Protein AF-A0A2M8P4V2-F1 (afdb_monomer)

Solvent-accessible surface area (backbone atoms only — not comparable to full-atom values): 32374 Å² total; per-residue (Å²): 132,83,77,87,53,69,66,59,55,52,50,45,52,49,48,19,43,76,70,66,35,62,66,50,47,52,52,50,54,51,46,31,74,76,36,68,79,46,42,65,57,53,50,56,50,43,61,56,28,42,78,77,42,12,58,39,35,24,54,48,25,53,49,48,43,71,76,52,84,48,77,84,37,46,64,49,28,51,54,8,48,46,46,33,43,56,49,33,51,74,74,51,53,61,63,58,37,52,49,51,55,50,51,59,73,67,52,62,77,90,66,64,50,63,65,51,49,52,51,44,50,54,54,40,47,64,51,10,42,83,30,19,69,40,32,52,54,49,50,60,46,27,42,65,75,41,35,75,54,42,58,59,48,74,73,30,64,62,38,39,72,25,24,44,79,40,50,18,46,17,68,72,69,40,39,53,67,27,40,55,48,21,36,73,74,31,66,70,56,21,41,48,36,49,44,57,40,58,77,45,17,73,84,30,74,68,38,21,65,46,51,36,43,68,46,51,52,48,48,50,55,44,38,79,46,45,81,83,47,73,64,43,51,66,82,58,28,40,62,47,49,53,52,48,57,44,68,58,51,62,82,56,43,49,72,62,26,50,49,45,51,48,59,51,27,70,69,38,90,58,57,64,56,33,52,50,39,52,50,50,36,45,74,74,40,52,69,57,41,55,50,51,53,47,56,54,62,69,65,65,82,58,56,63,68,57,52,53,52,52,52,52,50,33,41,75,70,66,73,40,52,75,54,55,52,50,51,54,49,56,54,45,29,64,74,55,42,52,87,41,75,62,9,42,54,46,51,54,50,52,38,50,52,58,68,76,35,88,81,64,79,70,60,68,68,56,43,50,52,53,30,49,52,27,38,77,69,68,38,62,74,46,26,52,50,38,47,52,52,52,51,54,55,59,70,68,50,86,86,62,80,80,58,65,72,56,55,50,50,53,52,61,51,28,62,88,37,71,68,50,38,52,51,51,54,53,47,51,54,54,52,60,72,71,52,56,72,71,56,48,54,50,53,46,59,71,46,63,94,41,77,92,44,47,71,63,40,48,55,44,52,52,53,52,50,52,45,63,73,47,58,94,52,53,73,67,57,51,52,51,51,50,51,51,51,49,52,51,52,48,54,51,40,74,74,69,47,58,83,77,82,47,82,74,82,80,55,62,70,62,53,50,50,56,52,57,76,50,50,81,82,44,54,77,67,54,47,54,50,49,57,48,49,55,50,53,49,52,51,48,53,51,51,48,56,63,51,63,71,69,76,81,76,96,67,64,68,70,59,53,52,53,27,18,29,70,61,79,39,84,62,85,30,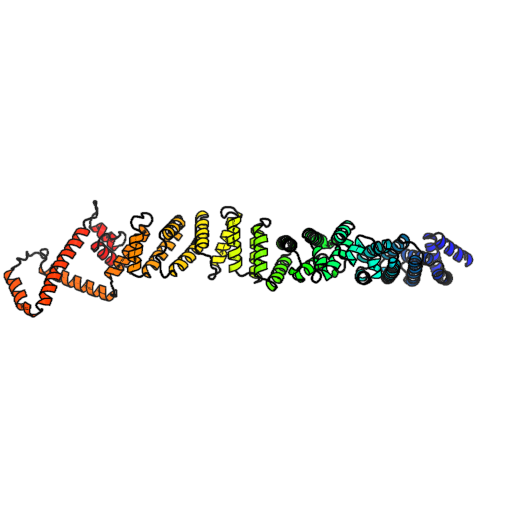72,62,40,41,54,44,26,48,52,32,49,63,75,69,107

Foldseek 3Di:
DPPDDLVVLVVLLVCCLVVVPLVSLVVLVVCCVVPVVSVVSNVVVLVVCLQPPLVSLLSSLLSNCVNPNDCVSLVSNQSSLLSVLLCCLVPHDLVSLLVSLVVLLPRDVSSVCLVSSVVSLVSNLVSLLQPQVSLVSSLLVCQQRVQVCNVVQLVDLSSLCSHDFLLSVLSPVVQLVRLVVLVVVDVSSNLVSLLNLLVCLLPDLNSLVNLALVNLVVLLVQQVVQVVNPRGDLSSGSVNSLVSCQPSQVVSHDLRSLLSNQLSQLPDPPVVSNLSSLVSCLVVPLVVSLVSLLCNLLVVSDQLVSNLVNLVVCVVVVSDDLQSSLVSLLVNLVRVPCPDPSNVVSLVVNLVSLVVDVPHDDPLVSLLVSLLSCLVVVPVSSNLSSLVVNLVVQLPDDDDHDDPVVLLSCCVSQVVDPVSNVVSVVSLLVSLLPDDLVSLVVVLVVCPPPPSCVSSNVSSVVSNVVCVLQPVHDPVVSVVVVVVVVVVVVVVCVVQPCVPVDHDPDDPVVVVVVCVVCVVVDDPVRVVVVVVVVVVVVVVVVVQVVQVPPPPDDDDPVVLLVCLLCVVDDARGPVSVVSNVNSVVVVD

pLDDT: mean 90.54, std 8.43, range [48.16, 98.38]

Nearest PDB structures (foldseek):
  4g2v-assembly1_A  TM=2.251E-01  e=9.279E-02  Mus musculus
  8j8p-assembly1_C  TM=1.770E-01  e=7.401E-02  Saccharomyces eubayanus
  4i9e-assembly1_B  TM=1.976E-01  e=1.629E+00  Bacillus subtilis subsp. subtilis str. 168

Mean predicted aligned error: 11.27 Å

Secondary structure (DSSP, 8-state):
-----HHHHHHHHHHHHHTT-HHHHHHHHHHHHH-TTHHHHHHHHHHHHHHH-HHHHHHHHHHHHHHS--GGGHHHHHHHHHHHHHHHHHHS-HHHHHHHHHHHHHS-GGG-THHHHHHHHHHHHHHGGG-HHHHHHHHHHHHHH-TTHHHHHHT-HHHHHHSPTTHHHHHHH--HHHHHHHHHH-HHHHHHHHHHHHHHGGG-HHHHTT--HHHHHHHHHHHHTGGGGTTS-GGGSHHHHHHHHHHT-GGGS-HHHHHHHHHHHHTSS-HHHHHHHHHHHHHHHHHHHHHHHHHHHHTS-S-HHHHHHHHHHHHHTTSS-HHHHHHHHHHHHHHTTTTSHHHHHHHHHHHHHHHH-TT----HHHHHHHHHHHHHTT-HHHHHHHHHHHHHHHHH--SSPPPHHHHHHHHHHHTT-HHHHHHHHHHHHHHHHHS-HHHHHHHHHHTTT-GGGHHHHHHHHHHHHHHHHHTT--HHHHHHHHHHHHHHHHHHHHHH-TTSSS-----HHHHHHHHHHTTTSS-HHHHHHHHHHHHHHHHHHHHHHHHHTT--S---HHHHHHHHHHTSS---SHHHHHHHHHHHHTT-

Radius of gyration: 51.46 Å; Cα contacts (8 Å, |Δi|>4): 537; chains: 1; bounding box: 99×49×167 Å

Sequence (588 aa):
MMIFDRSNIQQLLRYALTERDSQAITYLLHFMSDIPEVEPVITAQLDQWLTTEPDAVYFFGRTALSVAFDDKWLPYLWASARASLQIVVTQSDSESIMEWLRLIAREPASYQLNDILREGIRLAQIRAHDDGTLGVRLLNFALKRACDLVLDMLNDPPFISALNPPIGIALSTFDPEAVAKSIETGRDLGILALSHALKYAPTNPKVAMIFTPEIIAYIWALYGEEESFTYLIPDFKPSTLIHTLLDASTSWLSEESVHTLFVHTVNADDESLFIHLCYQLTHQDHAQLLAYLNTLYLSGQIAPETIIRSLTRLQEATILSTQEITTILYQLGGLYEWKNTAGKMIIEYLGRLFQQNAGIQLPLEGLRKLHKLTSELRQEPLQKTFLKRIQAMLETQSDDAPPLDFIIELQETVAWSNTLQNHFLSWWRGYMLTQPLSRLQFIEKSFENKRQLETLRGIVQTTIAIRKFLGKRTLSEVAMMVNGAFTLLQMLSDSFDPINNRPLDFDVPTFQMEIANRANDLTAQEREVFAKDLRELAELISTMADYRSKSTLIRREDDIERQLMSGEQDPQSAIDTMRWLAGFLGRM

Structure (mmCIF, N/CA/C/O backbone):
data_AF-A0A2M8P4V2-F1
#
_entry.id   AF-A0A2M8P4V2-F1
#
loop_
_atom_site.group_PDB
_atom_site.id
_atom_site.type_symbol
_atom_site.label_atom_id
_atom_site.label_alt_id
_atom_site.label_comp_id
_atom_site.label_asym_id
_atom_site.label_entity_id
_atom_site.label_seq_id
_atom_site.pdbx_PDB_ins_code
_atom_site.Cartn_x
_atom_site.Cartn_y
_atom_site.Cartn_z
_atom_site.occupancy
_atom_site.B_iso_or_equiv
_atom_site.auth_seq_id
_atom_site.auth_comp_id
_atom_site.auth_asym_id
_atom_site.auth_atom_id
_atom_site.pdbx_PDB_model_num
ATOM 1 N N . MET A 1 1 ? 29.323 -26.734 -75.318 1.00 49.47 1 MET A N 1
ATOM 2 C CA . MET A 1 1 ? 30.410 -26.408 -74.377 1.00 49.47 1 MET A CA 1
ATOM 3 C C . MET A 1 1 ? 30.669 -24.916 -74.530 1.00 49.47 1 MET A C 1
ATOM 5 O O . MET A 1 1 ? 31.328 -24.524 -75.484 1.00 49.47 1 MET A O 1
ATOM 9 N N . MET A 1 2 ? 29.996 -24.078 -73.731 1.00 52.56 2 MET A N 1
ATOM 10 C CA . MET A 1 2 ? 30.292 -22.640 -73.724 1.00 52.56 2 MET A CA 1
ATOM 11 C C . MET A 1 2 ? 31.728 -22.486 -73.236 1.00 52.56 2 MET A C 1
ATOM 13 O O . MET A 1 2 ? 32.089 -23.047 -72.204 1.00 52.56 2 MET A O 1
ATOM 17 N N . ILE A 1 3 ? 32.560 -21.811 -74.021 1.00 66.50 3 ILE A N 1
ATOM 18 C CA . ILE A 1 3 ? 33.934 -21.525 -73.624 1.00 66.50 3 ILE A CA 1
ATOM 19 C C . ILE A 1 3 ? 33.846 -20.506 -72.491 1.00 66.50 3 ILE A C 1
ATOM 21 O O . ILE A 1 3 ? 33.274 -19.432 -72.666 1.00 66.50 3 ILE A O 1
ATOM 25 N N . PHE A 1 4 ? 34.369 -20.882 -71.329 1.00 69.25 4 PHE A N 1
ATOM 26 C CA . PHE A 1 4 ? 34.524 -20.006 -70.178 1.00 69.25 4 PHE A CA 1
ATOM 27 C C . PHE A 1 4 ? 35.381 -18.797 -70.579 1.00 69.25 4 PHE A C 1
ATOM 29 O O . PHE A 1 4 ? 36.586 -18.926 -70.793 1.00 69.25 4 PHE A O 1
ATOM 36 N N . ASP A 1 5 ? 34.756 -17.627 -70.717 1.00 86.94 5 ASP A N 1
ATOM 37 C CA . ASP A 1 5 ? 35.455 -16.364 -70.935 1.00 86.94 5 ASP A CA 1
ATOM 38 C C . ASP A 1 5 ? 35.487 -15.582 -69.621 1.00 86.94 5 ASP A C 1
ATOM 40 O O . ASP A 1 5 ? 34.505 -14.954 -69.209 1.00 86.94 5 ASP A O 1
ATOM 44 N N . ARG A 1 6 ? 36.648 -15.628 -68.962 1.00 86.00 6 ARG A N 1
ATOM 45 C CA . ARG A 1 6 ? 36.927 -14.912 -67.712 1.00 86.00 6 ARG A CA 1
ATOM 46 C C . ARG A 1 6 ? 36.601 -13.417 -67.818 1.00 86.00 6 ARG A C 1
ATOM 48 O O . ARG A 1 6 ? 36.189 -12.827 -66.822 1.00 86.00 6 ARG A O 1
ATOM 55 N N . SER A 1 7 ? 36.751 -12.816 -69.003 1.00 88.62 7 SER A N 1
ATOM 56 C CA . SER A 1 7 ? 36.463 -11.396 -69.221 1.00 88.62 7 SER A CA 1
ATOM 57 C C . SER A 1 7 ? 34.974 -11.086 -69.064 1.00 88.62 7 SER A C 1
ATOM 59 O O . SER A 1 7 ? 34.622 -10.116 -68.395 1.00 88.62 7 SER A O 1
ATOM 61 N N . ASN A 1 8 ? 34.094 -11.946 -69.584 1.00 91.06 8 ASN A N 1
ATOM 62 C CA . ASN A 1 8 ? 32.643 -11.747 -69.504 1.00 91.06 8 ASN A CA 1
ATOM 63 C C . ASN A 1 8 ? 32.121 -11.900 -68.071 1.00 91.06 8 ASN A C 1
ATOM 65 O O . ASN A 1 8 ? 31.269 -11.125 -67.646 1.00 91.06 8 ASN A O 1
ATOM 69 N N . ILE A 1 9 ? 32.671 -12.842 -67.296 1.00 91.19 9 ILE A N 1
ATOM 70 C CA . ILE A 1 9 ? 32.337 -13.006 -65.871 1.00 91.19 9 ILE A CA 1
ATOM 71 C C . ILE A 1 9 ? 32.753 -11.771 -65.063 1.00 91.19 9 ILE A C 1
ATOM 73 O O . ILE A 1 9 ? 31.976 -11.274 -64.251 1.00 91.19 9 ILE A O 1
ATOM 77 N N . GLN A 1 10 ? 33.951 -11.234 -65.311 1.00 91.69 10 GLN A N 1
ATOM 78 C CA . GLN A 1 10 ? 34.411 -10.008 -64.652 1.00 91.69 10 GLN A CA 1
ATOM 79 C C . GLN A 1 10 ? 33.574 -8.786 -65.052 1.00 91.69 10 GLN A C 1
ATOM 81 O O . GLN A 1 10 ? 33.278 -7.950 -64.202 1.00 91.69 10 GLN A O 1
ATOM 86 N N . GLN A 1 11 ? 33.160 -8.681 -66.319 1.00 92.50 11 GLN A N 1
ATOM 87 C CA . GLN A 1 11 ? 32.258 -7.619 -66.775 1.00 92.50 11 GLN A CA 1
ATOM 88 C C . GLN A 1 11 ? 30.871 -7.738 -66.142 1.00 92.50 11 GLN A C 1
ATOM 90 O O . GLN A 1 11 ? 30.327 -6.725 -65.712 1.00 92.50 11 GLN A O 1
ATOM 95 N N . LEU A 1 12 ? 30.328 -8.954 -66.032 1.00 92.69 12 LEU A N 1
ATOM 96 C CA . LEU A 1 12 ? 29.042 -9.195 -65.384 1.00 92.69 12 LEU A CA 1
ATOM 97 C C . LEU A 1 12 ? 29.104 -8.877 -63.887 1.00 92.69 12 LEU A C 1
ATOM 99 O O . LEU A 1 12 ? 28.207 -8.207 -63.391 1.00 92.69 12 LEU A O 1
ATOM 103 N N . LEU A 1 13 ? 30.170 -9.277 -63.182 1.00 93.62 13 LEU A N 1
ATOM 104 C CA . LEU A 1 13 ? 30.389 -8.893 -61.781 1.00 93.62 13 LEU A CA 1
ATOM 105 C C . LEU A 1 13 ? 30.494 -7.376 -61.630 1.00 93.62 13 LEU A C 1
ATOM 107 O O . LEU A 1 13 ? 29.877 -6.801 -60.737 1.00 93.62 13 LEU A O 1
ATOM 111 N N . ARG A 1 14 ? 31.231 -6.716 -62.530 1.00 94.06 14 ARG A N 1
ATOM 112 C CA . ARG A 1 14 ? 31.360 -5.261 -62.508 1.00 94.06 14 ARG A CA 1
ATOM 113 C C . ARG A 1 14 ? 30.017 -4.574 -62.709 1.00 94.06 14 ARG A C 1
ATOM 115 O O . ARG A 1 14 ? 29.664 -3.709 -61.921 1.00 94.06 14 ARG A O 1
ATOM 122 N N . TYR A 1 15 ? 29.261 -5.001 -63.715 1.00 94.56 15 TYR A N 1
ATOM 123 C CA . TYR A 1 15 ? 27.914 -4.509 -63.978 1.00 94.56 15 TYR A CA 1
ATOM 124 C C . TYR A 1 15 ? 26.994 -4.722 -62.771 1.00 94.56 15 TYR A C 1
ATOM 126 O O . TYR A 1 15 ? 26.388 -3.770 -62.290 1.00 94.56 15 TYR A O 1
ATOM 134 N N . ALA A 1 16 ? 26.967 -5.943 -62.229 1.00 93.06 16 ALA A N 1
ATOM 135 C CA . ALA A 1 16 ? 26.134 -6.320 -61.093 1.00 93.06 16 ALA A CA 1
ATOM 136 C C . ALA A 1 16 ? 26.346 -5.408 -59.880 1.00 93.06 16 ALA A C 1
ATOM 138 O O . ALA A 1 16 ? 25.404 -5.058 -59.172 1.00 93.06 16 ALA A O 1
ATOM 139 N N . LEU A 1 17 ? 27.593 -5.014 -59.643 1.00 92.06 17 LEU A N 1
ATOM 140 C CA . LEU A 1 17 ? 27.965 -4.252 -58.468 1.00 92.06 17 LEU A CA 1
ATOM 141 C C . LEU A 1 17 ? 27.907 -2.736 -58.674 1.00 92.06 17 LEU A C 1
ATOM 143 O O . LEU A 1 17 ? 27.455 -2.034 -57.771 1.00 92.06 17 LEU A O 1
ATOM 147 N N . THR A 1 18 ? 28.290 -2.235 -59.851 1.00 91.62 18 THR A N 1
ATOM 148 C CA . THR A 1 18 ? 28.165 -0.810 -60.191 1.00 91.62 18 THR A CA 1
ATOM 149 C C . THR A 1 18 ? 26.696 -0.395 -60.303 1.00 91.62 18 THR A C 1
ATOM 151 O O . THR A 1 18 ? 26.311 0.625 -59.739 1.00 91.62 18 THR A O 1
ATOM 154 N N . GLU A 1 19 ? 25.858 -1.213 -60.945 1.00 95.00 19 GLU A N 1
ATOM 155 C CA . GLU A 1 19 ? 24.429 -0.921 -61.144 1.00 95.00 19 GLU A CA 1
ATOM 156 C C . GLU A 1 19 ? 23.534 -1.432 -60.004 1.00 95.00 19 GLU A C 1
ATOM 158 O O . GLU A 1 19 ? 22.321 -1.233 -60.030 1.00 95.00 19 GLU A O 1
ATOM 163 N N . ARG A 1 20 ? 24.111 -2.096 -58.992 1.00 94.06 20 ARG A N 1
ATOM 164 C CA . ARG A 1 20 ? 23.370 -2.743 -57.892 1.00 94.06 20 ARG A CA 1
ATOM 165 C C . ARG A 1 20 ? 22.273 -3.693 -58.394 1.00 94.06 20 ARG A C 1
ATOM 167 O O . ARG A 1 20 ? 21.161 -3.725 -57.864 1.00 94.06 20 ARG A O 1
ATOM 174 N N . ASP A 1 21 ? 22.598 -4.501 -59.401 1.00 96.75 21 ASP A N 1
ATOM 175 C CA . ASP A 1 21 ? 21.681 -5.466 -60.005 1.00 96.75 21 ASP A CA 1
ATOM 176 C C . ASP A 1 21 ? 21.748 -6.832 -59.296 1.00 96.75 21 ASP A C 1
ATOM 178 O O . ASP A 1 21 ? 22.671 -7.634 -59.475 1.00 96.75 21 ASP A O 1
ATOM 182 N N . SER A 1 22 ? 20.718 -7.117 -58.496 1.00 96.62 22 SER A N 1
ATOM 183 C CA . SER A 1 22 ? 20.578 -8.388 -57.771 1.00 96.62 22 SER A CA 1
ATOM 184 C C . SER A 1 22 ? 20.359 -9.608 -58.681 1.00 96.62 22 SER A C 1
ATOM 186 O O . SER A 1 22 ? 20.757 -10.723 -58.325 1.00 96.62 22 SER A O 1
ATOM 188 N N . GLN A 1 23 ? 19.778 -9.428 -59.873 1.00 96.88 23 GLN A N 1
ATOM 189 C CA . GLN A 1 23 ? 19.596 -10.518 -60.836 1.00 96.88 23 GLN A CA 1
ATOM 190 C C . GLN A 1 23 ? 20.934 -10.919 -61.445 1.00 96.88 23 GLN A C 1
ATOM 192 O O . GLN A 1 23 ? 21.231 -12.109 -61.549 1.00 96.88 23 GLN A O 1
ATOM 197 N N . ALA A 1 24 ? 21.777 -9.938 -61.774 1.00 95.94 24 ALA A N 1
ATOM 198 C CA . ALA A 1 24 ? 23.130 -10.192 -62.253 1.00 95.94 24 ALA A CA 1
ATOM 199 C C . ALA A 1 24 ? 23.963 -10.983 -61.225 1.00 95.94 24 ALA A C 1
ATOM 201 O O . ALA A 1 24 ? 24.641 -11.941 -61.600 1.00 95.94 24 ALA A O 1
ATOM 202 N N . ILE A 1 25 ? 23.842 -10.673 -59.926 1.00 96.88 25 ILE A N 1
ATOM 203 C CA . ILE A 1 25 ? 24.460 -11.475 -58.850 1.00 96.88 25 ILE A CA 1
ATOM 204 C C . ILE A 1 25 ? 23.894 -12.898 -58.827 1.00 96.88 25 ILE A C 1
ATOM 206 O O . ILE A 1 25 ? 24.653 -13.858 -58.731 1.00 96.88 25 ILE A O 1
ATOM 210 N N . THR A 1 26 ? 22.578 -13.056 -58.963 1.00 96.62 26 THR A N 1
ATOM 211 C CA . THR A 1 26 ? 21.936 -14.381 -58.987 1.00 96.62 26 THR A CA 1
ATOM 212 C C . THR A 1 26 ? 22.473 -15.247 -60.131 1.00 96.62 26 THR A C 1
ATOM 214 O O . THR A 1 26 ? 22.798 -16.416 -59.919 1.00 96.62 26 THR A O 1
ATOM 217 N N . TYR A 1 27 ? 22.648 -14.672 -61.327 1.00 95.81 27 TYR A N 1
ATOM 218 C CA . TYR A 1 27 ? 23.276 -15.376 -62.447 1.00 95.81 27 TYR A CA 1
ATOM 219 C C . TYR A 1 27 ? 24.722 -15.768 -62.140 1.00 95.81 27 TYR A C 1
ATOM 221 O O . TYR A 1 27 ? 25.113 -16.896 -62.429 1.00 95.81 27 TYR A O 1
ATOM 229 N N . LEU A 1 28 ? 25.506 -14.883 -61.518 1.00 95.50 28 LEU A N 1
ATOM 230 C CA . LEU A 1 28 ? 26.881 -15.190 -61.111 1.00 95.50 28 LEU A CA 1
ATOM 231 C C . LEU A 1 28 ? 26.941 -16.353 -60.115 1.00 95.50 28 LEU A C 1
ATOM 233 O O . LEU A 1 28 ? 27.782 -17.231 -60.273 1.00 95.50 28 LEU A O 1
ATOM 237 N N . LEU A 1 29 ? 26.029 -16.412 -59.144 1.00 96.56 29 LEU A N 1
ATOM 238 C CA . LEU A 1 29 ? 25.955 -17.515 -58.178 1.00 96.56 29 LEU A CA 1
ATOM 239 C C . LEU A 1 29 ? 25.575 -18.843 -58.843 1.00 96.56 29 LEU A C 1
ATOM 241 O O . LEU A 1 29 ? 26.122 -19.891 -58.493 1.00 96.56 29 LEU A O 1
ATOM 245 N N . HIS A 1 30 ? 24.681 -18.804 -59.835 1.00 95.31 30 HIS A N 1
ATOM 246 C CA . HIS A 1 30 ? 24.359 -19.982 -60.636 1.00 95.31 30 HIS A CA 1
ATOM 247 C C . HIS A 1 30 ? 25.574 -20.443 -61.453 1.00 95.31 30 HIS A C 1
ATOM 249 O O . HIS A 1 30 ? 25.933 -21.616 -61.393 1.00 95.31 30 HIS A O 1
ATOM 255 N N . PHE A 1 31 ? 26.287 -19.515 -62.104 1.00 93.94 31 PHE A N 1
ATOM 256 C CA . PHE A 1 31 ? 27.532 -19.826 -62.811 1.00 93.94 31 PHE A CA 1
ATOM 257 C C . PHE A 1 31 ? 28.602 -20.414 -61.890 1.00 93.94 31 PHE A C 1
ATOM 259 O O . PHE A 1 31 ? 29.285 -21.345 -62.296 1.00 93.94 31 PHE A O 1
ATOM 266 N N . MET A 1 32 ? 28.743 -19.913 -60.660 1.00 94.75 32 MET A N 1
ATOM 267 C CA . MET A 1 32 ? 29.663 -20.479 -59.666 1.00 94.75 32 MET A CA 1
ATOM 268 C C . MET A 1 32 ? 29.295 -21.909 -59.263 1.00 94.75 32 MET A C 1
ATOM 270 O O . MET A 1 32 ? 30.182 -22.721 -59.022 1.00 94.75 32 MET A O 1
ATOM 274 N N . SER A 1 33 ? 27.997 -22.213 -59.200 1.00 94.12 33 SER A N 1
ATOM 275 C CA . SER A 1 33 ? 27.505 -23.554 -58.868 1.00 94.12 33 SER A CA 1
ATOM 276 C C . SER A 1 33 ? 27.725 -24.542 -60.017 1.00 94.12 33 SER A C 1
ATOM 278 O O . SER A 1 33 ? 28.063 -25.701 -59.780 1.00 94.12 33 SER A O 1
ATOM 280 N N . ASP A 1 34 ? 27.571 -24.075 -61.258 1.00 94.31 34 ASP A N 1
ATOM 281 C CA . ASP A 1 34 ? 27.703 -24.895 -62.465 1.00 94.31 34 ASP A CA 1
ATOM 282 C C . ASP A 1 34 ? 29.161 -25.037 -62.942 1.00 94.31 34 ASP A C 1
ATOM 284 O O . ASP A 1 34 ? 29.515 -26.033 -63.578 1.00 94.31 34 ASP A O 1
ATOM 288 N N . ILE A 1 35 ? 30.007 -24.039 -62.667 1.00 95.00 35 ILE A N 1
ATOM 289 C CA . ILE A 1 35 ? 31.394 -23.935 -63.140 1.00 95.00 35 ILE A CA 1
ATOM 290 C C . ILE A 1 35 ? 32.298 -23.530 -61.956 1.00 95.00 35 ILE A C 1
ATOM 292 O O . ILE A 1 35 ? 32.478 -22.334 -61.695 1.00 95.00 35 ILE A O 1
ATOM 296 N N . PRO A 1 36 ? 32.910 -24.500 -61.246 1.00 92.25 36 PRO A N 1
ATOM 297 C CA . PRO A 1 36 ? 33.726 -24.238 -60.055 1.00 92.25 36 PRO A CA 1
ATOM 298 C C . PRO A 1 36 ? 34.906 -23.277 -60.279 1.00 92.25 36 PRO A C 1
ATOM 300 O O . PRO A 1 36 ? 35.344 -22.606 -59.348 1.00 92.25 36 PRO A O 1
ATOM 303 N N . GLU A 1 37 ? 35.423 -23.156 -61.507 1.00 93.94 37 GLU A N 1
ATOM 304 C CA . GLU A 1 37 ? 36.509 -22.229 -61.852 1.00 93.94 37 GLU A CA 1
ATOM 305 C C . GLU A 1 37 ? 36.094 -20.745 -61.807 1.00 93.94 37 GLU A C 1
ATOM 307 O O . GLU A 1 37 ? 36.963 -19.869 -61.749 1.00 93.94 37 GLU A O 1
ATOM 312 N N . VAL A 1 38 ? 34.788 -20.439 -61.819 1.00 93.88 38 VAL A N 1
ATOM 313 C CA . VAL A 1 38 ? 34.257 -19.071 -61.663 1.00 93.88 38 VAL A CA 1
ATOM 314 C C . VAL A 1 38 ? 34.513 -18.556 -60.248 1.00 93.88 38 VAL A C 1
ATOM 316 O O . VAL A 1 38 ? 34.849 -17.385 -60.071 1.00 93.88 38 VAL A O 1
ATOM 319 N N . GLU A 1 39 ? 34.364 -19.418 -59.239 1.00 95.12 39 GLU A N 1
ATOM 320 C CA . GLU A 1 39 ? 34.372 -19.017 -57.832 1.00 95.12 39 GLU A CA 1
ATOM 321 C C . GLU A 1 39 ? 35.665 -18.293 -57.424 1.00 95.12 39 GLU A C 1
ATOM 323 O O . GLU A 1 39 ? 35.552 -17.152 -56.972 1.00 95.12 39 GLU A O 1
ATOM 328 N N . PRO A 1 40 ? 36.879 -18.830 -57.681 1.00 95.38 40 PRO A N 1
ATOM 329 C CA . PRO A 1 40 ? 38.130 -18.133 -57.378 1.00 95.38 40 PRO A CA 1
ATOM 330 C C . PRO A 1 40 ? 38.292 -16.788 -58.095 1.00 95.38 40 PRO A C 1
ATOM 332 O O . PRO A 1 40 ? 38.998 -15.908 -57.609 1.00 95.38 40 PRO A O 1
ATOM 335 N N . VAL A 1 41 ? 37.681 -16.619 -59.275 1.00 94.50 41 VAL A N 1
ATOM 336 C CA . VAL A 1 41 ? 37.742 -15.355 -60.027 1.00 94.50 41 VAL A CA 1
ATOM 337 C C . VAL A 1 41 ? 36.875 -14.295 -59.356 1.00 94.50 41 VAL A C 1
ATOM 339 O O . VAL A 1 41 ? 37.311 -13.150 -59.237 1.00 94.50 41 VAL A O 1
ATOM 342 N N . ILE A 1 42 ? 35.672 -14.673 -58.919 1.00 95.38 42 ILE A N 1
ATOM 343 C CA . ILE A 1 42 ? 34.749 -13.777 -58.218 1.00 95.38 42 ILE A CA 1
ATOM 344 C C . ILE A 1 42 ? 35.306 -13.419 -56.842 1.00 95.38 42 ILE A C 1
ATOM 346 O O . ILE A 1 42 ? 35.417 -12.236 -56.536 1.00 95.38 42 ILE A O 1
ATOM 350 N N . THR A 1 43 ? 35.723 -14.402 -56.042 1.00 96.31 43 THR A N 1
ATOM 351 C CA . THR A 1 43 ? 36.233 -14.161 -54.683 1.00 96.31 43 THR A CA 1
ATOM 352 C C . THR A 1 43 ? 37.498 -13.306 -54.684 1.00 96.31 43 THR A C 1
ATOM 354 O O . THR A 1 43 ? 37.549 -12.329 -53.944 1.00 96.31 43 THR A O 1
ATOM 357 N N . ALA A 1 44 ? 38.450 -13.551 -55.594 1.00 95.25 44 ALA A N 1
ATOM 358 C CA . ALA A 1 44 ? 39.636 -12.699 -55.730 1.00 95.25 44 ALA A CA 1
ATOM 359 C C . ALA A 1 44 ? 39.291 -11.248 -56.119 1.00 95.25 44 ALA A C 1
ATOM 361 O O . ALA A 1 44 ? 39.969 -10.308 -55.699 1.00 9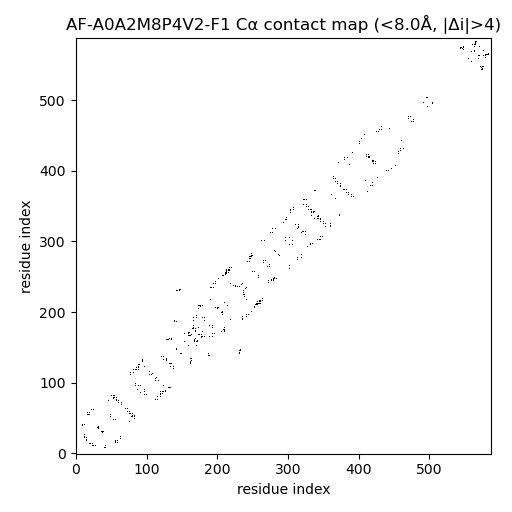5.25 44 ALA A O 1
ATOM 362 N N . GLN A 1 45 ? 38.241 -11.047 -56.924 1.00 94.94 45 GLN A N 1
ATOM 363 C CA . GLN A 1 45 ? 37.787 -9.705 -57.287 1.00 94.94 45 GLN A CA 1
ATOM 364 C C . GLN A 1 45 ? 37.084 -9.008 -56.117 1.00 94.94 45 GLN A C 1
ATOM 366 O O . GLN A 1 45 ? 37.311 -7.817 -55.904 1.00 94.94 45 GLN A O 1
ATOM 371 N N . LEU A 1 46 ? 36.270 -9.740 -55.350 1.00 96.56 46 LEU A N 1
ATOM 372 C CA . LEU A 1 46 ? 35.648 -9.236 -54.126 1.00 96.56 46 LEU A CA 1
ATOM 373 C C . LEU A 1 46 ? 36.709 -8.875 -53.079 1.00 96.56 46 LEU A C 1
ATOM 375 O O . LEU A 1 46 ? 36.614 -7.802 -52.496 1.00 96.56 46 LEU A O 1
ATOM 379 N N . ASP A 1 47 ? 37.754 -9.691 -52.903 1.00 96.62 47 ASP A N 1
ATOM 380 C CA . ASP A 1 47 ? 38.879 -9.394 -52.002 1.00 96.62 47 ASP A CA 1
ATOM 381 C C . ASP A 1 47 ? 39.571 -8.076 -52.373 1.00 96.62 47 ASP A C 1
ATOM 383 O O . ASP A 1 47 ? 39.875 -7.254 -51.508 1.00 96.62 47 ASP A O 1
ATOM 387 N N . GLN A 1 48 ? 39.779 -7.836 -53.671 1.00 94.75 48 GLN A N 1
ATOM 388 C CA . GLN A 1 48 ? 40.313 -6.563 -54.147 1.00 94.75 48 GLN A CA 1
ATOM 389 C C . GLN A 1 48 ? 39.357 -5.407 -53.816 1.00 94.75 48 GLN A C 1
ATOM 391 O O . GLN A 1 48 ? 39.784 -4.363 -53.318 1.00 94.75 48 GLN A O 1
ATOM 396 N N . TRP A 1 49 ? 38.064 -5.587 -54.078 1.00 95.62 49 TRP A N 1
ATOM 397 C CA . TRP A 1 49 ? 37.059 -4.540 -53.910 1.00 95.62 49 TRP A CA 1
ATOM 398 C C . TRP A 1 49 ? 36.687 -4.255 -52.465 1.00 95.62 49 TRP A C 1
ATOM 400 O O . TRP A 1 49 ? 36.273 -3.140 -52.178 1.00 95.62 49 TRP A O 1
ATOM 410 N N . LEU A 1 50 ? 36.930 -5.177 -51.534 1.00 95.62 50 LEU A N 1
ATOM 411 C CA . LEU A 1 50 ? 36.812 -4.899 -50.102 1.00 95.62 50 LEU A CA 1
ATOM 412 C C . LEU A 1 50 ? 37.638 -3.674 -49.685 1.00 95.62 50 LEU A C 1
ATOM 414 O O . LEU A 1 50 ? 37.271 -2.983 -48.740 1.00 95.62 50 LEU A O 1
ATOM 418 N N . THR A 1 51 ? 38.735 -3.386 -50.392 1.00 94.06 51 THR A N 1
ATOM 419 C CA . THR A 1 51 ? 39.591 -2.229 -50.100 1.00 94.06 51 THR A CA 1
ATOM 420 C C . THR A 1 51 ? 39.171 -0.942 -50.812 1.00 94.06 51 THR A C 1
ATOM 422 O O . THR A 1 51 ? 39.467 0.139 -50.309 1.00 94.06 51 THR A O 1
ATOM 425 N N . THR A 1 52 ? 38.497 -1.030 -51.964 1.00 94.19 52 THR A N 1
ATOM 426 C CA . THR A 1 52 ? 38.191 0.134 -52.819 1.00 94.19 52 THR A CA 1
ATOM 427 C C . THR A 1 52 ? 36.712 0.505 -52.853 1.00 94.19 52 THR A C 1
ATOM 429 O O . THR A 1 52 ? 36.385 1.685 -52.880 1.00 94.19 52 THR A O 1
ATOM 432 N N . GLU A 1 53 ? 35.827 -0.490 -52.861 1.00 95.88 53 GLU A N 1
ATOM 433 C CA . GLU A 1 53 ? 34.368 -0.371 -52.979 1.00 95.88 53 GLU A CA 1
ATOM 434 C C . GLU A 1 53 ? 33.690 -1.384 -52.026 1.00 95.88 53 GLU A C 1
ATOM 436 O O . GLU A 1 53 ? 32.998 -2.310 -52.464 1.00 95.88 53 GLU A O 1
ATOM 441 N N . PRO A 1 54 ? 33.920 -1.294 -50.700 1.00 96.62 54 PRO A N 1
ATOM 442 C CA . PRO A 1 54 ? 33.412 -2.294 -49.762 1.00 96.62 54 PRO A CA 1
ATOM 443 C C . PRO A 1 54 ? 31.885 -2.370 -49.754 1.00 96.62 54 PRO A C 1
ATOM 445 O O . PRO A 1 54 ? 31.320 -3.442 -49.576 1.00 96.62 54 PRO A O 1
ATOM 448 N N . ASP A 1 55 ? 31.188 -1.270 -50.017 1.00 96.94 55 ASP A N 1
ATOM 449 C CA . ASP A 1 55 ? 29.732 -1.243 -50.089 1.00 96.94 55 ASP A CA 1
ATOM 450 C C . ASP A 1 55 ? 29.188 -2.062 -51.268 1.00 96.94 55 ASP A C 1
ATOM 452 O O . ASP A 1 55 ? 28.117 -2.665 -51.155 1.00 96.94 55 ASP A O 1
ATOM 456 N N . ALA A 1 56 ? 29.912 -2.130 -52.388 1.00 96.38 56 ALA A N 1
ATOM 457 C CA . ALA A 1 56 ? 29.618 -3.041 -53.491 1.00 96.38 56 ALA A CA 1
ATOM 458 C C . ALA A 1 56 ? 29.723 -4.504 -53.039 1.00 96.38 56 ALA A C 1
ATOM 460 O O . ALA A 1 56 ? 28.791 -5.284 -53.244 1.00 96.38 56 ALA A O 1
ATOM 461 N N . VAL A 1 57 ? 30.802 -4.861 -52.337 1.00 97.56 57 VAL A N 1
ATOM 462 C CA . VAL A 1 57 ? 30.982 -6.215 -51.786 1.00 97.56 57 VAL A CA 1
ATOM 463 C C . VAL A 1 57 ? 29.899 -6.556 -50.755 1.00 97.56 57 VAL A C 1
ATOM 465 O O . VAL A 1 57 ? 29.397 -7.680 -50.755 1.00 97.56 57 VAL A O 1
ATOM 468 N N . TYR A 1 58 ? 29.460 -5.587 -49.945 1.00 97.94 58 TYR A N 1
ATOM 469 C CA . TYR A 1 58 ? 28.334 -5.757 -49.019 1.00 97.94 58 TYR A CA 1
ATOM 470 C C . TYR A 1 58 ? 27.048 -6.119 -49.765 1.00 97.94 58 TYR A C 1
ATOM 472 O O . TYR A 1 58 ? 26.355 -7.072 -49.405 1.00 97.94 58 TYR A O 1
ATOM 480 N N . PHE A 1 59 ? 26.748 -5.401 -50.852 1.00 97.75 59 PHE A N 1
ATOM 481 C CA . PHE A 1 59 ? 25.596 -5.696 -51.703 1.00 97.75 59 PHE A CA 1
ATOM 482 C C . PHE A 1 59 ? 25.686 -7.085 -52.350 1.00 97.75 59 PHE A C 1
ATOM 484 O O . PHE A 1 59 ? 24.675 -7.794 -52.382 1.00 97.75 59 PHE A O 1
ATOM 491 N N . PHE A 1 60 ? 26.881 -7.506 -52.788 1.00 98.06 60 PHE A N 1
ATOM 492 C CA . PHE A 1 60 ? 27.111 -8.869 -53.272 1.00 98.06 60 PHE A CA 1
ATOM 493 C C . PHE A 1 60 ? 26.783 -9.908 -52.200 1.00 98.06 60 PHE A C 1
ATOM 495 O O . PHE A 1 60 ? 25.915 -10.753 -52.414 1.00 98.06 60 PHE A O 1
ATOM 502 N N . GLY A 1 61 ? 27.446 -9.824 -51.041 1.00 97.25 61 GLY A N 1
ATOM 503 C CA . GLY A 1 61 ? 27.301 -10.795 -49.955 1.00 97.25 61 GLY A CA 1
ATOM 504 C C . GLY A 1 61 ? 25.860 -10.894 -49.458 1.00 97.25 61 GLY A C 1
ATOM 505 O O . GLY A 1 61 ? 25.329 -11.992 -49.302 1.00 97.25 61 GLY A O 1
ATOM 506 N N . ARG A 1 62 ? 25.184 -9.748 -49.301 1.00 97.62 62 ARG A N 1
ATOM 507 C CA . ARG A 1 62 ? 23.775 -9.686 -48.892 1.00 97.62 62 ARG A CA 1
ATOM 508 C C . ARG A 1 62 ? 22.854 -10.352 -49.911 1.00 97.62 62 ARG A C 1
ATOM 510 O O . ARG A 1 62 ? 21.973 -11.118 -49.524 1.00 97.62 62 ARG A O 1
ATOM 517 N N . THR A 1 63 ? 23.051 -10.064 -51.199 1.00 97.62 63 THR A N 1
ATOM 518 C CA . THR A 1 63 ? 22.251 -10.668 -52.272 1.00 97.62 63 THR A CA 1
ATOM 519 C C . THR A 1 63 ? 22.499 -12.171 -52.335 1.00 97.62 63 THR A C 1
ATOM 521 O O . THR A 1 63 ? 21.541 -12.938 -52.396 1.00 97.62 63 THR A O 1
ATOM 524 N N . ALA A 1 64 ? 23.756 -12.605 -52.226 1.00 97.19 64 ALA A N 1
ATOM 525 C CA . ALA A 1 64 ? 24.113 -14.016 -52.242 1.00 97.19 64 ALA A CA 1
ATOM 526 C C . ALA A 1 64 ? 23.437 -14.811 -51.125 1.00 97.19 64 ALA A C 1
ATOM 528 O O . ALA A 1 64 ? 22.747 -15.788 -51.410 1.00 97.19 64 ALA A O 1
ATOM 529 N N . LEU A 1 65 ? 23.525 -14.322 -49.887 1.00 97.56 65 LEU A N 1
ATOM 530 C CA . LEU A 1 65 ? 22.869 -14.939 -48.733 1.00 97.56 65 LEU A CA 1
ATOM 531 C C . LEU A 1 65 ? 21.335 -14.926 -48.834 1.00 97.56 65 LEU A C 1
ATOM 533 O O . LEU A 1 65 ? 20.686 -15.826 -48.305 1.00 97.56 65 LEU A O 1
ATOM 537 N N . SER A 1 66 ? 20.750 -13.936 -49.521 1.00 97.00 66 SER A N 1
ATOM 538 C CA . SER A 1 66 ? 19.298 -13.866 -49.735 1.00 97.00 66 SER A CA 1
ATOM 539 C C . SER A 1 66 ? 18.780 -14.864 -50.777 1.00 97.00 66 SER A C 1
ATOM 541 O O . SER A 1 66 ? 17.641 -15.315 -50.670 1.00 97.00 66 SER A O 1
ATOM 543 N N . VAL A 1 67 ? 19.606 -15.212 -51.772 1.00 96.25 67 VAL A N 1
ATOM 544 C CA . VAL A 1 67 ? 19.274 -16.202 -52.810 1.00 96.25 67 VAL A CA 1
ATOM 545 C C . VAL A 1 67 ? 19.370 -17.612 -52.235 1.00 96.25 67 VAL A C 1
ATOM 547 O O . VAL A 1 67 ? 18.447 -18.411 -52.390 1.00 96.25 67 VAL A O 1
ATOM 550 N N . ALA A 1 68 ? 20.478 -17.911 -51.559 1.00 94.69 68 ALA A N 1
ATOM 551 C CA . ALA A 1 68 ? 20.684 -19.153 -50.835 1.00 94.69 68 ALA A CA 1
ATOM 552 C C . ALA A 1 68 ? 21.630 -18.896 -49.659 1.00 94.69 68 ALA A C 1
ATOM 554 O O . ALA A 1 68 ? 22.718 -18.345 -49.832 1.00 94.69 68 ALA A O 1
ATOM 555 N N . PHE A 1 69 ? 21.220 -19.307 -48.461 1.00 96.38 69 PHE A N 1
ATOM 556 C CA . PHE A 1 69 ? 22.046 -19.137 -47.273 1.00 96.38 69 PHE A CA 1
ATOM 557 C C . PHE A 1 69 ? 23.245 -20.098 -47.325 1.00 96.38 69 PHE A C 1
ATOM 559 O O . PHE A 1 69 ? 23.091 -21.299 -47.105 1.00 96.38 69 PHE A O 1
ATOM 566 N N . ASP A 1 70 ? 24.422 -19.556 -47.640 1.00 96.56 70 ASP A N 1
ATOM 567 C CA . ASP A 1 70 ? 25.708 -20.256 -47.681 1.00 96.56 70 ASP A CA 1
ATOM 568 C C . ASP A 1 70 ? 26.730 -19.482 -46.835 1.00 96.56 70 ASP A C 1
ATOM 570 O O . ASP A 1 70 ? 27.090 -18.341 -47.152 1.00 96.56 70 ASP A O 1
ATOM 574 N N . ASP A 1 71 ? 27.191 -20.115 -45.753 1.00 97.19 71 ASP A N 1
ATOM 575 C CA . ASP A 1 71 ? 28.076 -19.524 -44.744 1.00 97.19 71 ASP A CA 1
ATOM 576 C C . ASP A 1 71 ? 29.386 -18.984 -45.335 1.00 97.19 71 ASP A C 1
ATOM 578 O O . ASP A 1 71 ? 30.004 -18.092 -44.747 1.00 97.19 71 ASP A O 1
ATOM 582 N N . LYS A 1 72 ? 29.803 -19.450 -46.522 1.00 96.44 72 LYS A N 1
ATOM 583 C CA . LYS A 1 72 ? 31.015 -18.950 -47.190 1.00 96.44 72 LYS A CA 1
ATOM 584 C C . LYS A 1 72 ? 30.948 -17.462 -47.542 1.00 96.44 72 LYS A C 1
ATOM 586 O O . LYS A 1 72 ? 31.988 -16.826 -47.701 1.00 96.44 72 LYS A O 1
ATOM 591 N N . TRP A 1 73 ? 29.744 -16.894 -47.650 1.00 97.75 73 TRP A N 1
ATOM 592 C CA . TRP A 1 73 ? 29.542 -15.473 -47.942 1.00 97.75 73 TRP A CA 1
ATOM 593 C C . TRP A 1 73 ? 29.546 -14.582 -46.699 1.00 97.75 73 TRP A C 1
ATOM 595 O O . TRP A 1 73 ? 29.698 -13.365 -46.831 1.00 97.75 73 TRP A O 1
ATOM 605 N N . LEU A 1 74 ? 29.430 -15.159 -45.497 1.00 97.94 74 LEU A N 1
ATOM 606 C CA . LEU A 1 74 ? 29.433 -14.399 -44.247 1.00 97.94 74 LEU A CA 1
ATOM 607 C C . LEU A 1 74 ? 30.731 -13.596 -44.045 1.00 97.94 74 LEU A C 1
ATOM 609 O O . LEU A 1 74 ? 30.617 -12.399 -43.786 1.00 97.94 74 LEU A O 1
ATOM 613 N N . PRO A 1 75 ? 31.952 -14.141 -44.251 1.00 98.00 75 PRO A N 1
ATOM 614 C CA . PRO A 1 75 ? 33.184 -13.358 -44.120 1.00 98.00 75 PRO A CA 1
ATOM 615 C C . PRO A 1 75 ? 33.232 -12.136 -45.045 1.00 98.00 75 PRO A C 1
ATOM 617 O O . PRO A 1 75 ? 33.674 -11.068 -44.622 1.00 98.00 75 PRO A O 1
ATOM 620 N N . TYR A 1 76 ? 32.733 -12.267 -46.280 1.00 97.62 76 TYR A N 1
ATOM 621 C CA . TYR A 1 76 ? 32.650 -11.158 -47.232 1.00 97.62 76 TYR A CA 1
ATOM 622 C C . TYR A 1 76 ? 31.654 -10.099 -46.771 1.00 97.62 76 TYR A C 1
ATOM 624 O O . TYR A 1 76 ? 31.992 -8.916 -46.774 1.00 97.62 76 TYR A O 1
ATOM 632 N N . LEU A 1 77 ? 30.459 -10.505 -46.329 1.00 98.19 77 LEU A N 1
ATOM 633 C CA . LEU A 1 77 ? 29.457 -9.595 -45.770 1.00 98.19 77 LEU A CA 1
ATOM 634 C C . LEU A 1 77 ? 29.998 -8.864 -44.530 1.00 98.19 77 LEU A C 1
ATOM 636 O O . LEU A 1 77 ? 29.813 -7.659 -44.393 1.00 98.19 77 LEU A O 1
ATOM 640 N N . TRP A 1 78 ? 30.696 -9.572 -43.644 1.00 98.31 78 TRP A N 1
ATOM 641 C CA . TRP A 1 78 ? 31.256 -9.015 -42.415 1.00 98.31 78 TRP A CA 1
ATOM 642 C C . TRP A 1 78 ? 32.366 -8.001 -42.685 1.00 98.31 78 TRP A C 1
ATOM 644 O O . TRP A 1 78 ? 32.323 -6.877 -42.179 1.00 98.31 78 TRP A O 1
ATOM 654 N N . ALA A 1 79 ? 33.354 -8.387 -43.498 1.00 97.81 79 ALA A N 1
ATOM 655 C CA . ALA A 1 79 ? 34.482 -7.531 -43.847 1.00 97.81 79 ALA A CA 1
ATOM 656 C C . ALA A 1 79 ? 34.018 -6.277 -44.596 1.00 97.81 79 ALA A C 1
ATOM 658 O O . ALA A 1 79 ? 34.459 -5.172 -44.278 1.00 97.81 79 ALA A O 1
ATOM 659 N N . SER A 1 80 ? 33.087 -6.440 -45.539 1.00 98.00 80 SER A N 1
ATOM 660 C CA . SER A 1 80 ? 32.513 -5.322 -46.287 1.00 98.00 80 SER A CA 1
ATOM 661 C C . SER A 1 80 ? 31.681 -4.399 -45.404 1.00 98.00 80 SER A C 1
ATOM 663 O O . SER A 1 80 ? 31.915 -3.199 -45.431 1.00 98.00 80 SER A O 1
ATOM 665 N N . ALA A 1 81 ? 30.790 -4.925 -44.556 1.00 98.06 81 ALA A N 1
ATOM 666 C CA . ALA A 1 81 ? 29.999 -4.115 -43.627 1.00 98.06 81 ALA A CA 1
ATOM 667 C C . ALA A 1 81 ? 30.887 -3.268 -42.705 1.00 98.06 81 ALA A C 1
ATOM 669 O O . ALA A 1 81 ? 30.642 -2.072 -42.541 1.00 98.06 81 ALA A O 1
ATOM 670 N N . ARG A 1 82 ? 31.944 -3.868 -42.135 1.00 97.94 82 ARG A N 1
ATOM 671 C CA . ARG A 1 82 ? 32.914 -3.160 -41.287 1.00 97.94 82 ARG A CA 1
ATOM 672 C C . ARG A 1 82 ? 33.641 -2.061 -42.063 1.00 97.94 82 ARG A C 1
ATOM 674 O O . ARG A 1 82 ? 33.690 -0.925 -41.597 1.00 97.94 82 ARG A O 1
ATOM 681 N N . ALA A 1 83 ? 34.182 -2.382 -43.239 1.00 97.00 83 ALA A N 1
ATOM 682 C CA . ALA A 1 83 ? 34.918 -1.424 -44.062 1.00 97.00 83 ALA A CA 1
ATOM 683 C C . ALA A 1 83 ? 34.019 -0.272 -44.547 1.00 97.00 83 ALA A C 1
ATOM 685 O O . ALA A 1 83 ? 34.399 0.893 -44.432 1.00 97.00 83 ALA A O 1
ATOM 686 N N . SER A 1 84 ? 32.802 -0.572 -45.011 1.00 97.25 84 SER A N 1
ATOM 687 C CA . SER A 1 84 ? 31.809 0.430 -45.408 1.00 97.25 84 SER A CA 1
ATOM 688 C C . SER A 1 84 ? 31.431 1.341 -44.248 1.00 97.25 84 SER A C 1
ATOM 690 O O . SER A 1 84 ? 31.467 2.558 -44.407 1.00 97.25 84 SER A O 1
ATOM 692 N N . LEU A 1 85 ? 31.133 0.786 -43.067 1.00 96.50 85 LEU A N 1
ATOM 693 C CA . LEU A 1 85 ? 30.836 1.589 -41.880 1.00 96.50 85 LEU A CA 1
ATOM 694 C C . LEU A 1 85 ? 31.995 2.511 -41.507 1.00 96.50 85 LEU A C 1
ATOM 696 O O . LEU A 1 85 ? 31.766 3.683 -41.225 1.00 96.50 85 LEU A O 1
ATOM 700 N N . GLN A 1 86 ? 33.232 2.011 -41.524 1.00 96.62 86 GLN A N 1
ATOM 701 C CA . GLN A 1 86 ? 34.402 2.818 -41.189 1.00 96.62 86 GLN A CA 1
ATOM 702 C C . GLN A 1 86 ? 34.572 4.000 -42.155 1.00 96.62 86 GLN A C 1
ATOM 704 O O . GLN A 1 86 ? 34.825 5.123 -41.711 1.00 96.62 86 GLN A O 1
ATOM 709 N N . ILE A 1 87 ? 34.395 3.771 -43.461 1.00 96.00 87 ILE A N 1
ATOM 710 C CA . ILE A 1 87 ? 34.438 4.832 -44.476 1.00 96.00 87 ILE A CA 1
ATOM 711 C C . ILE A 1 87 ? 33.315 5.842 -44.236 1.00 96.00 87 ILE A C 1
ATOM 713 O O . ILE A 1 87 ? 33.587 7.037 -44.140 1.00 96.00 87 ILE A O 1
ATOM 717 N N . VAL A 1 88 ? 32.077 5.369 -44.078 1.00 96.75 88 VAL A N 1
ATOM 718 C CA . VAL A 1 88 ? 30.890 6.222 -43.915 1.00 96.75 88 VAL A CA 1
ATOM 719 C C . VAL A 1 88 ? 30.987 7.073 -42.648 1.00 96.75 88 VAL A C 1
ATOM 721 O O . VAL A 1 88 ? 30.742 8.274 -42.699 1.00 96.75 88 VAL A O 1
ATOM 724 N N . VAL A 1 89 ? 31.420 6.502 -41.522 1.00 95.88 89 VAL A N 1
ATOM 725 C CA . VAL A 1 89 ? 31.622 7.252 -40.270 1.00 95.88 89 VAL A CA 1
ATOM 726 C C . VAL A 1 89 ? 32.716 8.314 -40.407 1.00 95.88 89 VAL A C 1
ATOM 728 O O . VAL A 1 89 ? 32.601 9.395 -39.831 1.00 95.88 89 VAL A O 1
ATOM 731 N N . THR A 1 90 ? 33.768 8.030 -41.176 1.00 94.75 90 THR A N 1
ATOM 732 C CA . THR A 1 90 ? 34.907 8.946 -41.325 1.00 94.75 90 THR A CA 1
ATOM 733 C C . THR A 1 90 ? 34.631 10.064 -42.335 1.00 94.75 90 THR A C 1
ATOM 735 O O . THR A 1 90 ? 35.125 11.176 -42.163 1.00 94.75 90 THR A O 1
ATOM 738 N N . GLN A 1 91 ? 33.885 9.778 -43.405 1.00 94.50 91 GLN A N 1
ATOM 739 C CA . GLN A 1 91 ? 33.841 10.627 -44.603 1.00 94.50 91 GLN A CA 1
ATOM 740 C C . GLN A 1 91 ? 32.448 11.160 -44.958 1.00 94.50 91 GLN A C 1
ATOM 742 O O . GLN A 1 91 ? 32.355 12.078 -45.772 1.00 94.50 91 GLN A O 1
ATOM 747 N N . SER A 1 92 ? 31.373 10.603 -44.397 1.00 94.00 92 SER A N 1
ATOM 748 C CA . SER A 1 92 ? 29.999 10.951 -44.779 1.00 94.00 92 SER A CA 1
ATOM 749 C C . SER A 1 92 ? 29.293 11.829 -43.742 1.00 94.00 92 SER A C 1
ATOM 751 O O . SER A 1 92 ? 29.851 12.204 -42.708 1.00 94.00 92 SER A O 1
ATOM 753 N N . ASP A 1 93 ? 28.055 12.209 -44.054 1.00 95.94 93 ASP A N 1
ATOM 754 C CA . ASP A 1 93 ? 27.206 13.014 -43.188 1.00 95.94 93 ASP A CA 1
ATOM 755 C C . ASP A 1 93 ? 26.426 12.168 -42.165 1.00 95.94 93 ASP A C 1
ATOM 757 O O . ASP A 1 93 ? 26.343 10.939 -42.233 1.00 95.94 93 ASP A O 1
ATOM 761 N N . SER A 1 94 ? 25.819 12.869 -41.207 1.00 96.00 94 SER A N 1
ATOM 762 C CA . SER A 1 94 ? 24.957 12.304 -40.167 1.00 96.00 94 SER A CA 1
ATOM 763 C C . SER A 1 94 ? 23.878 11.352 -40.705 1.00 96.00 94 SER A C 1
ATOM 765 O O . SER A 1 94 ? 23.575 10.341 -40.069 1.00 96.00 94 SER A O 1
ATOM 767 N N . GLU A 1 95 ? 23.255 11.670 -41.847 1.00 96.88 95 GLU A N 1
ATOM 768 C CA . GLU A 1 95 ? 22.197 10.825 -42.407 1.00 96.88 95 GLU A CA 1
ATOM 769 C C . GLU A 1 95 ? 22.762 9.511 -42.934 1.00 96.88 95 GLU A C 1
ATOM 771 O O . GLU A 1 95 ? 22.268 8.457 -42.534 1.00 96.88 95 GLU A O 1
ATOM 776 N N . SER A 1 96 ? 23.835 9.565 -43.726 1.00 97.00 96 SER A N 1
ATOM 777 C CA . SER A 1 96 ? 24.468 8.375 -44.301 1.00 97.00 96 SER A CA 1
ATOM 778 C C . SER A 1 96 ? 24.930 7.395 -43.221 1.00 97.00 96 SER A C 1
ATOM 780 O O . SER A 1 96 ? 24.707 6.188 -43.338 1.00 97.00 96 SER A O 1
ATOM 782 N N . ILE A 1 97 ? 25.516 7.899 -42.126 1.00 97.81 97 ILE A N 1
ATOM 783 C CA . ILE A 1 97 ? 25.916 7.069 -40.978 1.00 97.81 97 ILE A CA 1
ATOM 784 C C . ILE A 1 97 ? 24.698 6.347 -40.393 1.00 97.81 97 ILE A C 1
ATOM 786 O O . ILE A 1 97 ? 24.713 5.128 -40.205 1.00 97.81 97 ILE A O 1
ATOM 790 N N . MET A 1 98 ? 23.614 7.083 -40.137 1.00 98.31 98 MET A N 1
ATOM 791 C CA . MET A 1 98 ? 22.402 6.511 -39.554 1.00 98.31 98 MET A CA 1
ATOM 792 C C . MET A 1 98 ? 21.688 5.542 -40.503 1.00 98.31 98 MET A C 1
ATOM 794 O O . MET A 1 98 ? 21.107 4.561 -40.036 1.00 98.31 98 MET A O 1
ATOM 798 N N . GLU A 1 99 ? 21.712 5.778 -41.813 1.00 97.69 99 GLU A N 1
ATOM 799 C CA . GLU A 1 99 ? 21.176 4.853 -42.814 1.00 97.69 99 GLU A CA 1
ATOM 800 C C . GLU A 1 99 ? 21.933 3.527 -42.826 1.00 97.69 99 GLU A C 1
ATOM 802 O O . GLU A 1 99 ? 21.294 2.476 -42.774 1.00 97.69 99 GLU A O 1
ATOM 807 N N . TRP A 1 100 ? 23.266 3.559 -42.790 1.00 97.81 100 TRP A N 1
ATOM 808 C CA . TRP A 1 100 ? 24.087 2.349 -42.717 1.00 97.81 100 TRP A CA 1
ATOM 809 C C . TRP A 1 100 ? 23.873 1.562 -41.424 1.00 97.81 100 TRP A C 1
ATOM 811 O O . TRP A 1 100 ? 23.687 0.344 -41.465 1.00 97.81 100 TRP A O 1
ATOM 821 N N . LEU A 1 101 ? 23.817 2.241 -40.276 1.00 98.25 101 LEU A N 1
ATOM 822 C CA . LEU A 1 101 ? 23.514 1.583 -39.003 1.00 98.25 101 LEU A CA 1
ATOM 823 C C . LEU A 1 101 ? 22.119 0.939 -39.021 1.00 98.25 101 LEU A C 1
ATOM 825 O O . LEU A 1 101 ? 21.955 -0.207 -38.600 1.00 98.25 101 LEU A O 1
ATOM 829 N N . ARG A 1 102 ? 21.103 1.634 -39.554 1.00 98.25 102 ARG A N 1
ATOM 830 C CA . ARG A 1 102 ? 19.747 1.078 -39.718 1.00 98.25 102 ARG A CA 1
ATOM 831 C C . ARG A 1 102 ? 19.713 -0.087 -40.698 1.00 98.25 102 ARG A C 1
ATOM 833 O O . ARG A 1 102 ? 18.938 -1.011 -40.467 1.00 98.25 102 ARG A O 1
ATOM 840 N N . LEU A 1 103 ? 20.488 -0.023 -41.779 1.00 96.75 103 LEU A N 1
ATOM 841 C CA . LEU A 1 103 ? 20.588 -1.083 -42.776 1.00 96.75 103 LEU A CA 1
ATOM 842 C C . LEU A 1 103 ? 21.095 -2.361 -42.110 1.00 96.75 103 LEU A C 1
ATOM 844 O O . LEU A 1 103 ? 20.379 -3.357 -42.107 1.00 96.75 103 LEU A O 1
ATOM 848 N N . ILE A 1 104 ? 22.245 -2.283 -41.439 1.00 97.50 104 ILE A N 1
ATOM 849 C CA . ILE A 1 104 ? 22.865 -3.415 -40.740 1.00 97.50 104 ILE A CA 1
ATOM 850 C C . ILE A 1 104 ? 21.946 -3.962 -39.640 1.00 97.50 104 ILE A C 1
ATOM 852 O O . ILE A 1 104 ? 21.774 -5.171 -39.522 1.00 97.50 104 ILE A O 1
ATOM 856 N N . ALA A 1 105 ? 21.285 -3.092 -38.871 1.00 97.06 105 ALA A N 1
ATOM 857 C CA . ALA A 1 105 ? 20.364 -3.512 -37.812 1.00 97.06 105 ALA A CA 1
ATOM 858 C C . ALA A 1 105 ? 19.061 -4.163 -38.309 1.00 97.06 105 ALA A C 1
ATOM 860 O O . ALA A 1 105 ? 18.323 -4.734 -37.503 1.00 97.06 105 ALA A O 1
ATOM 861 N N . ARG A 1 106 ? 18.728 -4.031 -39.600 1.00 96.94 106 ARG A N 1
ATOM 862 C CA . ARG A 1 106 ? 17.553 -4.662 -40.224 1.00 96.94 106 ARG A CA 1
ATOM 863 C C . ARG A 1 106 ? 17.880 -5.991 -40.896 1.00 96.94 106 ARG A C 1
ATOM 865 O O . ARG A 1 106 ? 16.948 -6.677 -41.313 1.00 96.94 106 ARG A O 1
ATOM 872 N N . GLU A 1 107 ? 19.156 -6.337 -41.030 1.00 97.38 107 GLU A N 1
ATOM 873 C CA . GLU A 1 107 ? 19.540 -7.600 -41.647 1.00 97.38 107 GLU A CA 1
ATOM 874 C C . GLU A 1 107 ? 19.121 -8.804 -40.778 1.00 97.38 107 GLU A C 1
ATOM 876 O O . GLU A 1 107 ? 19.001 -8.685 -39.553 1.00 97.38 107 GLU A O 1
ATOM 881 N N . PRO A 1 108 ? 18.893 -9.982 -41.389 1.00 97.19 108 PRO A N 1
ATOM 882 C CA . PRO A 1 108 ? 18.577 -11.209 -40.668 1.00 97.19 108 PRO A CA 1
ATOM 883 C C . PRO A 1 108 ? 19.600 -11.546 -39.576 1.00 97.19 108 PRO A C 1
ATOM 885 O O . PRO A 1 108 ? 20.808 -11.452 -39.785 1.00 97.19 108 PRO A O 1
ATOM 888 N N . ALA A 1 109 ? 19.129 -12.046 -38.429 1.00 96.31 109 ALA A N 1
ATOM 889 C CA . ALA A 1 109 ? 20.005 -12.475 -37.332 1.00 96.31 109 ALA A CA 1
ATOM 890 C C . ALA A 1 109 ? 20.992 -13.585 -37.748 1.00 96.31 109 ALA A C 1
ATOM 892 O O . ALA A 1 109 ? 22.092 -13.669 -37.203 1.00 96.31 109 ALA A O 1
ATOM 893 N N . SER A 1 110 ? 20.634 -14.394 -38.754 1.00 97.00 110 SER A N 1
ATOM 894 C CA . SER A 1 110 ? 21.514 -15.410 -39.343 1.00 97.00 110 SER A CA 1
ATOM 895 C C . SER A 1 110 ? 22.772 -14.821 -39.988 1.00 97.00 110 SER A C 1
ATOM 897 O O . SER A 1 110 ? 23.747 -15.542 -40.155 1.00 97.00 110 SER A O 1
ATOM 899 N N . TYR A 1 111 ? 22.789 -13.521 -40.304 1.00 98.00 111 TYR A N 1
ATOM 900 C CA . TYR A 1 111 ? 23.963 -12.847 -40.862 1.00 98.00 111 TYR A CA 1
ATOM 901 C C . TYR A 1 111 ? 24.991 -12.470 -39.789 1.00 98.00 111 TYR A C 1
ATOM 903 O O . TYR A 1 111 ? 26.086 -12.045 -40.136 1.00 98.00 111 TYR A O 1
ATOM 911 N N . GLN A 1 112 ? 24.668 -12.610 -38.496 1.00 97.44 112 GLN A N 1
ATOM 912 C CA . GLN A 1 112 ? 25.590 -12.390 -37.369 1.00 97.44 112 GLN A CA 1
ATOM 913 C C . GLN A 1 112 ? 26.276 -11.006 -37.360 1.00 97.44 112 GLN A C 1
ATOM 915 O O . GLN A 1 112 ? 27.376 -10.840 -36.843 1.00 97.44 112 GLN A O 1
ATOM 920 N N . LEU A 1 113 ? 25.611 -9.973 -37.885 1.00 97.62 113 LEU A N 1
ATOM 921 C CA . LEU A 1 113 ? 26.166 -8.616 -37.995 1.00 97.62 113 LEU A CA 1
ATOM 922 C C . LEU A 1 113 ? 26.147 -7.804 -36.686 1.00 97.62 113 LEU A C 1
ATOM 924 O O . LEU A 1 113 ? 26.520 -6.632 -36.688 1.00 97.62 113 LEU A O 1
ATOM 928 N N . ASN A 1 114 ? 25.717 -8.388 -35.566 1.00 96.81 114 ASN A N 1
ATOM 929 C CA . ASN A 1 114 ? 25.527 -7.657 -34.310 1.00 96.81 114 ASN A CA 1
ATOM 930 C C . ASN A 1 114 ? 26.829 -7.037 -33.773 1.00 96.81 114 ASN A C 1
ATOM 932 O O . ASN A 1 114 ? 26.829 -5.888 -33.335 1.00 96.81 114 ASN A O 1
ATOM 936 N N . ASP A 1 115 ? 27.950 -7.757 -33.853 1.00 97.31 115 ASP A N 1
ATOM 937 C CA . ASP A 1 115 ? 29.243 -7.238 -33.388 1.00 97.31 115 ASP A CA 1
ATOM 938 C C . ASP A 1 115 ? 29.732 -6.075 -34.258 1.00 97.31 115 ASP A C 1
ATOM 940 O O . ASP A 1 115 ? 30.250 -5.086 -33.741 1.00 97.31 115 ASP A O 1
ATOM 944 N N . ILE A 1 116 ? 29.483 -6.147 -35.568 1.00 97.81 116 ILE A N 1
ATOM 945 C CA . ILE A 1 116 ? 29.809 -5.078 -36.519 1.00 97.81 116 ILE A CA 1
ATOM 946 C C . ILE A 1 116 ? 28.912 -3.860 -36.295 1.00 97.81 116 ILE A C 1
ATOM 948 O O . ILE A 1 116 ? 29.398 -2.733 -36.323 1.00 97.81 116 ILE A O 1
ATOM 952 N N . LEU A 1 117 ? 27.620 -4.063 -36.020 1.00 97.88 117 LEU A N 1
ATOM 953 C CA . LEU A 1 117 ? 26.712 -2.976 -35.656 1.00 97.88 117 LEU A CA 1
ATOM 954 C C . LEU A 1 117 ? 27.207 -2.251 -34.401 1.00 97.88 117 LEU A C 1
ATOM 956 O O . LEU A 1 117 ? 27.264 -1.025 -34.382 1.00 97.88 117 LEU A O 1
ATOM 960 N N . ARG A 1 118 ? 27.595 -3.002 -33.365 1.00 97.88 118 ARG A N 1
ATOM 961 C CA . ARG A 1 118 ? 28.129 -2.454 -32.110 1.00 97.88 118 ARG A CA 1
ATOM 962 C C . ARG A 1 118 ? 29.436 -1.694 -32.315 1.00 97.88 118 ARG A C 1
ATOM 964 O O . ARG A 1 118 ? 29.604 -0.610 -31.763 1.00 97.88 118 ARG A O 1
ATOM 971 N N . GLU A 1 119 ? 30.343 -2.238 -33.120 1.00 97.62 119 GLU A N 1
ATOM 972 C CA . GLU A 1 119 ? 31.579 -1.565 -33.524 1.00 97.62 119 GLU A CA 1
ATOM 973 C C . GLU A 1 119 ? 31.278 -0.260 -34.277 1.00 97.62 119 GLU A C 1
ATOM 975 O O . GLU A 1 119 ? 31.814 0.792 -33.929 1.00 97.62 119 GLU A O 1
ATOM 980 N N . GLY A 1 120 ? 30.343 -0.298 -35.230 1.00 97.69 120 GLY A N 1
ATOM 981 C CA . GLY A 1 120 ? 29.874 0.873 -35.968 1.00 97.69 120 GLY A CA 1
ATOM 982 C C . GLY A 1 120 ? 29.266 1.948 -35.069 1.00 97.69 120 GLY A C 1
ATOM 983 O O . GLY A 1 120 ? 29.573 3.125 -35.237 1.00 97.69 120 GLY A O 1
ATOM 984 N N . ILE A 1 121 ? 28.457 1.557 -34.078 1.00 98.38 121 ILE A N 1
ATOM 985 C CA . ILE A 1 121 ? 27.893 2.478 -33.081 1.00 98.38 121 ILE A CA 1
ATOM 986 C C . ILE A 1 121 ? 29.010 3.167 -32.283 1.00 98.38 121 ILE A C 1
ATOM 988 O O . ILE A 1 121 ? 28.957 4.381 -32.105 1.00 98.38 121 ILE A O 1
ATOM 992 N N . ARG A 1 122 ? 30.045 2.435 -31.848 1.00 97.94 122 ARG A N 1
ATOM 993 C CA . ARG A 1 122 ? 31.191 3.013 -31.118 1.00 97.94 122 ARG A CA 1
ATOM 994 C C . ARG A 1 122 ? 32.021 3.965 -31.981 1.00 97.94 122 ARG A C 1
ATOM 996 O O . ARG A 1 122 ? 32.436 5.016 -31.506 1.00 97.94 122 ARG A O 1
ATOM 1003 N N . LEU A 1 123 ? 32.238 3.634 -33.253 1.00 97.19 123 LEU A N 1
ATOM 1004 C CA . LEU A 1 123 ? 32.909 4.542 -34.189 1.00 97.19 123 LEU A CA 1
ATOM 1005 C C . LEU A 1 123 ? 32.079 5.816 -34.409 1.00 97.19 123 LEU A C 1
ATOM 1007 O O . LEU A 1 123 ? 32.615 6.924 -34.363 1.00 97.19 123 LEU A O 1
ATOM 1011 N N . ALA A 1 124 ? 30.765 5.671 -34.596 1.00 97.94 124 ALA A N 1
ATOM 1012 C CA . ALA A 1 124 ? 29.852 6.798 -34.751 1.00 97.94 124 ALA A CA 1
ATOM 1013 C C . ALA A 1 124 ? 29.768 7.665 -33.482 1.00 97.94 124 ALA A C 1
ATOM 1015 O O . ALA A 1 124 ? 29.618 8.878 -33.597 1.00 97.94 124 ALA A O 1
ATOM 1016 N N . GLN A 1 125 ? 29.912 7.078 -32.288 1.00 97.88 125 GLN A N 1
ATOM 1017 C CA . GLN A 1 125 ? 29.961 7.805 -31.014 1.00 97.88 125 GLN A CA 1
ATOM 1018 C C . GLN A 1 125 ? 31.142 8.778 -30.976 1.00 97.88 125 GLN A C 1
ATOM 1020 O O . GLN A 1 125 ? 30.950 9.942 -30.641 1.00 97.88 125 GLN A O 1
ATOM 1025 N N . ILE A 1 126 ? 32.334 8.331 -31.390 1.00 97.12 126 ILE A N 1
ATOM 1026 C CA . ILE A 1 126 ? 33.522 9.194 -31.482 1.00 97.12 126 ILE A CA 1
ATOM 1027 C C . ILE A 1 126 ? 33.265 10.330 -32.479 1.00 97.12 126 ILE A C 1
ATOM 1029 O O . ILE A 1 126 ? 33.528 11.491 -32.187 1.00 97.12 126 ILE A O 1
ATOM 1033 N N . ARG A 1 127 ? 32.686 10.023 -33.647 1.00 96.88 127 ARG A N 1
ATOM 1034 C CA . ARG A 1 127 ? 32.344 11.045 -34.650 1.00 96.88 127 ARG A CA 1
ATOM 1035 C C . ARG A 1 127 ? 31.306 12.054 -34.144 1.00 96.88 127 ARG A C 1
ATOM 1037 O O . ARG A 1 127 ? 31.340 13.216 -34.556 1.00 96.88 127 ARG A O 1
ATOM 1044 N N . ALA A 1 128 ? 30.396 11.620 -33.278 1.00 97.62 128 ALA A N 1
ATOM 1045 C CA . ALA A 1 128 ? 29.356 12.451 -32.686 1.00 97.62 128 ALA A CA 1
ATOM 1046 C C . ALA A 1 128 ? 29.888 13.460 -31.654 1.00 97.62 128 ALA A C 1
ATOM 1048 O O . ALA A 1 128 ? 29.154 14.383 -31.311 1.00 97.62 128 ALA A O 1
ATOM 1049 N N . HIS A 1 129 ? 31.153 13.356 -31.217 1.00 97.56 129 HIS A N 1
ATOM 1050 C CA . HIS A 1 129 ? 31.806 14.392 -30.397 1.00 97.56 129 HIS A CA 1
ATOM 1051 C C . HIS A 1 129 ? 31.817 15.763 -31.093 1.00 97.56 129 HIS A C 1
ATOM 1053 O O . HIS A 1 129 ? 31.766 16.790 -30.424 1.00 97.56 129 HIS A O 1
ATOM 1059 N N . ASP A 1 130 ? 31.808 15.777 -32.429 1.00 96.44 130 ASP A N 1
ATOM 1060 C CA . ASP A 1 130 ? 31.783 16.998 -33.245 1.00 96.44 130 ASP A CA 1
ATOM 1061 C C . ASP A 1 130 ? 30.432 17.226 -33.960 1.00 96.44 130 ASP A C 1
ATOM 1063 O O . ASP A 1 130 ? 30.299 18.147 -34.767 1.00 96.44 130 ASP A O 1
ATOM 1067 N N . ASP A 1 131 ? 29.428 16.371 -33.734 1.00 96.81 131 ASP A N 1
ATOM 1068 C CA . ASP A 1 131 ? 28.106 16.465 -34.371 1.00 96.81 131 ASP A CA 1
ATOM 1069 C C . ASP A 1 131 ? 26.998 16.062 -33.388 1.00 96.81 131 ASP A C 1
ATOM 1071 O O . ASP A 1 131 ? 26.597 14.899 -33.285 1.00 96.81 131 ASP A O 1
ATOM 1075 N N . GLY A 1 132 ? 26.454 17.058 -32.687 1.00 95.56 132 GLY A N 1
ATOM 1076 C CA . GLY A 1 132 ? 25.378 16.855 -31.720 1.00 95.56 132 GLY A CA 1
ATOM 1077 C C . GLY A 1 132 ? 24.087 16.294 -32.308 1.00 95.56 132 GLY A C 1
ATOM 1078 O O . GLY A 1 132 ? 23.319 15.645 -31.591 1.00 95.56 132 GLY A O 1
ATOM 1079 N N . THR A 1 133 ? 23.840 16.494 -33.609 1.00 96.50 133 THR A N 1
ATOM 1080 C CA . THR A 1 133 ? 22.667 15.924 -34.288 1.00 96.50 133 THR A CA 1
ATOM 1081 C C . THR A 1 133 ? 22.856 14.427 -34.483 1.00 96.50 133 THR A C 1
ATOM 1083 O O . THR A 1 133 ? 21.935 13.654 -34.199 1.00 96.50 133 THR A O 1
ATOM 1086 N N . LEU A 1 134 ? 24.054 14.011 -34.914 1.00 97.38 134 LEU A N 1
ATOM 1087 C CA . LEU A 1 134 ? 24.426 12.598 -34.959 1.00 97.38 134 LEU A CA 1
ATOM 1088 C C . LEU A 1 134 ? 24.282 11.975 -33.577 1.00 97.38 134 LEU A C 1
ATOM 1090 O O . LEU A 1 134 ? 23.642 10.936 -33.453 1.00 97.38 134 LEU A O 1
ATOM 1094 N N . GLY A 1 135 ? 24.819 12.630 -32.545 1.00 97.69 135 GLY A N 1
ATOM 1095 C CA . GLY A 1 135 ? 24.816 12.113 -31.180 1.00 97.69 135 GLY A CA 1
ATOM 1096 C C . GLY A 1 135 ? 23.417 11.795 -30.657 1.00 97.69 135 GLY A C 1
ATOM 1097 O O . GLY A 1 135 ? 23.180 10.684 -30.189 1.00 97.69 135 GLY A O 1
ATOM 1098 N N . VAL A 1 136 ? 22.447 12.705 -30.815 1.00 97.06 136 VAL A N 1
ATOM 1099 C CA . VAL A 1 136 ? 21.059 12.463 -30.369 1.00 97.06 136 VAL A CA 1
ATOM 1100 C C . VAL A 1 136 ? 20.408 11.314 -31.148 1.00 97.06 136 VAL A C 1
ATOM 1102 O O . VAL A 1 136 ? 19.735 10.458 -30.565 1.00 97.06 136 VAL A O 1
ATOM 1105 N N . ARG A 1 137 ? 20.617 11.255 -32.471 1.00 97.50 137 ARG A N 1
ATOM 1106 C CA . ARG A 1 137 ? 20.069 10.181 -33.320 1.00 97.50 137 ARG A CA 1
ATOM 1107 C C . ARG A 1 137 ? 20.693 8.829 -32.997 1.00 97.50 137 ARG A C 1
ATOM 1109 O O . ARG A 1 137 ? 19.975 7.828 -32.957 1.00 97.50 137 ARG A O 1
ATOM 1116 N N . LEU A 1 138 ? 22.000 8.815 -32.762 1.00 98.06 138 LEU A N 1
ATOM 1117 C CA . LEU A 1 138 ? 22.770 7.638 -32.402 1.00 98.06 138 LEU A CA 1
ATOM 1118 C C . LEU A 1 138 ? 22.356 7.122 -31.025 1.00 98.06 138 LEU A C 1
ATOM 1120 O O . LEU A 1 138 ? 22.132 5.926 -30.890 1.00 98.06 138 LEU A O 1
ATOM 1124 N N . LEU A 1 139 ? 22.164 8.009 -30.046 1.00 97.62 139 LEU A N 1
ATOM 1125 C CA . LEU A 1 139 ? 21.709 7.654 -28.703 1.00 97.62 139 LEU A CA 1
ATOM 1126 C C . LEU A 1 139 ? 20.327 6.990 -28.734 1.00 97.62 139 LEU A C 1
ATOM 1128 O O . LEU A 1 139 ? 20.148 5.900 -28.195 1.00 97.62 139 LEU A O 1
ATOM 1132 N N . ASN A 1 140 ? 19.365 7.594 -29.439 1.00 96.75 140 ASN A N 1
ATOM 1133 C CA . ASN A 1 140 ? 18.027 7.020 -29.614 1.00 96.75 140 ASN A CA 1
ATOM 1134 C C . ASN A 1 140 ? 18.069 5.670 -30.357 1.00 96.75 140 ASN A C 1
ATOM 1136 O O . ASN A 1 140 ? 17.325 4.739 -30.049 1.00 96.75 140 ASN A O 1
ATOM 1140 N N . PHE A 1 141 ? 18.953 5.540 -31.346 1.00 97.56 141 PHE A N 1
ATOM 1141 C CA . PHE A 1 141 ? 19.135 4.289 -32.074 1.00 97.56 141 PHE A CA 1
ATOM 1142 C C . PHE A 1 141 ? 19.765 3.194 -31.205 1.00 97.56 141 PHE A C 1
ATOM 1144 O O . PHE A 1 141 ? 19.259 2.070 -31.186 1.00 97.56 141 PHE A O 1
ATOM 1151 N N . ALA A 1 142 ? 20.824 3.521 -30.461 1.00 97.62 142 ALA A N 1
ATOM 1152 C CA . ALA A 1 142 ? 21.500 2.615 -29.541 1.00 97.62 142 ALA A CA 1
ATOM 1153 C C . ALA A 1 142 ? 20.536 2.127 -28.458 1.00 97.62 142 ALA A C 1
ATOM 1155 O O . ALA A 1 142 ? 20.450 0.927 -28.231 1.00 97.62 142 ALA A O 1
ATOM 1156 N N . LEU A 1 143 ? 19.702 3.009 -27.904 1.00 95.94 143 LEU A N 1
ATOM 1157 C CA . LEU A 1 143 ? 18.681 2.647 -26.920 1.00 95.94 143 LEU A CA 1
ATOM 1158 C C . LEU A 1 143 ? 17.726 1.545 -27.414 1.00 95.94 143 LEU A C 1
ATOM 1160 O O . LEU A 1 143 ? 17.292 0.714 -26.627 1.00 95.94 143 LEU A O 1
ATOM 1164 N N . LYS A 1 144 ? 17.453 1.481 -28.725 1.00 95.38 144 LYS A N 1
ATOM 1165 C CA . LYS A 1 144 ? 16.561 0.478 -29.338 1.00 95.38 144 LYS A CA 1
ATOM 1166 C C . LYS A 1 144 ? 17.259 -0.781 -29.830 1.00 95.38 144 LYS A C 1
ATOM 1168 O O . LYS A 1 144 ? 16.609 -1.813 -29.986 1.00 95.38 144 LYS A O 1
ATOM 1173 N N . ARG A 1 145 ? 18.539 -0.684 -30.194 1.00 95.56 145 ARG A N 1
ATOM 1174 C CA . ARG A 1 145 ? 19.250 -1.732 -30.952 1.00 95.56 145 ARG A CA 1
ATOM 1175 C C . ARG A 1 145 ? 20.465 -2.308 -30.236 1.00 95.56 145 ARG A C 1
ATOM 1177 O O . ARG A 1 145 ? 20.824 -3.445 -30.509 1.00 95.56 145 ARG A O 1
ATOM 1184 N N . ALA A 1 146 ? 21.081 -1.548 -29.342 1.00 95.75 146 ALA A N 1
ATOM 1185 C CA . ALA A 1 146 ? 22.270 -1.919 -28.583 1.00 95.75 146 ALA A CA 1
ATOM 1186 C C . ALA A 1 146 ? 22.259 -1.182 -27.234 1.00 95.75 146 ALA A C 1
ATOM 1188 O O . ALA A 1 146 ? 23.133 -0.368 -26.938 1.00 95.75 146 ALA A O 1
ATOM 1189 N N . CYS A 1 147 ? 21.201 -1.412 -26.453 1.00 94.56 147 CYS A N 1
ATOM 1190 C CA . CYS A 1 147 ? 20.881 -0.616 -25.271 1.00 94.56 147 CYS A CA 1
ATOM 1191 C C . CYS A 1 147 ? 21.973 -0.675 -24.186 1.00 94.56 147 CYS A C 1
ATOM 1193 O O . CYS A 1 147 ? 22.105 0.250 -23.391 1.00 94.56 147 CYS A O 1
ATOM 1195 N N . ASP A 1 148 ? 22.793 -1.723 -24.168 1.00 93.75 148 ASP A N 1
ATOM 1196 C CA . ASP A 1 148 ? 23.934 -1.832 -23.261 1.00 93.75 148 ASP A CA 1
ATOM 1197 C C . ASP A 1 148 ? 25.048 -0.813 -23.568 1.00 93.75 148 ASP A C 1
ATOM 1199 O O . ASP A 1 148 ? 25.669 -0.297 -22.642 1.00 93.75 148 ASP A O 1
ATOM 1203 N N . LEU A 1 149 ? 25.234 -0.433 -24.840 1.00 96.56 149 LEU A N 1
ATOM 1204 C CA . LEU A 1 149 ? 26.205 0.597 -25.237 1.00 96.56 149 LEU A CA 1
ATOM 1205 C C . LEU A 1 149 ? 25.788 2.002 -24.793 1.00 96.56 149 LEU A C 1
ATOM 1207 O O . LEU A 1 149 ? 26.616 2.908 -24.751 1.00 96.56 149 LEU A O 1
ATOM 1211 N N . VAL A 1 150 ? 24.516 2.205 -24.445 1.00 96.62 150 VAL A N 1
ATOM 1212 C CA . VAL A 1 150 ? 24.044 3.497 -23.938 1.00 96.62 150 VAL A CA 1
ATOM 1213 C C . VAL A 1 150 ? 24.730 3.841 -22.617 1.00 96.62 150 VAL A C 1
ATOM 1215 O O . VAL A 1 150 ? 25.027 5.006 -22.382 1.00 96.62 150 VAL A O 1
ATOM 1218 N N . LEU A 1 151 ? 25.050 2.853 -21.775 1.00 94.38 151 LEU A N 1
ATOM 1219 C CA . LEU A 1 151 ? 25.814 3.099 -20.548 1.00 94.38 151 LEU A CA 1
ATOM 1220 C C . LEU A 1 151 ? 27.231 3.598 -20.859 1.00 94.38 151 LEU A C 1
ATOM 1222 O O . LEU A 1 151 ? 27.689 4.541 -20.218 1.00 94.38 151 LEU A O 1
ATOM 1226 N N . ASP A 1 152 ? 27.892 3.024 -21.869 1.00 95.56 152 ASP A N 1
ATOM 1227 C CA . ASP A 1 152 ? 29.203 3.493 -22.338 1.00 95.56 152 ASP A CA 1
ATOM 1228 C C . ASP A 1 152 ? 29.110 4.943 -22.853 1.00 95.56 152 ASP A C 1
ATOM 1230 O O . ASP A 1 152 ? 29.963 5.767 -22.532 1.00 95.56 152 ASP A O 1
ATOM 1234 N N . MET A 1 153 ? 28.043 5.278 -23.591 1.00 97.44 153 MET A N 1
ATOM 1235 C CA . MET A 1 153 ? 27.783 6.636 -24.096 1.00 97.44 153 MET A CA 1
ATOM 1236 C C . MET A 1 153 ? 27.498 7.652 -22.987 1.00 97.44 153 MET A C 1
ATOM 1238 O O . MET A 1 153 ? 27.989 8.776 -23.043 1.00 97.44 153 MET A O 1
ATOM 1242 N N . LEU A 1 154 ? 26.716 7.278 -21.970 1.00 96.19 154 LEU A N 1
ATOM 1243 C CA . LEU A 1 154 ? 26.437 8.140 -20.816 1.00 96.19 154 LEU A CA 1
ATOM 1244 C C . LEU A 1 154 ? 27.692 8.412 -19.976 1.00 96.19 154 LEU A C 1
ATOM 1246 O O . LEU A 1 154 ? 27.785 9.454 -19.332 1.00 96.19 154 LEU A O 1
ATOM 1250 N N . ASN A 1 155 ? 28.661 7.496 -20.004 1.00 95.75 155 ASN A N 1
ATOM 1251 C CA . ASN A 1 155 ? 29.943 7.628 -19.317 1.00 95.75 155 ASN A CA 1
ATOM 1252 C C . ASN A 1 155 ? 31.029 8.315 -20.167 1.00 95.75 155 ASN A C 1
ATOM 1254 O O . ASN A 1 155 ? 32.181 8.355 -19.737 1.00 95.75 155 ASN A O 1
ATOM 1258 N N . ASP A 1 156 ? 30.690 8.851 -21.346 1.00 97.56 156 ASP A N 1
ATOM 1259 C CA . ASP A 1 156 ? 31.590 9.572 -22.254 1.00 97.56 156 ASP A CA 1
ATOM 1260 C C . ASP A 1 156 ? 31.282 11.088 -22.217 1.00 97.56 156 ASP A C 1
ATOM 1262 O O . ASP A 1 156 ? 30.391 11.563 -22.931 1.00 97.56 156 ASP A O 1
ATOM 1266 N N . PRO A 1 157 ? 31.980 11.888 -21.377 1.00 96.31 157 PRO A N 1
ATOM 1267 C CA . PRO A 1 157 ? 31.679 13.310 -21.221 1.00 96.31 157 PRO A CA 1
ATOM 1268 C C . PRO A 1 157 ? 31.800 14.125 -22.520 1.00 96.31 157 PRO A C 1
ATOM 1270 O O . PRO A 1 157 ? 30.913 14.950 -22.750 1.00 96.31 157 PRO A O 1
ATOM 1273 N N . PRO A 1 158 ? 32.820 13.917 -23.387 1.00 97.56 158 PRO A N 1
ATOM 1274 C CA . PRO A 1 158 ? 32.851 14.511 -24.723 1.00 97.56 158 PRO A CA 1
ATOM 1275 C C . PRO A 1 158 ? 31.569 14.270 -25.522 1.00 97.56 158 PRO A C 1
ATOM 1277 O O . PRO A 1 158 ? 30.976 15.234 -26.008 1.00 97.56 158 PRO A O 1
ATOM 1280 N N . PHE A 1 159 ? 31.085 13.024 -25.582 1.00 98.00 159 PHE A N 1
ATOM 1281 C CA . PHE A 1 159 ? 29.842 12.694 -26.281 1.00 98.00 159 PHE A CA 1
ATOM 1282 C C . PHE A 1 159 ? 28.644 13.448 -25.700 1.00 98.00 159 PHE A C 1
ATOM 1284 O O . PHE A 1 159 ? 27.925 14.110 -26.445 1.00 98.00 159 PHE A O 1
ATOM 1291 N N . ILE A 1 160 ? 28.460 13.416 -24.377 1.00 97.56 160 ILE A N 1
ATOM 1292 C CA . ILE A 1 160 ? 27.341 14.100 -23.712 1.00 97.56 160 ILE A CA 1
ATOM 1293 C C . ILE A 1 160 ? 27.395 15.616 -23.921 1.00 97.56 160 ILE A C 1
ATOM 1295 O O . ILE A 1 160 ? 26.364 16.234 -24.187 1.00 97.56 160 ILE A O 1
ATOM 1299 N N . SER A 1 161 ? 28.587 16.213 -23.856 1.00 96.38 161 SER A N 1
ATOM 1300 C CA . SER A 1 161 ? 28.780 17.653 -24.068 1.00 96.38 161 SER A CA 1
ATOM 1301 C C . SER A 1 161 ? 28.488 18.105 -25.500 1.00 96.38 161 SER A C 1
ATOM 1303 O O . SER A 1 161 ? 28.131 19.262 -25.713 1.00 96.38 161 SER A O 1
ATOM 1305 N N . ALA A 1 162 ? 28.611 17.193 -26.468 1.00 96.94 162 ALA A N 1
ATOM 1306 C CA . ALA A 1 162 ? 28.356 17.460 -27.875 1.00 96.94 162 ALA A CA 1
ATOM 1307 C C . ALA A 1 162 ? 26.868 17.374 -28.240 1.00 96.94 162 ALA A C 1
ATOM 1309 O O . ALA A 1 162 ? 26.463 17.932 -29.257 1.00 96.94 162 ALA A O 1
ATOM 1310 N N . LEU A 1 163 ? 26.040 16.691 -27.438 1.00 97.62 163 LEU A N 1
ATOM 1311 C CA . LEU A 1 163 ? 24.619 16.492 -27.731 1.00 97.62 163 LEU A CA 1
ATOM 1312 C C . LEU A 1 163 ? 23.856 17.820 -27.817 1.00 97.62 163 LEU A C 1
ATOM 1314 O O . LEU A 1 163 ? 23.938 18.677 -26.935 1.00 97.62 163 LEU A O 1
ATOM 1318 N N . ASN A 1 164 ? 23.017 17.949 -28.846 1.00 96.12 164 ASN A N 1
ATOM 1319 C CA . ASN A 1 164 ? 22.176 19.132 -29.005 1.00 96.12 164 ASN A CA 1
ATOM 1320 C C . ASN A 1 164 ? 21.129 19.254 -27.873 1.00 96.12 164 ASN A C 1
ATOM 1322 O O . ASN A 1 164 ? 20.623 18.239 -27.370 1.00 96.12 164 ASN A O 1
ATOM 1326 N N . PRO A 1 165 ? 20.738 20.487 -27.494 1.00 96.06 165 PRO A N 1
ATOM 1327 C CA . PRO A 1 165 ? 19.594 20.713 -26.619 1.00 96.06 165 PRO A CA 1
ATOM 1328 C C . PRO A 1 165 ? 18.297 20.123 -27.208 1.00 96.06 165 PRO A C 1
ATOM 1330 O O . PRO A 1 165 ? 18.132 20.115 -28.429 1.00 96.06 165 PRO A O 1
ATOM 1333 N N . PRO A 1 166 ? 17.353 19.667 -26.367 1.00 96.88 166 PRO A N 1
ATOM 1334 C CA . PRO A 1 166 ? 17.401 19.700 -24.902 1.00 96.88 166 PRO A CA 1
ATOM 1335 C C . PRO A 1 166 ? 18.203 18.544 -24.275 1.00 96.88 166 PRO A C 1
ATOM 1337 O O . PRO A 1 166 ? 18.582 18.633 -23.112 1.00 96.88 166 PRO A O 1
ATOM 1340 N N . ILE A 1 167 ? 18.503 17.483 -25.031 1.00 97.38 167 ILE A N 1
ATOM 1341 C CA . ILE A 1 167 ? 19.044 16.222 -24.496 1.00 97.38 167 ILE A CA 1
ATOM 1342 C C . ILE A 1 167 ? 20.417 16.398 -23.843 1.00 97.38 167 ILE A C 1
ATOM 1344 O O . ILE A 1 167 ? 20.622 15.915 -22.731 1.00 97.38 167 ILE A O 1
ATOM 1348 N N . GLY A 1 168 ? 21.340 17.112 -24.494 1.00 95.88 168 GLY A N 1
ATOM 1349 C CA . GLY A 1 168 ? 22.674 17.336 -23.928 1.00 95.88 168 GLY A CA 1
ATOM 1350 C C . GLY A 1 168 ? 22.635 18.078 -22.596 1.00 95.88 168 GLY A C 1
ATOM 1351 O O . GLY A 1 168 ? 23.317 17.690 -21.650 1.00 95.88 168 GLY A O 1
ATOM 1352 N N . ILE A 1 169 ? 21.769 19.089 -22.481 1.00 96.94 169 ILE A N 1
ATOM 1353 C CA . ILE A 1 169 ? 21.571 19.848 -21.237 1.00 96.94 169 ILE A CA 1
ATOM 1354 C C . ILE A 1 169 ? 20.937 18.947 -20.165 1.00 96.94 169 ILE A C 1
ATOM 1356 O O . ILE A 1 169 ? 21.427 18.890 -19.040 1.00 96.94 169 ILE A O 1
ATOM 1360 N N . ALA A 1 170 ? 19.902 18.178 -20.518 1.00 97.19 170 ALA A N 1
ATOM 1361 C CA . ALA A 1 170 ? 19.229 17.267 -19.593 1.00 97.19 170 ALA A CA 1
ATOM 1362 C C . ALA A 1 170 ? 20.186 16.223 -18.985 1.00 97.19 170 ALA A C 1
ATOM 1364 O O . ALA A 1 170 ? 20.125 15.969 -17.785 1.00 97.19 170 ALA A O 1
ATOM 1365 N N . LEU A 1 171 ? 21.084 15.647 -19.793 1.00 96.56 171 LEU A N 1
ATOM 1366 C CA . LEU A 1 171 ? 22.023 14.611 -19.349 1.00 96.56 171 LEU A CA 1
ATOM 1367 C C . LEU A 1 171 ? 23.268 15.168 -18.641 1.00 96.56 171 LEU A C 1
ATOM 1369 O O . LEU A 1 171 ? 23.800 14.500 -17.763 1.00 96.56 171 LEU A O 1
ATOM 1373 N N . SER A 1 172 ? 23.739 16.367 -19.002 1.00 95.38 172 SER A N 1
ATOM 1374 C CA . SER A 1 172 ? 24.960 16.945 -18.413 1.00 95.38 172 SER A CA 1
ATOM 1375 C C . SER A 1 172 ? 24.710 17.768 -17.153 1.00 95.38 172 SER A C 1
ATOM 1377 O O . SER A 1 172 ? 25.483 17.683 -16.199 1.00 95.38 172 SE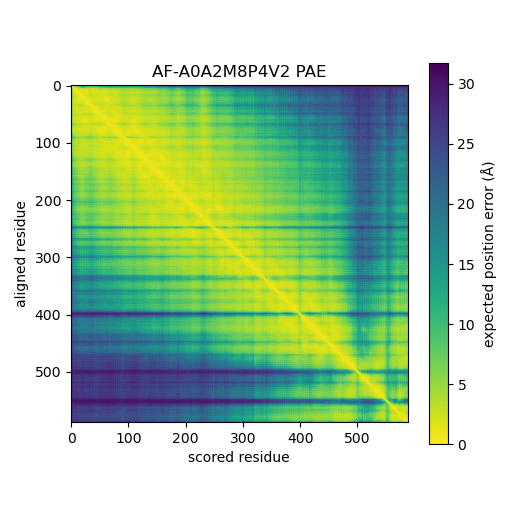R A O 1
ATOM 1379 N N . THR A 1 173 ? 23.660 18.593 -17.146 1.00 95.69 173 THR A N 1
ATOM 1380 C CA . THR A 1 173 ? 23.400 19.546 -16.058 1.00 95.69 173 THR A CA 1
ATOM 1381 C C . THR A 1 173 ? 22.180 19.194 -15.229 1.00 95.69 173 THR A C 1
ATOM 1383 O O . THR A 1 173 ? 21.981 19.831 -14.195 1.00 95.69 173 THR A O 1
ATOM 1386 N N . PHE A 1 174 ? 21.374 18.217 -15.662 1.00 96.19 174 PHE A N 1
ATOM 1387 C CA . PHE A 1 174 ? 20.117 17.852 -15.006 1.00 96.19 174 PHE A CA 1
ATOM 1388 C C . PHE A 1 174 ? 19.173 19.054 -14.856 1.00 96.19 174 PHE A C 1
ATOM 1390 O O . PHE A 1 174 ? 18.542 19.247 -13.819 1.00 96.19 174 PHE A O 1
ATOM 1397 N N . ASP A 1 175 ? 19.119 19.909 -15.881 1.00 96.69 175 ASP A N 1
ATOM 1398 C CA . ASP A 1 175 ? 18.217 21.060 -15.878 1.00 96.69 175 ASP A CA 1
ATOM 1399 C C . ASP A 1 175 ? 16.750 20.588 -15.988 1.00 96.69 175 ASP A C 1
ATOM 1401 O O . ASP A 1 175 ? 16.429 19.865 -16.938 1.00 96.69 175 ASP A O 1
ATOM 1405 N N . PRO A 1 176 ? 15.849 20.969 -15.057 1.00 95.00 176 PRO A N 1
ATOM 1406 C CA . PRO A 1 176 ? 14.467 20.486 -15.062 1.00 95.00 176 PRO A CA 1
ATOM 1407 C C . PRO A 1 176 ? 13.687 20.822 -16.339 1.00 95.00 176 PRO A C 1
ATOM 1409 O O . PRO A 1 176 ? 12.917 19.990 -16.819 1.00 95.00 176 PRO A O 1
ATOM 1412 N N . GLU A 1 177 ? 13.899 22.003 -16.930 1.00 96.06 177 GLU A N 1
ATOM 1413 C CA . GLU A 1 177 ? 13.216 22.405 -18.165 1.00 96.06 177 GLU A CA 1
ATOM 1414 C C . GLU A 1 177 ? 13.726 21.587 -19.359 1.00 96.06 177 GLU A C 1
ATOM 1416 O O . GLU A 1 177 ? 12.944 21.140 -20.201 1.00 96.06 177 GLU A O 1
ATOM 1421 N N . ALA A 1 178 ? 15.035 21.335 -19.422 1.00 96.88 178 ALA A N 1
ATOM 1422 C CA . ALA A 1 178 ? 15.621 20.466 -20.434 1.00 96.88 178 ALA A CA 1
ATOM 1423 C C . ALA A 1 178 ? 15.136 19.011 -20.308 1.00 96.88 178 ALA A C 1
ATOM 1425 O O . ALA A 1 178 ? 14.869 18.375 -21.328 1.00 96.88 178 ALA A O 1
ATOM 1426 N N . VAL A 1 179 ? 14.979 18.486 -19.086 1.00 96.88 179 VAL A N 1
ATOM 1427 C CA . VAL A 1 179 ? 14.406 17.146 -18.861 1.00 96.88 179 VAL A CA 1
ATOM 1428 C C . VAL A 1 179 ? 12.932 17.099 -19.276 1.00 96.88 179 VAL A C 1
ATOM 1430 O O . VAL A 1 179 ? 12.519 16.165 -19.957 1.00 96.88 179 VAL A O 1
ATOM 1433 N N . ALA A 1 180 ? 12.134 18.118 -18.958 1.00 95.25 180 ALA A N 1
ATOM 1434 C CA . ALA A 1 180 ? 10.749 18.181 -19.425 1.00 95.25 180 ALA A CA 1
ATOM 1435 C C . ALA A 1 180 ? 10.667 18.185 -20.967 1.00 95.25 180 ALA A C 1
ATOM 1437 O O . ALA A 1 180 ? 9.932 17.398 -21.563 1.00 95.25 180 ALA A O 1
ATOM 1438 N N . LYS A 1 181 ? 11.504 18.986 -21.639 1.00 96.38 181 LYS A N 1
ATOM 1439 C CA . LYS A 1 181 ? 11.574 19.016 -23.112 1.00 96.38 181 LYS A CA 1
ATOM 1440 C C . LYS A 1 181 ? 12.128 17.722 -23.720 1.00 96.38 181 LYS A C 1
ATOM 1442 O O . LYS A 1 181 ? 11.789 17.387 -24.857 1.00 96.38 181 LYS A O 1
ATOM 1447 N N . SER A 1 182 ? 12.986 16.979 -23.013 1.00 95.50 182 SER A N 1
ATOM 1448 C CA . SER A 1 182 ? 13.472 15.677 -23.493 1.00 95.50 182 SER A CA 1
ATOM 1449 C C . SER A 1 182 ? 12.348 14.641 -23.530 1.00 95.50 182 SER A C 1
ATOM 1451 O O . SER A 1 182 ? 12.258 13.880 -24.493 1.00 95.50 182 SER A O 1
ATOM 1453 N N . ILE A 1 183 ? 11.442 14.683 -22.548 1.00 95.75 183 ILE A N 1
ATOM 1454 C CA . ILE A 1 183 ? 10.220 13.872 -22.515 1.00 95.75 183 ILE A CA 1
ATOM 1455 C C . ILE A 1 183 ? 9.314 14.208 -23.707 1.00 95.75 183 ILE A C 1
ATOM 1457 O O . ILE A 1 183 ? 8.856 13.296 -24.397 1.00 95.75 183 ILE A O 1
ATOM 1461 N N . GLU A 1 184 ? 9.120 15.496 -24.009 1.00 95.12 184 GLU A N 1
ATOM 1462 C CA . GLU A 1 184 ? 8.350 15.949 -25.182 1.00 95.12 184 GLU A CA 1
ATOM 1463 C C . GLU A 1 184 ? 8.982 15.513 -26.513 1.00 95.12 184 GLU A C 1
ATOM 1465 O O . GLU A 1 184 ? 8.276 15.215 -27.477 1.00 95.12 184 GLU A O 1
ATOM 1470 N N . THR A 1 185 ? 10.317 15.445 -26.567 1.00 94.00 185 THR A N 1
ATOM 1471 C CA . THR A 1 185 ? 11.063 15.007 -27.759 1.00 94.00 185 THR A CA 1
ATOM 1472 C C . THR A 1 185 ? 10.837 13.521 -28.051 1.00 94.00 185 THR A C 1
ATOM 1474 O O . THR A 1 185 ? 10.810 13.108 -29.213 1.00 94.00 185 THR A O 1
ATOM 1477 N N . GLY A 1 186 ? 10.663 12.699 -27.014 1.00 94.56 186 GLY A N 1
ATOM 1478 C CA . GLY A 1 186 ? 10.299 11.296 -27.162 1.00 94.56 186 GLY A CA 1
ATOM 1479 C C . GLY A 1 186 ? 10.437 10.500 -25.869 1.00 94.56 186 GLY A C 1
ATOM 1480 O O . GLY A 1 186 ? 11.374 10.698 -25.097 1.00 94.56 186 GLY A O 1
ATOM 1481 N N . ARG A 1 187 ? 9.535 9.527 -25.681 1.00 95.12 187 ARG A N 1
ATOM 1482 C CA . ARG A 1 187 ? 9.451 8.693 -24.468 1.00 95.12 187 ARG A CA 1
ATOM 1483 C C . ARG A 1 187 ? 10.780 8.032 -24.100 1.00 95.12 187 ARG A C 1
ATOM 1485 O O . ARG A 1 187 ? 11.168 8.067 -22.938 1.00 95.12 187 ARG A O 1
ATOM 1492 N N . ASP A 1 188 ? 11.492 7.499 -25.089 1.00 95.19 188 ASP A N 1
ATOM 1493 C CA . ASP A 1 188 ? 12.728 6.738 -24.877 1.00 95.19 188 ASP A CA 1
ATOM 1494 C C . ASP A 1 188 ? 13.862 7.638 -24.348 1.00 95.19 188 ASP A C 1
ATOM 1496 O O . ASP A 1 188 ? 14.557 7.293 -23.393 1.00 95.19 188 ASP A O 1
ATOM 1500 N N . LEU A 1 189 ? 14.002 8.841 -24.915 1.00 95.56 189 LEU A N 1
ATOM 1501 C CA . LEU A 1 189 ? 14.977 9.836 -24.458 1.00 95.56 189 LEU A CA 1
ATOM 1502 C C . LEU A 1 189 ? 14.583 10.443 -23.105 1.00 95.56 189 LEU A C 1
ATOM 1504 O O . LEU A 1 189 ? 15.459 10.710 -22.284 1.00 95.56 189 LEU A O 1
ATOM 1508 N N . GLY A 1 190 ? 13.282 10.612 -22.854 1.00 96.06 190 GLY A N 1
ATOM 1509 C CA . GLY A 1 190 ? 12.759 11.009 -21.549 1.00 96.06 190 GLY A CA 1
ATOM 1510 C C . GLY A 1 190 ? 13.105 9.995 -20.457 1.00 96.06 190 GLY A C 1
ATOM 1511 O O . GLY A 1 190 ? 13.674 10.370 -19.436 1.00 96.06 190 GLY A O 1
ATOM 1512 N N . ILE A 1 191 ? 12.844 8.703 -20.688 1.00 96.44 191 ILE A N 1
ATOM 1513 C CA . ILE A 1 191 ? 13.217 7.615 -19.766 1.00 96.44 191 ILE A CA 1
ATOM 1514 C C . ILE A 1 191 ? 14.720 7.608 -19.516 1.00 96.44 191 ILE A C 1
ATOM 1516 O O . ILE A 1 191 ? 15.150 7.508 -18.369 1.00 96.44 191 ILE A O 1
ATOM 1520 N N . LEU A 1 192 ? 15.524 7.752 -20.570 1.00 96.69 192 LEU A N 1
ATOM 1521 C CA . LEU A 1 192 ? 16.972 7.803 -20.438 1.00 96.69 192 LEU A CA 1
ATOM 1522 C C . LEU A 1 192 ? 17.411 8.964 -19.534 1.00 96.69 192 LEU A C 1
ATOM 1524 O O . LEU A 1 192 ? 18.161 8.745 -18.584 1.00 96.69 192 LEU A O 1
ATOM 1528 N N . ALA A 1 193 ? 16.903 10.174 -19.777 1.00 96.94 193 ALA A N 1
ATOM 1529 C CA . ALA A 1 193 ? 17.217 11.344 -18.962 1.00 96.94 193 ALA A CA 1
ATOM 1530 C C . ALA A 1 193 ? 16.794 11.158 -17.496 1.00 96.94 193 ALA A C 1
ATOM 1532 O O . ALA A 1 193 ? 17.586 11.422 -16.592 1.00 96.94 193 ALA A O 1
ATOM 1533 N N . LEU A 1 194 ? 15.585 10.640 -17.259 1.00 97.44 194 LEU A N 1
ATOM 1534 C CA . LEU A 1 194 ? 15.058 10.390 -15.916 1.00 97.44 194 LEU A CA 1
ATOM 1535 C C . LEU A 1 194 ? 15.842 9.301 -15.181 1.00 97.44 194 LEU A C 1
ATOM 1537 O O . LEU A 1 194 ? 16.209 9.490 -14.026 1.00 97.44 194 LEU A O 1
ATOM 1541 N N . SER A 1 195 ? 16.156 8.190 -15.847 1.00 96.25 195 SER A N 1
ATOM 1542 C CA . SER A 1 195 ? 16.957 7.106 -15.267 1.00 96.25 195 SER A CA 1
ATOM 1543 C C . SER A 1 195 ? 18.359 7.579 -14.877 1.00 96.25 195 SER A C 1
ATOM 1545 O O . SER A 1 195 ? 18.871 7.211 -13.821 1.00 96.25 195 SER A O 1
ATOM 1547 N N . HIS A 1 196 ? 18.972 8.435 -15.703 1.00 95.56 196 HIS A N 1
ATOM 1548 C CA . HIS A 1 196 ? 20.286 8.989 -15.428 1.00 95.56 196 HIS A CA 1
ATOM 1549 C C . HIS A 1 196 ? 20.220 9.972 -14.259 1.00 95.56 196 HIS A C 1
ATOM 1551 O O . HIS A 1 196 ? 20.992 9.838 -13.313 1.00 95.56 196 HIS A O 1
ATOM 1557 N N . ALA A 1 197 ? 19.247 10.889 -14.262 1.00 96.00 197 ALA A N 1
ATOM 1558 C CA . ALA A 1 197 ? 19.006 11.810 -13.153 1.00 96.00 197 ALA A CA 1
ATOM 1559 C C . ALA A 1 197 ? 18.760 11.069 -11.828 1.00 96.00 197 ALA A C 1
ATOM 1561 O O . ALA A 1 197 ? 19.295 11.461 -10.790 1.00 96.00 197 ALA A O 1
ATOM 1562 N N . LEU A 1 198 ? 18.022 9.957 -11.858 1.00 95.31 198 LEU A N 1
ATOM 1563 C CA . LEU A 1 198 ? 17.675 9.183 -10.666 1.00 95.31 198 LEU A CA 1
ATOM 1564 C C . LEU A 1 198 ? 18.906 8.595 -9.959 1.00 95.31 198 LEU A C 1
ATOM 1566 O O . LEU A 1 198 ? 18.907 8.483 -8.737 1.00 95.31 198 LEU A O 1
ATOM 1570 N N . LYS A 1 199 ? 19.991 8.302 -10.693 1.00 93.56 199 LYS A N 1
ATOM 1571 C CA . LYS A 1 199 ? 21.267 7.844 -10.107 1.00 93.56 199 LYS A CA 1
ATOM 1572 C C . LYS A 1 199 ? 21.931 8.913 -9.228 1.00 93.56 199 LYS A C 1
ATOM 1574 O O . LYS A 1 199 ? 22.657 8.568 -8.299 1.00 93.56 199 LYS A O 1
ATOM 1579 N N . TYR A 1 200 ? 21.682 10.197 -9.497 1.00 94.31 200 TYR A N 1
ATOM 1580 C CA . TYR A 1 200 ? 22.307 11.317 -8.782 1.00 94.31 200 TYR A CA 1
ATOM 1581 C C . TYR A 1 200 ? 21.358 12.037 -7.820 1.00 94.31 200 TYR A C 1
ATOM 1583 O O . TYR A 1 200 ? 21.828 12.635 -6.852 1.00 94.31 200 TYR A O 1
ATOM 1591 N N . ALA A 1 201 ? 20.043 11.969 -8.041 1.00 95.44 201 ALA A N 1
ATOM 1592 C CA . ALA A 1 201 ? 19.039 12.679 -7.248 1.00 95.44 201 ALA A CA 1
ATOM 1593 C C . ALA A 1 201 ? 19.154 12.475 -5.722 1.00 95.44 201 ALA A C 1
ATOM 1595 O O . ALA A 1 201 ? 19.139 13.484 -5.013 1.00 95.44 201 ALA A O 1
ATOM 1596 N N . PRO A 1 202 ? 19.398 11.255 -5.194 1.00 93.44 202 PRO A N 1
ATOM 1597 C CA . PRO A 1 202 ? 19.490 11.039 -3.747 1.00 93.44 202 PRO A CA 1
ATOM 1598 C C . PRO A 1 202 ? 20.659 11.769 -3.073 1.00 93.44 202 PRO A C 1
ATOM 1600 O O . PRO A 1 202 ? 20.634 12.007 -1.870 1.00 93.44 202 PRO A O 1
ATOM 1603 N N . THR A 1 203 ? 21.700 12.127 -3.834 1.00 94.06 203 THR A N 1
ATOM 1604 C CA . THR A 1 203 ? 22.904 12.803 -3.314 1.00 94.06 203 THR A CA 1
ATOM 1605 C C . THR A 1 203 ? 23.054 14.241 -3.812 1.00 94.06 203 THR A C 1
ATOM 1607 O O . THR A 1 203 ? 23.942 14.960 -3.352 1.00 94.06 203 THR A O 1
ATOM 1610 N N . ASN A 1 204 ? 22.185 14.692 -4.723 1.00 94.94 204 ASN A N 1
ATOM 1611 C CA . ASN A 1 204 ? 22.253 16.015 -5.328 1.00 94.94 204 ASN A CA 1
ATOM 1612 C C . ASN A 1 204 ? 20.880 16.719 -5.306 1.00 94.94 204 ASN A C 1
ATOM 1614 O O . ASN A 1 204 ? 20.045 16.464 -6.178 1.00 94.94 204 ASN A O 1
ATOM 1618 N N . PRO A 1 205 ? 20.669 17.685 -4.387 1.00 93.31 205 PRO A N 1
ATOM 1619 C CA . PRO A 1 205 ? 19.395 18.391 -4.243 1.00 93.31 205 PRO A CA 1
ATOM 1620 C C . PRO A 1 205 ? 18.921 19.121 -5.504 1.00 93.31 205 PRO A C 1
ATOM 1622 O O . PRO A 1 205 ? 17.724 19.299 -5.690 1.00 93.31 205 PRO A O 1
ATOM 1625 N N . LYS A 1 206 ? 19.836 19.547 -6.388 1.00 94.06 206 LYS A N 1
ATOM 1626 C CA . LYS A 1 206 ? 19.450 20.194 -7.652 1.00 94.06 206 LYS A CA 1
ATOM 1627 C C . LYS A 1 206 ? 18.818 19.202 -8.625 1.00 94.06 206 LYS A C 1
ATOM 1629 O O . LYS A 1 206 ? 17.873 19.552 -9.314 1.00 94.06 206 LYS A O 1
ATOM 1634 N N . VAL A 1 207 ? 19.325 17.970 -8.651 1.00 96.25 207 VAL A N 1
ATOM 1635 C CA . VAL A 1 207 ? 18.803 16.891 -9.502 1.00 96.25 207 VAL A CA 1
ATOM 1636 C C . VAL A 1 207 ? 17.485 16.367 -8.936 1.00 96.25 207 VAL A C 1
ATOM 1638 O O . VAL A 1 207 ? 16.562 16.085 -9.691 1.00 96.25 207 VAL A O 1
ATOM 1641 N N . ALA A 1 208 ? 17.355 16.314 -7.607 1.00 95.38 208 ALA A N 1
ATOM 1642 C CA . ALA A 1 208 ? 16.106 15.962 -6.936 1.00 95.38 208 ALA A CA 1
ATOM 1643 C C . ALA A 1 208 ? 14.915 16.840 -7.371 1.00 95.38 208 ALA A C 1
ATOM 1645 O O . ALA A 1 208 ? 13.806 16.328 -7.501 1.00 95.38 208 ALA A O 1
ATOM 1646 N N . MET A 1 209 ? 15.146 18.124 -7.687 1.00 95.19 209 MET A N 1
ATOM 1647 C CA . MET A 1 209 ? 14.105 19.046 -8.173 1.00 95.19 209 MET A CA 1
ATOM 1648 C C . MET A 1 209 ? 13.469 18.632 -9.509 1.00 95.19 209 MET A C 1
ATOM 1650 O O . MET A 1 209 ? 12.399 19.136 -9.835 1.00 95.19 209 MET A O 1
ATOM 1654 N N . ILE A 1 210 ? 14.089 17.726 -10.276 1.00 96.81 210 ILE A N 1
ATOM 1655 C CA . ILE A 1 210 ? 13.483 17.163 -11.493 1.00 96.81 210 ILE A CA 1
ATOM 1656 C C . ILE A 1 210 ? 12.257 16.316 -11.149 1.00 96.81 210 ILE A C 1
ATOM 1658 O O . ILE A 1 210 ? 11.295 16.293 -11.907 1.00 96.81 210 ILE A O 1
ATOM 1662 N N . PHE A 1 211 ? 12.278 15.602 -10.024 1.00 96.94 211 PHE A N 1
ATOM 1663 C CA . PHE A 1 211 ? 11.255 14.618 -9.675 1.00 96.94 211 PHE A CA 1
ATOM 1664 C C . PHE A 1 211 ? 10.055 15.285 -9.001 1.00 96.94 211 PHE A C 1
ATOM 1666 O O . PHE A 1 211 ? 9.740 15.018 -7.841 1.00 96.94 211 PHE A O 1
ATOM 1673 N N . THR A 1 212 ? 9.402 16.181 -9.739 1.00 96.81 212 THR A N 1
ATOM 1674 C CA . THR A 1 212 ? 8.149 16.840 -9.354 1.00 96.81 212 THR A CA 1
ATOM 1675 C C . THR A 1 212 ? 6.969 15.856 -9.403 1.00 96.81 212 THR A C 1
ATOM 1677 O O . THR A 1 212 ? 7.097 14.781 -10.003 1.00 96.81 212 THR A O 1
ATOM 1680 N N . PRO A 1 213 ? 5.803 16.199 -8.825 1.00 96.56 213 PRO A N 1
ATOM 1681 C CA . PRO A 1 213 ? 4.588 15.388 -8.928 1.00 96.56 213 PRO A CA 1
ATOM 1682 C C . PRO A 1 213 ? 4.255 14.947 -10.360 1.00 96.56 213 PRO A C 1
ATOM 1684 O O . PRO A 1 213 ? 3.924 13.787 -10.595 1.00 96.56 213 PRO A O 1
ATOM 1687 N N . GLU A 1 214 ? 4.409 15.840 -11.338 1.00 96.88 214 GLU A N 1
ATOM 1688 C CA . GLU A 1 214 ? 4.113 15.571 -12.748 1.00 96.88 214 GLU A CA 1
ATOM 1689 C C . GLU A 1 214 ? 5.067 14.531 -13.342 1.00 96.88 214 GLU A C 1
ATOM 1691 O O . GLU A 1 214 ? 4.642 13.654 -14.095 1.00 96.88 214 GLU A O 1
ATOM 1696 N N . ILE A 1 215 ? 6.351 14.597 -12.983 1.00 97.25 215 ILE A N 1
ATOM 1697 C CA . ILE A 1 215 ? 7.353 13.627 -13.427 1.00 97.25 215 ILE A CA 1
ATOM 1698 C C . ILE A 1 215 ? 7.126 12.265 -12.770 1.00 97.25 215 ILE A C 1
ATOM 1700 O O . ILE A 1 215 ? 7.221 11.246 -13.452 1.00 97.25 215 ILE A O 1
ATOM 1704 N N . ILE A 1 216 ? 6.763 12.223 -11.484 1.00 97.00 216 ILE A N 1
ATOM 1705 C CA . ILE A 1 216 ? 6.387 10.969 -10.815 1.00 97.00 216 ILE A CA 1
ATOM 1706 C C . ILE A 1 216 ? 5.166 10.341 -11.499 1.00 97.00 216 ILE A C 1
ATOM 1708 O O . ILE A 1 216 ? 5.197 9.154 -11.827 1.00 97.00 216 ILE A O 1
ATOM 1712 N N . ALA A 1 217 ? 4.131 11.132 -11.792 1.00 96.56 217 ALA A N 1
ATOM 1713 C CA . ALA A 1 217 ? 2.952 10.667 -12.520 1.00 96.56 217 ALA A CA 1
ATOM 1714 C C . ALA A 1 217 ? 3.298 10.179 -13.939 1.00 96.56 217 ALA A C 1
ATOM 1716 O O . ALA A 1 217 ? 2.762 9.170 -14.398 1.00 96.56 217 ALA A O 1
ATOM 1717 N N . TYR A 1 218 ? 4.228 10.849 -14.627 1.00 96.88 218 TYR A N 1
ATOM 1718 C CA . TYR A 1 218 ? 4.717 10.425 -15.939 1.00 96.88 218 TYR A CA 1
ATOM 1719 C C . TYR A 1 218 ? 5.463 9.084 -15.879 1.00 96.88 218 TYR A C 1
ATOM 1721 O O . TYR A 1 218 ? 5.156 8.187 -16.663 1.00 96.88 218 TYR A O 1
ATOM 1729 N N . ILE A 1 219 ? 6.394 8.901 -14.932 1.00 96.94 219 ILE A N 1
ATOM 1730 C CA . ILE A 1 219 ? 7.088 7.614 -14.730 1.00 96.94 219 ILE A CA 1
ATOM 1731 C C . ILE A 1 219 ? 6.068 6.514 -14.414 1.00 96.94 219 ILE A C 1
ATOM 1733 O O . ILE A 1 219 ? 6.169 5.410 -14.947 1.00 96.94 219 ILE A O 1
ATOM 1737 N N . TRP A 1 220 ? 5.050 6.824 -13.608 1.00 97.06 220 TRP A N 1
ATOM 1738 C CA . TRP A 1 220 ? 3.980 5.882 -13.294 1.00 97.06 220 TRP A CA 1
ATOM 1739 C C . TRP A 1 220 ? 3.150 5.487 -14.522 1.00 97.06 220 TRP A C 1
ATOM 1741 O O . TRP A 1 220 ? 2.840 4.312 -14.714 1.00 97.06 220 TRP A O 1
ATOM 1751 N N . ALA A 1 221 ? 2.823 6.442 -15.397 1.00 96.50 221 ALA A N 1
ATOM 1752 C CA . ALA A 1 221 ? 2.135 6.153 -16.654 1.00 96.50 221 ALA A CA 1
ATOM 1753 C C . ALA A 1 221 ? 2.966 5.222 -17.553 1.00 96.50 221 ALA A C 1
ATOM 1755 O O . ALA A 1 221 ? 2.424 4.293 -18.147 1.00 96.50 221 ALA A O 1
ATOM 1756 N N . LEU A 1 222 ? 4.287 5.421 -17.603 1.00 96.31 222 LEU A N 1
ATOM 1757 C CA . LEU A 1 222 ? 5.198 4.541 -18.340 1.00 96.31 222 LEU A CA 1
ATOM 1758 C C . LEU A 1 222 ? 5.295 3.139 -17.729 1.00 96.31 222 LEU A C 1
ATOM 1760 O O . LEU A 1 222 ? 5.434 2.169 -18.469 1.00 96.31 222 LEU A O 1
ATOM 1764 N N . TYR A 1 223 ? 5.209 3.022 -16.402 1.00 96.19 223 TYR A N 1
ATOM 1765 C CA . TYR A 1 223 ? 5.155 1.733 -15.711 1.00 96.19 223 TYR A CA 1
ATOM 1766 C C . TYR A 1 223 ? 3.927 0.912 -16.130 1.00 96.19 223 TYR A C 1
ATOM 1768 O O . TYR A 1 223 ? 4.059 -0.272 -16.425 1.00 96.19 223 TYR A O 1
ATOM 1776 N N . GLY A 1 224 ? 2.764 1.551 -16.292 1.00 93.88 224 GLY A N 1
ATOM 1777 C CA . GLY A 1 224 ? 1.572 0.895 -16.844 1.00 93.88 224 GLY A CA 1
ATOM 1778 C C . GLY A 1 224 ? 1.715 0.428 -18.302 1.00 93.88 224 GLY A C 1
ATOM 1779 O O . GLY A 1 224 ? 0.962 -0.433 -18.747 1.00 93.88 224 GLY A O 1
ATOM 1780 N N . GLU A 1 225 ? 2.688 0.964 -19.044 1.00 95.19 225 GLU A N 1
ATOM 1781 C CA . GLU A 1 225 ? 2.980 0.617 -20.440 1.00 95.19 225 GLU A CA 1
ATOM 1782 C C . GLU A 1 225 ? 4.273 -0.217 -20.592 1.00 95.19 225 GLU A C 1
ATOM 1784 O O . GLU A 1 225 ? 4.861 -0.240 -21.677 1.00 95.19 225 GLU A O 1
ATOM 1789 N N . GLU A 1 226 ? 4.741 -0.904 -19.540 1.00 92.75 226 GLU A N 1
ATOM 1790 C CA . GLU A 1 226 ? 6.057 -1.571 -19.508 1.00 92.75 226 GLU A CA 1
ATOM 1791 C C . GLU A 1 226 ? 6.313 -2.525 -20.694 1.00 92.75 226 GLU A C 1
ATOM 1793 O O . GLU A 1 226 ? 7.436 -2.601 -21.202 1.00 92.75 226 GLU A O 1
ATOM 1798 N N . GLU A 1 227 ? 5.279 -3.198 -21.209 1.00 93.81 227 GLU A N 1
ATOM 1799 C CA . GLU A 1 227 ? 5.381 -4.089 -22.376 1.00 93.81 227 GLU A CA 1
ATOM 1800 C C . GLU A 1 227 ? 5.887 -3.379 -23.649 1.00 93.81 227 GLU A C 1
ATOM 1802 O O . GLU A 1 227 ? 6.522 -3.998 -24.509 1.00 93.81 227 GLU A O 1
ATOM 1807 N N . SER A 1 228 ? 5.691 -2.062 -23.753 1.00 93.75 228 SER A N 1
ATOM 1808 C CA . SER A 1 228 ? 6.197 -1.246 -24.867 1.00 93.75 228 SER A CA 1
ATOM 1809 C C . SER A 1 228 ? 7.721 -1.062 -24.833 1.00 93.75 228 SER A C 1
ATOM 1811 O O . SER A 1 228 ? 8.315 -0.647 -25.829 1.00 93.75 228 SER A O 1
ATOM 1813 N N . PHE A 1 229 ? 8.368 -1.397 -23.712 1.00 93.44 229 PHE A N 1
ATOM 1814 C CA . PHE A 1 229 ? 9.788 -1.157 -23.439 1.00 93.44 229 PHE A CA 1
ATOM 1815 C C . PHE A 1 229 ? 10.605 -2.450 -23.299 1.00 93.44 229 PHE A C 1
ATOM 1817 O O . PHE A 1 229 ? 11.667 -2.472 -22.679 1.00 93.44 229 PHE A O 1
ATOM 1824 N N . THR A 1 230 ? 10.146 -3.544 -23.912 1.00 93.19 230 THR A N 1
ATOM 1825 C CA . THR A 1 230 ? 10.822 -4.860 -23.889 1.00 93.19 230 THR A CA 1
ATOM 1826 C C . THR A 1 230 ? 12.263 -4.846 -24.408 1.00 93.19 230 THR A C 1
ATOM 1828 O O . THR A 1 230 ? 13.049 -5.714 -24.036 1.00 93.19 230 THR A O 1
ATOM 1831 N N . TYR A 1 231 ? 12.620 -3.866 -25.238 1.00 92.19 231 TYR A N 1
ATOM 1832 C CA . TYR A 1 231 ? 13.956 -3.703 -25.813 1.00 92.19 231 TYR A CA 1
ATOM 1833 C C . TYR A 1 231 ? 14.951 -2.974 -24.887 1.00 92.19 231 TYR A C 1
ATOM 1835 O O . TYR A 1 231 ? 16.149 -2.968 -25.178 1.00 92.19 231 TYR A O 1
ATOM 1843 N N . LEU A 1 232 ? 14.481 -2.353 -23.798 1.00 94.12 232 LEU A N 1
ATOM 1844 C CA . LEU A 1 232 ? 15.336 -1.675 -22.823 1.00 94.12 232 LEU A CA 1
ATOM 1845 C C . LEU A 1 232 ? 15.996 -2.682 -21.872 1.00 94.12 232 LEU A C 1
ATOM 1847 O O . LEU A 1 232 ? 15.369 -3.648 -21.423 1.00 94.12 232 LEU A O 1
ATOM 1851 N N . ILE A 1 233 ? 17.256 -2.423 -21.510 1.00 94.25 233 ILE A N 1
ATOM 1852 C CA . ILE A 1 233 ? 17.916 -3.135 -20.404 1.00 94.25 233 ILE A CA 1
ATOM 1853 C C . ILE A 1 233 ? 17.252 -2.775 -19.062 1.00 94.25 233 ILE A C 1
ATOM 1855 O O . ILE A 1 233 ? 16.650 -1.704 -18.964 1.00 94.25 233 ILE A O 1
ATOM 1859 N N . PRO A 1 234 ? 17.387 -3.621 -18.019 1.00 94.25 234 PRO A N 1
ATOM 1860 C CA . PRO A 1 234 ? 16.742 -3.404 -16.723 1.00 94.25 234 PRO A CA 1
ATOM 1861 C C . PRO A 1 234 ? 16.922 -1.992 -16.146 1.00 94.25 234 PRO A C 1
ATOM 1863 O O . PRO A 1 234 ? 15.931 -1.378 -15.784 1.00 94.25 234 PRO A O 1
ATOM 1866 N N . ASP A 1 235 ? 18.133 -1.424 -16.173 1.00 92.69 235 ASP A N 1
ATOM 1867 C CA . ASP A 1 235 ? 18.436 -0.072 -15.660 1.00 92.69 235 ASP A CA 1
ATOM 1868 C C . ASP A 1 235 ? 17.535 1.052 -16.199 1.00 92.69 235 ASP A C 1
ATOM 1870 O O . ASP A 1 235 ? 17.373 2.081 -15.544 1.00 92.69 235 ASP A O 1
ATOM 1874 N N . PHE A 1 236 ? 16.979 0.880 -17.399 1.00 94.94 236 PHE A N 1
ATOM 1875 C CA . PHE A 1 236 ? 16.140 1.879 -18.058 1.00 94.94 236 PHE A CA 1
ATOM 1876 C C . PHE A 1 236 ? 14.661 1.495 -18.074 1.00 94.94 236 PHE A C 1
ATOM 1878 O O . PHE A 1 236 ? 13.849 2.223 -18.641 1.00 94.94 236 PHE A O 1
ATOM 1885 N N . LYS A 1 237 ? 14.273 0.365 -17.477 1.00 95.75 237 LYS A N 1
ATOM 1886 C CA . LYS A 1 237 ? 12.866 -0.036 -17.447 1.00 95.75 237 LYS A CA 1
ATOM 1887 C C . LYS A 1 237 ? 12.067 0.824 -16.468 1.00 95.75 237 LYS A C 1
ATOM 1889 O O . LYS A 1 237 ? 12.534 1.049 -15.350 1.00 95.75 237 LYS A O 1
ATOM 1894 N N . PRO A 1 238 ? 10.834 1.239 -16.821 1.00 96.06 238 PRO A N 1
ATOM 1895 C CA . PRO A 1 238 ? 9.970 1.994 -15.914 1.00 96.06 238 PRO A CA 1
ATOM 1896 C C . PRO A 1 238 ? 9.777 1.333 -14.540 1.00 96.06 238 PRO A C 1
ATOM 1898 O O . PRO A 1 238 ? 9.809 2.024 -13.526 1.00 96.06 238 PRO A O 1
ATOM 1901 N N . SER A 1 239 ? 9.663 0.001 -14.485 1.00 95.44 239 SER A N 1
ATOM 1902 C CA . SER A 1 239 ? 9.595 -0.765 -13.231 1.00 95.44 239 SER A CA 1
ATOM 1903 C C . SER A 1 239 ? 10.817 -0.538 -12.345 1.00 95.44 239 SER A C 1
ATOM 1905 O O . SER A 1 239 ? 10.683 -0.233 -11.163 1.00 95.44 239 SER A O 1
ATOM 1907 N N . THR A 1 240 ? 12.018 -0.602 -12.916 1.00 95.31 240 THR A N 1
ATOM 1908 C CA . THR A 1 240 ? 13.266 -0.324 -12.201 1.00 95.31 240 THR A CA 1
ATOM 1909 C C . THR A 1 240 ? 13.352 1.127 -11.734 1.00 95.31 240 THR A C 1
ATOM 1911 O O . THR A 1 240 ? 13.830 1.369 -10.627 1.00 95.31 240 THR A O 1
ATOM 1914 N N . LEU A 1 241 ? 12.840 2.089 -12.510 1.00 95.50 241 LEU A N 1
ATOM 1915 C CA . LEU A 1 241 ? 12.758 3.491 -12.083 1.00 95.50 241 LEU A CA 1
ATOM 1916 C C . LEU A 1 241 ? 11.830 3.649 -10.867 1.00 95.50 241 LEU A C 1
ATOM 1918 O O . LEU A 1 241 ? 12.219 4.299 -9.898 1.00 95.50 241 LEU A O 1
ATOM 1922 N N . ILE A 1 242 ? 10.647 3.019 -10.875 1.00 95.69 242 ILE A N 1
ATOM 1923 C CA . ILE A 1 242 ? 9.732 3.009 -9.722 1.00 95.69 242 ILE A CA 1
ATOM 1924 C C . ILE A 1 242 ? 10.393 2.356 -8.507 1.00 95.69 242 ILE A C 1
ATOM 1926 O O . ILE A 1 242 ? 10.425 2.965 -7.443 1.00 95.69 242 ILE A O 1
ATOM 1930 N N . HIS A 1 243 ? 10.987 1.170 -8.649 1.00 94.00 243 HIS A N 1
ATOM 1931 C CA . HIS A 1 243 ? 11.682 0.520 -7.534 1.00 94.00 243 HIS A CA 1
ATOM 1932 C C . HIS A 1 243 ? 12.818 1.379 -6.977 1.00 94.00 243 HIS A C 1
ATOM 1934 O O . HIS A 1 243 ? 12.929 1.528 -5.765 1.00 94.00 243 HIS A O 1
ATOM 1940 N N . THR A 1 244 ? 13.595 2.032 -7.842 1.00 93.62 244 THR A N 1
ATOM 1941 C CA . THR A 1 244 ? 14.677 2.926 -7.411 1.00 93.62 244 THR A CA 1
ATOM 1942 C C . THR A 1 244 ? 14.137 4.153 -6.664 1.00 93.62 244 THR A C 1
ATOM 1944 O O . THR A 1 244 ? 14.723 4.558 -5.661 1.00 93.62 244 THR A O 1
ATOM 1947 N N . LEU A 1 245 ? 13.003 4.724 -7.096 1.00 93.00 245 LEU A N 1
ATOM 1948 C CA . LEU A 1 245 ? 12.318 5.802 -6.367 1.00 93.00 245 LEU A CA 1
ATOM 1949 C C . LEU A 1 245 ? 11.881 5.360 -4.963 1.00 93.00 245 LEU A C 1
ATOM 1951 O O . LEU A 1 245 ? 11.957 6.151 -4.024 1.00 93.00 245 LEU A O 1
ATOM 1955 N N . LEU A 1 246 ? 11.445 4.107 -4.818 1.00 92.00 246 LEU A N 1
ATOM 1956 C CA . LEU A 1 246 ? 11.041 3.535 -3.534 1.00 92.00 246 LEU A CA 1
ATOM 1957 C C . LEU A 1 246 ? 12.248 3.204 -2.635 1.00 92.00 246 LEU A C 1
ATOM 1959 O O . LEU A 1 246 ? 12.195 3.453 -1.433 1.00 92.00 246 LEU A O 1
ATOM 1963 N N . ASP A 1 247 ? 13.338 2.684 -3.207 1.00 88.62 247 ASP A N 1
ATOM 1964 C CA . ASP A 1 247 ? 14.534 2.232 -2.481 1.00 88.62 247 ASP A CA 1
ATOM 1965 C C . ASP A 1 247 ? 15.416 3.378 -1.972 1.00 88.62 247 ASP A C 1
ATOM 1967 O O . ASP A 1 247 ? 16.029 3.270 -0.910 1.00 88.62 247 ASP A O 1
ATOM 1971 N N . ALA A 1 248 ? 15.506 4.486 -2.711 1.00 75.44 248 ALA A N 1
ATOM 1972 C CA . ALA A 1 248 ? 16.504 5.532 -2.477 1.00 75.44 248 ALA A CA 1
ATOM 1973 C C . ALA A 1 248 ? 16.233 6.438 -1.260 1.00 75.44 248 ALA A C 1
ATOM 1975 O O . ALA A 1 248 ? 16.833 7.507 -1.147 1.00 75.44 248 ALA A O 1
ATOM 1976 N N . SER A 1 249 ? 15.363 6.011 -0.344 1.00 70.88 249 SER A N 1
ATOM 1977 C CA . SER A 1 249 ? 14.871 6.777 0.796 1.00 70.88 249 SER A CA 1
ATOM 1978 C C . SER A 1 249 ? 14.148 8.046 0.316 1.00 70.88 249 SER A C 1
ATOM 1980 O O . SER A 1 249 ? 14.767 8.997 -0.143 1.00 70.88 249 SER A O 1
ATOM 1982 N N . THR A 1 250 ? 12.821 8.094 0.374 1.00 83.31 250 THR A N 1
ATOM 1983 C CA . THR A 1 250 ? 12.022 9.208 -0.185 1.00 83.31 250 THR A CA 1
ATOM 1984 C C . THR A 1 250 ? 12.298 10.591 0.431 1.00 83.31 250 THR A C 1
ATOM 1986 O O . THR A 1 250 ? 11.680 11.571 0.034 1.00 83.31 250 THR A O 1
ATOM 1989 N N . SER A 1 251 ? 13.231 10.691 1.379 1.00 86.75 251 SER A N 1
ATOM 1990 C CA . SER A 1 251 ? 13.709 11.913 2.031 1.00 86.75 251 SER A CA 1
ATOM 1991 C C . SER A 1 251 ? 14.244 13.000 1.088 1.00 86.75 251 SER A C 1
ATOM 1993 O O . SER A 1 251 ? 14.234 14.173 1.456 1.00 86.75 251 SER A O 1
ATOM 1995 N N . TRP A 1 252 ? 14.707 12.646 -0.116 1.00 91.75 252 TRP A N 1
ATOM 1996 C CA . TRP A 1 252 ? 15.177 13.614 -1.117 1.00 91.75 252 TRP A CA 1
ATOM 1997 C C . TRP A 1 252 ? 14.067 14.116 -2.052 1.00 91.75 252 TRP A C 1
ATOM 1999 O O . TRP A 1 252 ? 14.286 15.076 -2.791 1.00 91.75 252 TRP A O 1
ATOM 2009 N N . LEU A 1 253 ? 12.885 13.493 -2.030 1.00 93.25 253 LEU A N 1
ATOM 2010 C CA . LEU A 1 253 ? 11.713 13.951 -2.774 1.00 93.25 253 LEU A CA 1
ATOM 2011 C C . LEU A 1 253 ? 10.984 15.056 -1.999 1.00 93.25 253 LEU A C 1
ATOM 2013 O O . LEU A 1 253 ? 11.013 15.104 -0.769 1.00 93.25 253 LEU A O 1
ATOM 2017 N N . SER A 1 254 ? 10.287 15.937 -2.719 1.00 93.12 254 SER A N 1
ATOM 2018 C CA . SER A 1 254 ? 9.375 16.893 -2.084 1.00 93.12 254 SER A CA 1
ATOM 2019 C C . SER A 1 254 ? 8.171 16.168 -1.474 1.00 93.12 254 SER A C 1
ATOM 2021 O O . SER A 1 254 ? 7.776 15.096 -1.938 1.00 93.12 254 SER A O 1
ATOM 2023 N N . GLU A 1 255 ? 7.536 16.765 -0.462 1.00 91.38 255 GLU A N 1
ATOM 2024 C CA . GLU A 1 255 ? 6.341 16.184 0.168 1.00 91.38 255 GLU A CA 1
ATOM 2025 C C . GLU A 1 255 ? 5.212 15.921 -0.843 1.00 91.38 255 GLU A C 1
ATOM 2027 O O . GLU A 1 255 ? 4.532 14.900 -0.754 1.00 91.38 255 GLU A O 1
ATOM 2032 N N . GLU A 1 256 ? 5.049 16.796 -1.839 1.00 93.06 256 GLU A N 1
ATOM 2033 C CA . GLU A 1 256 ? 4.060 16.643 -2.913 1.00 93.06 256 GLU A CA 1
ATOM 2034 C C . GLU A 1 256 ? 4.384 15.460 -3.838 1.00 93.06 256 GLU A C 1
ATOM 2036 O O . GLU A 1 256 ? 3.486 14.709 -4.231 1.00 93.06 256 GLU A O 1
ATOM 2041 N N . SER A 1 257 ? 5.663 15.243 -4.159 1.00 94.50 257 SER A N 1
ATOM 2042 C CA . SER A 1 257 ? 6.102 14.101 -4.969 1.00 94.50 257 SER A CA 1
ATOM 2043 C C . SER A 1 257 ? 5.942 12.784 -4.214 1.00 94.50 257 SER A C 1
ATOM 2045 O O . SER A 1 257 ? 5.470 11.802 -4.787 1.00 94.50 257 SER A O 1
ATOM 2047 N N . VAL A 1 258 ? 6.257 12.768 -2.913 1.00 92.94 258 VAL A N 1
ATOM 2048 C CA . VAL A 1 258 ? 6.000 11.613 -2.038 1.00 92.94 258 VAL A CA 1
ATOM 2049 C C . VAL A 1 258 ? 4.502 11.325 -1.966 1.00 92.94 258 VAL A C 1
ATOM 2051 O O . VAL A 1 258 ? 4.091 10.180 -2.142 1.00 92.94 258 VAL A O 1
ATOM 2054 N N . HIS A 1 259 ? 3.667 12.352 -1.784 1.00 92.12 259 HIS A N 1
ATOM 2055 C CA . HIS A 1 259 ? 2.212 12.202 -1.792 1.00 92.12 259 HIS A CA 1
ATOM 2056 C C . HIS A 1 259 ? 1.696 11.627 -3.119 1.00 92.12 259 HIS A C 1
ATOM 2058 O O . HIS A 1 259 ? 0.882 10.706 -3.116 1.00 92.12 259 HIS A O 1
ATOM 2064 N N . THR A 1 260 ? 2.213 12.105 -4.251 1.00 94.38 260 THR A N 1
ATOM 2065 C CA . THR A 1 260 ? 1.853 11.597 -5.584 1.00 94.38 260 THR A CA 1
ATOM 2066 C C . THR A 1 260 ? 2.237 10.125 -5.745 1.00 94.38 260 THR A C 1
ATOM 2068 O O . THR A 1 260 ? 1.431 9.318 -6.211 1.00 94.38 260 THR A O 1
ATOM 2071 N N . LEU A 1 261 ? 3.427 9.738 -5.278 1.00 93.69 261 LEU A N 1
ATOM 2072 C CA . LEU A 1 261 ? 3.871 8.344 -5.264 1.00 93.69 261 LEU A CA 1
ATOM 2073 C C . LEU A 1 261 ? 2.972 7.466 -4.377 1.00 93.69 261 LEU A C 1
ATOM 2075 O O . LEU A 1 261 ? 2.627 6.348 -4.757 1.00 93.69 261 LEU A O 1
ATOM 2079 N N . PHE A 1 262 ? 2.522 7.981 -3.231 1.00 93.12 262 PHE A N 1
ATOM 2080 C CA . PHE A 1 262 ? 1.546 7.318 -2.363 1.00 93.12 262 PHE A CA 1
ATOM 2081 C C . PHE A 1 262 ? 0.189 7.106 -3.044 1.00 93.12 262 PHE A C 1
ATOM 2083 O O . PHE A 1 262 ? -0.346 6.000 -2.997 1.00 93.12 262 PHE A O 1
ATOM 2090 N N . VAL A 1 263 ? -0.359 8.139 -3.693 1.00 93.00 263 VAL A N 1
ATOM 2091 C CA . VAL A 1 263 ? -1.634 8.059 -4.430 1.00 93.00 263 VAL A CA 1
ATOM 2092 C C . VAL A 1 263 ? -1.561 7.006 -5.532 1.00 93.00 263 VAL A C 1
ATOM 2094 O O . VAL A 1 263 ? -2.512 6.252 -5.738 1.00 93.00 263 VAL A O 1
ATOM 2097 N N . HIS A 1 264 ? -0.438 6.927 -6.235 1.00 94.25 264 HIS A N 1
ATOM 2098 C CA . HIS A 1 264 ? -0.262 5.949 -7.296 1.00 94.25 264 HIS A CA 1
ATOM 2099 C C . HIS A 1 264 ? -0.060 4.523 -6.767 1.00 94.25 264 HIS A C 1
ATOM 2101 O O . HIS A 1 264 ? -0.740 3.608 -7.225 1.00 94.25 264 HIS A O 1
ATOM 2107 N N . THR A 1 265 ? 0.802 4.334 -5.766 1.00 94.12 265 THR A N 1
ATOM 2108 C CA . THR A 1 265 ? 1.090 3.006 -5.194 1.00 94.12 265 THR A CA 1
ATOM 2109 C C . THR A 1 265 ? -0.112 2.393 -4.478 1.00 94.12 265 THR A C 1
ATOM 2111 O O . THR A 1 265 ? -0.358 1.202 -4.627 1.00 94.12 265 THR A O 1
ATOM 2114 N N . VAL A 1 266 ? -0.909 3.179 -3.746 1.00 93.56 266 VAL A N 1
ATOM 2115 C CA . VAL A 1 266 ? -2.095 2.666 -3.029 1.00 93.56 266 VAL A CA 1
ATOM 2116 C C . VAL A 1 266 ? -3.236 2.253 -3.969 1.00 93.56 266 VAL A C 1
ATOM 2118 O O . VAL A 1 266 ? -4.044 1.391 -3.623 1.00 93.56 266 VAL A O 1
ATOM 2121 N N . ASN A 1 267 ? -3.306 2.865 -5.156 1.00 91.44 267 ASN A N 1
ATOM 2122 C CA . ASN A 1 267 ? -4.294 2.552 -6.190 1.00 91.44 267 ASN A CA 1
ATOM 2123 C C . ASN A 1 267 ? -3.782 1.526 -7.213 1.00 91.44 267 ASN A C 1
ATOM 2125 O O . ASN A 1 267 ? -4.532 1.151 -8.112 1.00 91.44 267 ASN A O 1
ATOM 2129 N N . ALA A 1 268 ? -2.525 1.092 -7.099 1.00 90.50 268 ALA A N 1
ATOM 2130 C CA . ALA A 1 268 ? -1.941 0.083 -7.967 1.00 90.50 268 ALA A CA 1
ATOM 2131 C C . ALA A 1 268 ? -2.575 -1.293 -7.726 1.00 90.50 268 ALA A C 1
ATOM 2133 O O . ALA A 1 268 ? -2.940 -1.628 -6.597 1.00 90.50 268 ALA A O 1
ATOM 2134 N N . ASP A 1 269 ? -2.628 -2.119 -8.772 1.00 86.56 269 ASP A N 1
ATOM 2135 C CA . ASP A 1 269 ? -2.968 -3.538 -8.625 1.00 86.56 269 ASP A CA 1
ATOM 2136 C C . ASP A 1 269 ? -1.856 -4.308 -7.888 1.00 86.56 269 ASP A C 1
ATOM 2138 O O . ASP A 1 269 ? -2.128 -5.266 -7.161 1.00 86.56 269 ASP A O 1
ATOM 2142 N N . ASP A 1 270 ? -0.600 -3.871 -8.040 1.00 88.12 270 ASP A N 1
ATOM 2143 C CA . ASP A 1 270 ? 0.539 -4.417 -7.305 1.00 88.12 270 ASP A CA 1
ATOM 2144 C C . ASP A 1 270 ? 0.646 -3.794 -5.903 1.00 88.12 270 ASP A C 1
ATOM 2146 O O . ASP A 1 270 ? 1.330 -2.792 -5.672 1.00 88.12 270 ASP A O 1
ATOM 2150 N N . GLU A 1 271 ? -0.026 -4.430 -4.941 1.00 87.25 271 GLU A N 1
ATOM 2151 C CA . GLU A 1 271 ? -0.012 -4.025 -3.530 1.00 87.25 271 GLU A CA 1
ATOM 2152 C C . GLU A 1 271 ? 1.402 -4.060 -2.907 1.00 87.25 271 GLU A C 1
ATOM 2154 O O . GLU A 1 271 ? 1.636 -3.413 -1.881 1.00 87.25 271 GLU A O 1
ATOM 2159 N N . SER A 1 272 ? 2.362 -4.784 -3.503 1.00 92.56 272 SER A N 1
ATOM 2160 C CA . SER A 1 272 ? 3.714 -4.921 -2.947 1.00 92.56 272 SER A CA 1
ATOM 2161 C C . SER A 1 272 ? 4.493 -3.604 -2.970 1.00 92.56 272 SER A C 1
ATOM 2163 O O . SER A 1 272 ? 5.234 -3.321 -2.027 1.00 92.56 272 SER A O 1
ATOM 2165 N N . LEU A 1 273 ? 4.257 -2.753 -3.976 1.00 93.50 273 LEU A N 1
ATOM 2166 C CA . LEU A 1 273 ? 4.905 -1.446 -4.104 1.00 93.50 273 LEU A CA 1
ATOM 2167 C C . LEU A 1 273 ? 4.508 -0.502 -2.965 1.00 93.50 273 LEU A C 1
ATOM 2169 O O . LEU A 1 273 ? 5.360 0.181 -2.398 1.00 93.50 273 LEU A O 1
ATOM 2173 N N . PHE A 1 274 ? 3.226 -0.492 -2.592 1.00 94.81 274 PHE A N 1
ATOM 2174 C CA . PHE A 1 274 ? 2.728 0.323 -1.482 1.00 94.81 274 PHE A CA 1
ATOM 2175 C C . PHE A 1 274 ? 3.294 -0.141 -0.135 1.00 94.81 274 PHE A C 1
ATOM 2177 O O . PHE A 1 274 ? 3.720 0.682 0.679 1.00 94.81 274 PHE A O 1
ATOM 2184 N N . ILE A 1 275 ? 3.342 -1.457 0.095 1.00 94.31 275 ILE A N 1
ATOM 2185 C CA . ILE A 1 275 ? 3.931 -2.026 1.315 1.00 94.31 275 ILE A CA 1
ATOM 2186 C C . ILE A 1 275 ? 5.423 -1.688 1.382 1.00 94.31 275 ILE A C 1
ATOM 2188 O O . ILE A 1 275 ? 5.899 -1.261 2.433 1.00 94.31 275 ILE A O 1
ATOM 2192 N N . HIS A 1 276 ? 6.142 -1.821 0.265 1.00 93.62 276 HIS A N 1
ATOM 2193 C CA . HIS A 1 276 ? 7.562 -1.487 0.172 1.00 93.62 276 HIS A CA 1
ATOM 2194 C C . HIS A 1 276 ? 7.824 -0.006 0.469 1.00 93.62 276 HIS A C 1
ATOM 2196 O O . HIS A 1 276 ? 8.672 0.304 1.303 1.00 93.62 276 HIS A O 1
ATOM 2202 N N . LEU A 1 277 ? 7.031 0.905 -0.109 1.00 93.88 277 LEU A N 1
ATOM 2203 C CA . LEU A 1 277 ? 7.098 2.340 0.196 1.00 93.88 277 LEU A CA 1
ATOM 2204 C C . LEU A 1 277 ? 6.934 2.611 1.698 1.00 93.88 277 LEU A C 1
ATOM 2206 O O . LEU A 1 277 ? 7.751 3.297 2.315 1.00 93.88 277 LEU A O 1
ATOM 2210 N N . CYS A 1 278 ? 5.884 2.045 2.301 1.00 93.94 278 CYS A N 1
ATOM 2211 C CA . CYS A 1 278 ? 5.605 2.224 3.724 1.00 93.94 278 CYS A CA 1
ATOM 2212 C C . CYS A 1 278 ? 6.725 1.642 4.594 1.00 93.94 278 CYS A C 1
ATOM 2214 O O . CYS A 1 278 ? 7.112 2.253 5.591 1.00 93.94 278 CYS A O 1
ATOM 2216 N N . TYR A 1 279 ? 7.282 0.494 4.210 1.00 93.00 279 TYR A N 1
ATOM 2217 C CA . TYR A 1 279 ? 8.394 -0.138 4.911 1.00 93.00 279 TYR A CA 1
ATOM 2218 C C . TYR A 1 279 ? 9.638 0.759 4.919 1.00 93.00 279 TYR A C 1
ATOM 2220 O O . TYR A 1 279 ? 10.227 0.977 5.980 1.00 93.00 279 TYR A O 1
ATOM 2228 N N . GLN A 1 280 ? 10.003 1.334 3.769 1.00 90.50 280 GLN A N 1
ATOM 2229 C CA . GLN A 1 280 ? 11.156 2.234 3.650 1.00 90.50 280 GLN A CA 1
ATOM 2230 C C . GLN A 1 280 ? 10.985 3.513 4.476 1.00 90.50 280 GLN A C 1
ATOM 2232 O O . GLN A 1 280 ? 11.925 3.957 5.137 1.00 90.50 280 GLN A O 1
ATOM 2237 N N . LEU A 1 281 ? 9.777 4.080 4.492 1.00 89.69 281 LEU A N 1
ATOM 2238 C CA . LEU A 1 281 ? 9.456 5.255 5.304 1.00 89.69 281 LEU A CA 1
ATOM 2239 C C . LEU A 1 281 ? 9.454 4.954 6.804 1.00 89.69 281 LEU A C 1
ATOM 2241 O O . LEU A 1 281 ? 9.955 5.757 7.582 1.00 89.69 281 LEU A O 1
ATOM 2245 N N . THR A 1 282 ? 8.974 3.776 7.209 1.00 90.69 282 THR A N 1
ATOM 2246 C CA . THR A 1 282 ? 8.999 3.336 8.617 1.00 90.69 282 THR A CA 1
ATOM 2247 C C . THR A 1 282 ? 10.421 3.280 9.169 1.00 90.69 282 THR A C 1
ATOM 2249 O O . THR A 1 282 ? 10.659 3.667 10.310 1.00 90.69 282 THR A O 1
ATOM 2252 N N . HIS A 1 283 ? 11.377 2.818 8.353 1.00 87.31 283 HIS A N 1
ATOM 2253 C CA . HIS A 1 283 ? 12.789 2.733 8.738 1.00 87.31 283 HIS A CA 1
ATOM 2254 C C . HIS A 1 283 ? 13.460 4.103 8.878 1.00 87.31 283 HIS A C 1
ATOM 2256 O O . HIS A 1 283 ? 14.448 4.218 9.601 1.00 87.31 283 HIS A O 1
ATOM 2262 N N . GLN A 1 284 ? 12.944 5.124 8.192 1.00 84.44 284 GLN A N 1
ATOM 2263 C CA . GLN A 1 284 ? 13.448 6.494 8.277 1.00 84.44 284 GLN A CA 1
ATOM 2264 C C . GLN A 1 284 ? 12.803 7.246 9.441 1.00 84.44 284 GLN A C 1
ATOM 2266 O O . GLN A 1 284 ? 13.500 7.691 10.351 1.00 84.44 284 GLN A O 1
ATOM 2271 N N . ASP A 1 285 ? 11.477 7.376 9.404 1.00 89.12 285 ASP A N 1
ATOM 2272 C CA . ASP A 1 285 ? 10.680 8.079 10.401 1.00 89.12 285 ASP A CA 1
ATOM 2273 C C . ASP A 1 285 ? 9.231 7.559 10.390 1.00 89.12 285 ASP A C 1
ATOM 2275 O O . ASP A 1 285 ? 8.393 7.921 9.556 1.00 89.12 285 ASP A O 1
ATOM 2279 N N . HIS A 1 286 ? 8.918 6.716 11.374 1.00 90.81 286 HIS A N 1
ATOM 2280 C CA . HIS A 1 286 ? 7.578 6.162 11.559 1.00 90.81 286 HIS A CA 1
ATOM 2281 C C . HIS A 1 286 ? 6.505 7.236 11.805 1.00 90.81 286 HIS A C 1
ATOM 2283 O O . HIS A 1 286 ? 5.366 7.090 11.362 1.00 90.81 286 HIS A O 1
ATOM 2289 N N . ALA A 1 287 ? 6.845 8.346 12.469 1.00 90.19 287 ALA A N 1
ATOM 2290 C CA . ALA A 1 287 ? 5.893 9.432 12.699 1.00 90.19 287 ALA A CA 1
ATOM 2291 C C . ALA A 1 287 ? 5.569 10.168 11.392 1.00 90.19 287 ALA A C 1
ATOM 2293 O O . ALA A 1 287 ? 4.411 10.525 11.149 1.00 90.19 287 ALA A O 1
ATOM 2294 N N . GLN A 1 288 ? 6.569 10.338 10.527 1.00 89.25 288 GLN A N 1
ATOM 2295 C CA . GLN A 1 288 ? 6.384 10.919 9.202 1.00 89.25 288 GLN A CA 1
ATOM 2296 C C . GLN A 1 288 ? 5.517 10.023 8.306 1.00 89.25 288 GLN A C 1
ATOM 2298 O O . GLN A 1 288 ? 4.619 10.530 7.632 1.00 89.25 288 GLN A O 1
ATOM 2303 N N . LEU A 1 289 ? 5.697 8.695 8.352 1.00 92.50 289 LEU A N 1
ATOM 2304 C CA . LEU A 1 289 ? 4.799 7.754 7.668 1.00 92.50 289 LEU A CA 1
ATOM 2305 C C . LEU A 1 289 ? 3.342 7.959 8.100 1.00 92.50 289 LEU A C 1
ATOM 2307 O O . LEU A 1 289 ? 2.457 8.083 7.252 1.00 92.50 289 LEU A O 1
ATOM 2311 N N . LEU A 1 290 ? 3.080 8.017 9.409 1.00 91.62 290 LEU A N 1
ATOM 2312 C CA . LEU A 1 290 ? 1.726 8.236 9.926 1.00 91.62 290 LEU A CA 1
ATOM 2313 C C . LEU A 1 290 ? 1.146 9.578 9.457 1.00 91.62 290 LEU A C 1
ATOM 2315 O O . LEU A 1 290 ? -0.043 9.651 9.140 1.00 91.62 290 LEU A O 1
ATOM 2319 N N . ALA A 1 291 ? 1.965 10.629 9.379 1.00 90.25 291 ALA A N 1
ATOM 2320 C CA . ALA A 1 291 ? 1.549 11.919 8.838 1.00 90.25 291 ALA A CA 1
ATOM 2321 C C . ALA A 1 291 ? 1.175 11.819 7.349 1.00 90.25 291 ALA A C 1
ATOM 2323 O O . ALA A 1 291 ? 0.109 12.300 6.966 1.00 90.25 291 ALA A O 1
ATOM 2324 N N . TYR A 1 292 ? 1.982 11.137 6.527 1.00 90.69 292 TYR A N 1
ATOM 2325 C CA . TYR A 1 292 ? 1.674 10.928 5.109 1.00 90.69 292 TYR A CA 1
ATOM 2326 C C . TYR A 1 292 ? 0.406 10.108 4.900 1.00 90.69 292 TYR A C 1
ATOM 2328 O O . TYR A 1 292 ? -0.442 10.512 4.108 1.00 90.69 292 TYR A O 1
ATOM 2336 N N . LEU A 1 293 ? 0.238 9.000 5.628 1.00 91.94 293 LEU A N 1
ATOM 2337 C CA . LEU A 1 293 ? -0.969 8.176 5.547 1.00 91.94 293 LEU A CA 1
ATOM 2338 C C . LEU A 1 293 ? -2.213 8.970 5.948 1.00 91.94 293 LEU A C 1
ATOM 2340 O O . LEU A 1 293 ? -3.234 8.888 5.268 1.00 91.94 293 LEU A O 1
ATOM 2344 N N . ASN A 1 294 ? -2.128 9.781 7.005 1.00 88.50 294 ASN A N 1
ATOM 2345 C CA . ASN A 1 294 ? -3.223 10.668 7.381 1.00 88.50 294 ASN A CA 1
ATOM 2346 C C . ASN A 1 294 ? -3.523 11.670 6.264 1.00 88.50 294 ASN A C 1
ATOM 2348 O O . ASN A 1 294 ? -4.653 11.717 5.796 1.00 88.50 294 ASN A O 1
ATOM 2352 N N . THR A 1 295 ? -2.542 12.419 5.764 1.00 89.25 295 THR A N 1
ATOM 2353 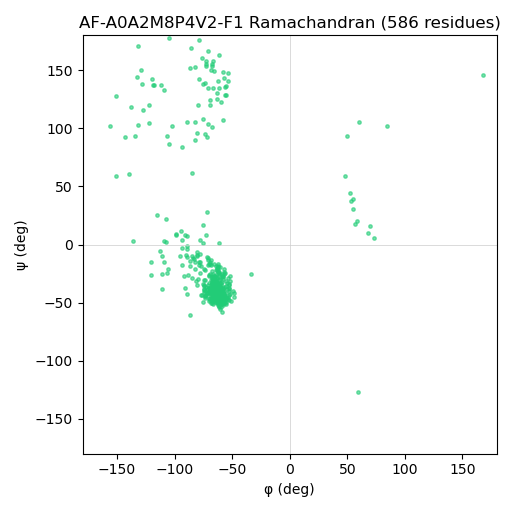C CA . THR A 1 295 ? -2.767 13.375 4.666 1.00 89.25 295 THR A CA 1
ATOM 2354 C C . THR A 1 295 ? -3.361 12.698 3.427 1.00 89.25 295 THR A C 1
ATOM 2356 O O . THR A 1 295 ? -4.312 13.207 2.835 1.00 89.25 295 THR A O 1
ATOM 2359 N N . LEU A 1 296 ? -2.855 11.516 3.072 1.00 90.44 296 LEU A N 1
ATOM 2360 C CA . LEU A 1 296 ? -3.327 10.715 1.949 1.00 90.44 296 LEU A CA 1
ATOM 2361 C C . LEU A 1 296 ? -4.795 10.310 2.116 1.00 90.44 296 LEU A C 1
ATOM 2363 O O . LEU A 1 296 ? -5.616 10.587 1.244 1.00 90.44 296 LEU A O 1
ATOM 2367 N N . TYR A 1 297 ? -5.147 9.690 3.239 1.00 90.38 297 TYR A N 1
ATOM 2368 C CA . TYR A 1 297 ? -6.500 9.187 3.472 1.00 90.38 297 TYR A CA 1
ATOM 2369 C C . TYR A 1 297 ? -7.517 10.299 3.752 1.00 90.38 297 TYR A C 1
ATOM 2371 O O . TYR A 1 297 ? -8.687 10.165 3.386 1.00 90.38 297 TYR A O 1
ATOM 2379 N N . LEU A 1 298 ? -7.083 11.406 4.363 1.00 84.62 298 LEU A N 1
ATOM 2380 C CA . LEU A 1 298 ? -7.921 12.575 4.641 1.00 84.62 298 LEU A CA 1
ATOM 2381 C C . LEU A 1 298 ? -8.137 13.452 3.391 1.00 84.62 298 LEU A C 1
ATOM 2383 O O . LEU A 1 298 ? -9.065 14.257 3.387 1.00 84.62 298 LEU A O 1
ATOM 2387 N N . SER A 1 299 ? -7.343 13.283 2.322 1.00 84.31 299 SER A N 1
ATOM 2388 C CA . SER A 1 299 ? -7.521 14.009 1.050 1.00 84.31 299 SER A CA 1
ATOM 2389 C C . SER A 1 299 ? -8.853 13.702 0.347 1.00 84.31 299 SER A C 1
ATOM 2391 O O . SER A 1 299 ? -9.292 14.467 -0.510 1.00 84.31 299 SER A O 1
ATOM 2393 N N . GLY A 1 300 ? -9.491 12.573 0.684 1.00 80.06 300 GLY A N 1
ATOM 2394 C CA . GLY A 1 300 ? -10.734 12.110 0.061 1.00 80.06 300 GLY A CA 1
ATOM 2395 C C . GLY A 1 300 ? -10.572 11.557 -1.360 1.00 80.06 300 GLY A C 1
ATOM 2396 O O . GLY A 1 300 ? -11.571 11.227 -1.993 1.00 80.06 300 GLY A O 1
ATOM 2397 N N . GLN A 1 301 ? -9.341 11.438 -1.870 1.00 83.06 301 GLN A N 1
ATOM 2398 C CA . GLN A 1 301 ? -9.066 10.910 -3.213 1.00 83.06 301 GLN A CA 1
ATOM 2399 C C . GLN A 1 301 ? -9.158 9.379 -3.299 1.00 83.06 301 GLN A C 1
ATOM 2401 O O . GLN A 1 301 ? -9.286 8.829 -4.391 1.00 83.06 301 GLN A O 1
ATOM 2406 N N . ILE A 1 302 ? -9.089 8.684 -2.160 1.00 87.12 302 ILE A N 1
ATOM 2407 C CA . ILE A 1 302 ? -9.061 7.220 -2.086 1.00 87.12 302 ILE A CA 1
ATOM 2408 C C . ILE A 1 302 ? -10.382 6.712 -1.520 1.00 87.12 302 ILE A C 1
ATOM 2410 O O . ILE A 1 302 ? -10.852 7.184 -0.485 1.00 87.12 302 ILE A O 1
ATOM 2414 N N . ALA A 1 303 ? -10.956 5.706 -2.179 1.00 88.44 303 ALA A N 1
ATOM 2415 C CA . ALA A 1 303 ? -12.178 5.061 -1.722 1.00 88.44 303 ALA A CA 1
ATOM 2416 C C . ALA A 1 303 ? -11.983 4.384 -0.342 1.00 88.44 303 ALA A C 1
ATOM 2418 O O . ALA A 1 303 ? -10.948 3.748 -0.117 1.00 88.44 303 ALA A O 1
ATOM 2419 N N . PRO A 1 304 ? -12.966 4.453 0.576 1.00 88.19 304 PRO A N 1
ATOM 2420 C CA . PRO A 1 304 ? -12.880 3.847 1.909 1.00 88.19 304 PRO A CA 1
ATOM 2421 C C . PRO A 1 304 ? -12.509 2.359 1.906 1.00 88.19 304 PRO A C 1
ATOM 2423 O O . PRO A 1 304 ? -11.790 1.902 2.791 1.00 88.19 304 PRO A O 1
ATOM 2426 N N . GLU A 1 305 ? -12.966 1.600 0.910 1.00 90.56 305 GLU A N 1
ATOM 2427 C CA . GLU A 1 305 ? -12.654 0.181 0.742 1.00 90.56 305 GLU A CA 1
ATOM 2428 C C . GLU A 1 305 ? -11.157 -0.035 0.499 1.00 90.56 305 GLU A C 1
ATOM 2430 O O . GLU A 1 305 ? -10.553 -0.921 1.108 1.00 90.56 305 GLU A O 1
ATOM 2435 N N . THR A 1 306 ? -10.549 0.809 -0.338 1.00 91.50 306 THR A N 1
ATOM 2436 C CA . THR A 1 306 ? -9.107 0.797 -0.606 1.00 91.50 306 THR A CA 1
ATOM 2437 C C . THR A 1 306 ? -8.321 1.189 0.643 1.00 91.50 306 THR A C 1
ATOM 2439 O O . THR A 1 306 ? -7.324 0.541 0.941 1.00 91.50 306 THR A O 1
ATOM 2442 N N . ILE A 1 307 ? -8.799 2.169 1.423 1.00 92.06 307 ILE A N 1
ATOM 2443 C CA . ILE A 1 307 ? -8.167 2.574 2.694 1.00 92.06 307 ILE A CA 1
ATOM 2444 C C . ILE A 1 307 ? -8.200 1.434 3.720 1.00 92.06 307 ILE A C 1
ATOM 2446 O O . ILE A 1 307 ? -7.207 1.150 4.386 1.00 92.06 307 ILE A O 1
ATOM 2450 N N . ILE A 1 308 ? -9.345 0.766 3.880 1.00 92.44 308 ILE A N 1
ATOM 2451 C CA . ILE A 1 308 ? -9.454 -0.359 4.816 1.00 92.44 308 ILE A CA 1
ATOM 2452 C C . ILE A 1 308 ? -8.530 -1.493 4.363 1.00 92.44 308 ILE A C 1
ATOM 2454 O O . ILE A 1 308 ? -7.778 -2.015 5.184 1.00 92.44 308 ILE A O 1
ATOM 2458 N N . ARG A 1 309 ? -8.536 -1.831 3.064 1.00 93.69 309 ARG A N 1
ATOM 2459 C CA . ARG A 1 309 ? -7.657 -2.858 2.488 1.00 93.69 309 ARG A CA 1
ATOM 2460 C C . ARG A 1 309 ? -6.184 -2.531 2.732 1.00 93.69 309 ARG A C 1
ATOM 2462 O O . ARG A 1 309 ? -5.459 -3.389 3.233 1.00 93.69 309 ARG A O 1
ATOM 2469 N N . SER A 1 310 ? -5.754 -1.302 2.449 1.00 93.81 310 SER A N 1
ATOM 2470 C CA . SER A 1 310 ? -4.367 -0.878 2.646 1.00 93.81 310 SER A CA 1
ATOM 2471 C C . SER A 1 310 ? -3.964 -0.931 4.124 1.00 93.81 310 SER A C 1
ATOM 2473 O O . SER A 1 310 ? -2.911 -1.475 4.446 1.00 93.81 310 SER A O 1
ATOM 2475 N N . LEU A 1 311 ? -4.814 -0.472 5.049 1.00 94.38 311 LEU A N 1
ATOM 2476 C CA . LEU A 1 311 ? -4.548 -0.553 6.490 1.00 94.38 311 LEU A CA 1
ATOM 2477 C C . LEU A 1 311 ? -4.457 -2.000 6.997 1.00 94.38 311 LEU A C 1
ATOM 2479 O O . LEU A 1 311 ? -3.576 -2.295 7.804 1.00 94.38 311 LEU A O 1
ATOM 2483 N N . THR A 1 312 ? -5.318 -2.911 6.525 1.00 93.25 312 THR A N 1
ATOM 2484 C CA . THR A 1 312 ? -5.221 -4.342 6.862 1.00 93.25 312 THR A CA 1
ATOM 2485 C C . THR A 1 312 ? -3.880 -4.920 6.409 1.00 93.25 312 THR A C 1
ATOM 2487 O O . THR A 1 312 ? -3.221 -5.608 7.183 1.00 93.25 312 THR A O 1
ATOM 2490 N N . ARG A 1 313 ? -3.423 -4.591 5.196 1.00 92.62 313 ARG A N 1
ATOM 2491 C CA . ARG A 1 313 ? -2.121 -5.051 4.684 1.00 92.62 313 ARG A CA 1
ATOM 2492 C C . ARG A 1 313 ? -0.944 -4.514 5.484 1.00 92.62 313 ARG A C 1
ATOM 2494 O O . ARG A 1 313 ? -0.028 -5.267 5.799 1.00 92.62 313 ARG A O 1
ATOM 2501 N N . LEU A 1 314 ? -0.982 -3.239 5.863 1.00 95.06 314 LEU A N 1
ATOM 2502 C CA . LEU A 1 314 ? 0.051 -2.654 6.718 1.00 95.06 314 LEU A CA 1
ATOM 2503 C C . LEU A 1 314 ? 0.080 -3.294 8.113 1.00 95.06 314 LEU A C 1
ATOM 2505 O O . LEU A 1 314 ? 1.153 -3.410 8.705 1.00 95.06 314 LEU A O 1
ATOM 2509 N N . GLN A 1 315 ? -1.071 -3.751 8.617 1.00 94.31 315 GLN A N 1
ATOM 2510 C CA . GLN A 1 315 ? -1.147 -4.548 9.841 1.00 94.31 315 GLN A CA 1
ATOM 2511 C C . GLN A 1 315 ? -0.489 -5.921 9.670 1.00 94.31 315 GLN A C 1
ATOM 2513 O O . GLN A 1 315 ? 0.310 -6.331 10.509 1.00 94.31 315 GLN A O 1
ATOM 2518 N N . GLU A 1 316 ? -0.823 -6.632 8.588 1.00 93.88 316 GLU A N 1
ATOM 2519 C CA . GLU A 1 316 ? -0.283 -7.961 8.266 1.00 93.88 316 GLU A CA 1
ATOM 2520 C C . GLU A 1 316 ? 1.236 -7.919 8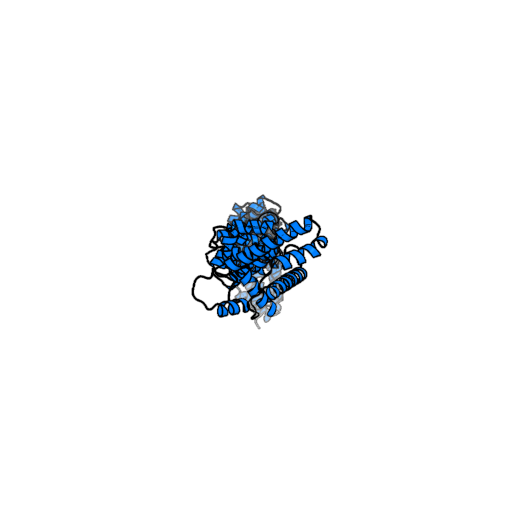.062 1.00 93.88 316 GLU A C 1
ATOM 2522 O O . GLU A 1 316 ? 1.948 -8.802 8.535 1.00 93.88 316 GLU A O 1
ATOM 2527 N N . ALA A 1 317 ? 1.738 -6.858 7.426 1.00 93.69 317 ALA A N 1
ATOM 2528 C CA . ALA A 1 317 ? 3.162 -6.600 7.235 1.00 93.69 317 ALA A CA 1
ATOM 2529 C C . ALA A 1 317 ? 3.875 -6.098 8.506 1.00 93.69 317 ALA A C 1
ATOM 2531 O O . ALA A 1 317 ? 5.071 -5.815 8.463 1.00 93.69 317 ALA A O 1
ATOM 2532 N N . THR A 1 318 ? 3.174 -5.972 9.640 1.00 93.75 318 THR A N 1
ATOM 2533 C CA . THR A 1 318 ? 3.698 -5.456 10.922 1.00 93.75 318 THR A CA 1
ATOM 2534 C C . THR A 1 318 ? 4.271 -4.036 10.855 1.00 93.75 318 THR A C 1
ATOM 2536 O O . THR A 1 318 ? 5.020 -3.627 11.737 1.00 93.75 318 THR A O 1
ATOM 2539 N N . ILE A 1 319 ? 3.890 -3.272 9.828 1.00 95.06 319 ILE A N 1
ATOM 2540 C CA . ILE A 1 319 ? 4.298 -1.876 9.642 1.00 95.06 319 ILE A CA 1
ATOM 2541 C C . ILE A 1 319 ? 3.503 -0.973 10.586 1.00 95.06 319 ILE A C 1
ATOM 2543 O O . ILE A 1 319 ? 4.069 -0.096 11.227 1.00 95.06 319 ILE A O 1
ATOM 2547 N N . LEU A 1 320 ? 2.191 -1.205 10.698 1.00 95.62 320 LEU A N 1
ATOM 2548 C CA . LEU A 1 320 ? 1.323 -0.472 11.615 1.00 95.62 320 LEU A CA 1
ATOM 2549 C C . LEU A 1 320 ? 0.812 -1.376 12.731 1.00 95.62 320 LEU A C 1
ATOM 2551 O O . LEU A 1 320 ? 0.348 -2.495 12.503 1.00 95.62 320 LEU A O 1
ATOM 2555 N N . SER A 1 321 ? 0.810 -0.848 13.950 1.00 94.50 321 SER A N 1
ATOM 2556 C CA . SER A 1 321 ? 0.132 -1.473 15.076 1.00 94.50 321 SER A CA 1
ATOM 2557 C C . SER A 1 321 ? -1.388 -1.333 14.954 1.00 94.50 321 SER A C 1
ATOM 2559 O O . SER A 1 321 ? -1.930 -0.376 14.392 1.00 94.50 321 SER A O 1
ATOM 2561 N N . THR A 1 322 ? -2.118 -2.252 15.586 1.00 94.44 322 THR A N 1
ATOM 2562 C CA . THR A 1 322 ? -3.584 -2.179 15.662 1.00 94.44 322 THR A CA 1
ATOM 2563 C C . THR A 1 322 ? -4.080 -0.871 16.309 1.00 94.44 322 THR A C 1
ATOM 2565 O O . THR A 1 322 ? -5.161 -0.378 15.976 1.00 94.44 322 THR A O 1
ATOM 2568 N N . GLN A 1 323 ? -3.297 -0.286 17.223 1.00 94.44 323 GLN A N 1
ATOM 2569 C CA . GLN A 1 323 ? -3.619 0.980 17.888 1.00 94.44 323 GLN A CA 1
ATOM 2570 C C . GLN A 1 323 ? -3.529 2.176 16.926 1.00 94.44 323 GLN A C 1
ATOM 2572 O O . GLN A 1 323 ? -4.399 3.051 16.940 1.00 94.44 323 GLN A O 1
ATOM 2577 N N . GLU A 1 324 ? -2.513 2.207 16.066 1.00 94.19 324 GLU A N 1
ATOM 2578 C CA . GLU A 1 324 ? -2.342 3.263 15.060 1.00 94.19 324 GLU A CA 1
ATOM 2579 C C . GLU A 1 324 ? -3.442 3.199 14.009 1.00 94.19 324 GLU A C 1
ATOM 2581 O O . GLU A 1 324 ? -4.091 4.208 13.740 1.00 94.19 324 GLU A O 1
ATOM 2586 N N . ILE A 1 325 ? -3.749 1.997 13.513 1.00 94.50 325 ILE A N 1
ATOM 2587 C CA . ILE A 1 325 ? -4.861 1.774 12.578 1.00 94.50 325 ILE A CA 1
ATOM 2588 C C . ILE A 1 325 ? -6.181 2.259 13.181 1.00 94.50 325 ILE A C 1
ATOM 2590 O O . ILE A 1 325 ? -6.952 2.955 12.523 1.00 94.50 325 ILE A O 1
ATOM 2594 N N . THR A 1 326 ? -6.432 1.940 14.455 1.00 93.75 326 THR A N 1
ATOM 2595 C CA . THR A 1 326 ? -7.629 2.411 15.168 1.00 93.75 326 THR A CA 1
ATOM 2596 C C . THR A 1 326 ? -7.686 3.938 15.217 1.00 93.75 326 THR A C 1
ATOM 2598 O O . THR A 1 326 ? -8.752 4.521 15.017 1.00 93.75 326 THR A O 1
ATOM 2601 N N . THR A 1 327 ? -6.549 4.589 15.461 1.00 92.50 327 THR A N 1
ATOM 2602 C CA . THR A 1 327 ? -6.455 6.052 15.545 1.00 92.50 327 THR A CA 1
ATOM 2603 C C . THR A 1 327 ? -6.743 6.705 14.192 1.00 92.50 327 THR A C 1
ATOM 2605 O O . THR A 1 327 ? -7.581 7.606 14.126 1.00 92.50 327 THR A O 1
ATOM 2608 N N . ILE A 1 328 ? -6.129 6.199 13.116 1.00 92.06 328 ILE A N 1
ATOM 2609 C CA . ILE A 1 328 ? -6.343 6.670 11.738 1.00 92.06 328 ILE A CA 1
ATOM 2610 C C . ILE A 1 328 ? -7.820 6.520 11.350 1.00 92.06 328 ILE A C 1
ATOM 2612 O O . ILE A 1 328 ? -8.468 7.478 10.932 1.00 92.06 328 ILE A O 1
ATOM 2616 N N . LEU A 1 329 ? -8.403 5.335 11.553 1.00 91.81 329 LEU A N 1
ATOM 2617 C CA . LEU A 1 329 ? -9.807 5.075 11.222 1.00 91.81 329 LEU A CA 1
ATOM 2618 C C . LEU A 1 329 ? -10.779 5.933 12.035 1.00 91.81 329 LEU A C 1
ATOM 2620 O O . LEU A 1 329 ? -11.792 6.391 11.505 1.00 91.81 329 LEU A O 1
ATOM 2624 N N . TYR A 1 330 ? -10.482 6.176 13.313 1.00 91.69 330 TYR A N 1
ATOM 2625 C CA . TYR A 1 330 ? -11.305 7.052 14.140 1.00 91.69 330 TYR A CA 1
ATOM 2626 C C . TYR A 1 330 ? -11.300 8.500 13.623 1.00 91.69 330 TYR A C 1
ATOM 2628 O O . TYR A 1 330 ? -12.352 9.142 13.580 1.00 91.69 330 TYR A O 1
ATOM 2636 N N . GLN A 1 331 ? -10.142 9.004 13.184 1.00 89.12 331 GLN A N 1
ATOM 2637 C CA . GLN A 1 331 ? -10.029 10.325 12.559 1.00 89.12 331 GLN A CA 1
ATOM 2638 C C . GLN A 1 331 ? -10.784 10.380 11.223 1.00 89.12 331 GLN A C 1
ATOM 2640 O O . GLN A 1 331 ? -11.583 11.295 11.009 1.00 89.12 331 GLN A O 1
ATOM 2645 N N . LEU A 1 332 ? -10.618 9.360 10.373 1.00 87.06 332 LEU A N 1
ATOM 2646 C CA . LEU A 1 332 ? -11.284 9.268 9.070 1.00 87.06 332 LEU A CA 1
ATOM 2647 C C . LEU A 1 332 ? -12.806 9.247 9.185 1.00 87.06 332 LEU A C 1
ATOM 2649 O O . LEU A 1 332 ? -13.483 9.961 8.450 1.00 87.06 332 LEU A O 1
ATOM 2653 N N . GLY A 1 333 ? -13.369 8.492 10.131 1.00 84.25 333 GLY A N 1
ATOM 2654 C CA . GLY A 1 333 ? -14.820 8.484 10.323 1.00 84.25 333 GLY A CA 1
ATOM 2655 C C . GLY A 1 333 ? -15.381 9.852 10.737 1.00 84.25 333 GLY A C 1
ATOM 2656 O O . GLY A 1 333 ? -16.539 10.162 10.454 1.00 84.25 333 GLY A O 1
ATOM 2657 N N . GLY A 1 334 ? -14.557 10.703 11.363 1.00 82.50 334 GLY A N 1
ATOM 2658 C CA . GLY A 1 334 ? -14.861 12.113 11.604 1.00 82.50 334 GLY A CA 1
ATOM 2659 C C . GLY A 1 334 ? -15.073 12.911 10.319 1.00 82.50 334 GLY A C 1
ATOM 2660 O O . GLY A 1 334 ? -16.042 13.663 10.251 1.00 82.50 334 GLY A O 1
ATOM 2661 N N . LEU A 1 335 ? -14.206 12.718 9.321 1.00 80.50 335 LEU A N 1
ATOM 2662 C CA . LEU A 1 335 ? -14.270 13.414 8.033 1.00 80.50 335 LEU A CA 1
ATOM 2663 C C . LEU A 1 335 ? -15.347 12.865 7.104 1.00 80.50 335 LEU A C 1
ATOM 2665 O O . LEU A 1 335 ? -16.084 13.637 6.503 1.00 80.50 335 LEU A O 1
ATOM 2669 N N . TYR A 1 336 ? -15.466 11.541 7.008 1.00 77.50 336 TYR A N 1
ATOM 2670 C CA . TYR A 1 336 ? -16.426 10.896 6.114 1.00 77.50 336 TYR A CA 1
ATOM 2671 C C . TYR A 1 336 ? -17.872 11.016 6.587 1.00 77.50 336 TYR A C 1
ATOM 2673 O O . TYR A 1 336 ? -18.713 10.376 5.989 1.00 77.50 336 TYR A O 1
ATOM 2681 N N . GLU A 1 337 ? -18.192 11.788 7.628 1.00 82.50 337 GLU A N 1
ATOM 2682 C CA . GLU A 1 337 ? -19.514 11.812 8.260 1.00 82.50 337 GLU A CA 1
ATOM 2683 C C . GLU A 1 337 ? -20.026 10.401 8.599 1.00 82.50 337 GLU A C 1
ATOM 2685 O O . GLU A 1 337 ? -20.703 9.752 7.806 1.00 82.50 337 GLU A O 1
ATOM 2690 N N . TRP A 1 338 ? -19.783 9.945 9.829 1.00 83.00 338 TRP A N 1
ATOM 2691 C CA . TRP A 1 338 ? -20.174 8.638 10.390 1.00 83.00 338 TRP A CA 1
ATOM 2692 C C . TRP A 1 338 ? -21.508 7.999 9.939 1.00 83.00 338 TRP A C 1
ATOM 2694 O O . TRP A 1 338 ? -21.662 6.783 10.040 1.00 83.00 338 TRP A O 1
ATOM 2704 N N . LYS A 1 339 ? -22.492 8.792 9.500 1.00 77.88 339 LYS A N 1
ATOM 2705 C CA . LYS A 1 339 ? -23.828 8.342 9.090 1.00 77.88 339 LYS A CA 1
ATOM 2706 C C . LYS A 1 339 ? -23.933 7.908 7.626 1.00 77.88 339 LYS A C 1
ATOM 2708 O O . LYS A 1 339 ? -24.900 7.217 7.293 1.00 77.88 339 LYS A O 1
ATOM 2713 N N . ASN A 1 340 ? -23.002 8.293 6.755 1.00 85.69 340 ASN A N 1
ATOM 2714 C CA . ASN A 1 340 ? -23.032 7.875 5.355 1.00 85.69 340 ASN A CA 1
ATOM 2715 C C . ASN A 1 340 ? -22.500 6.436 5.180 1.00 85.69 340 ASN A C 1
ATOM 2717 O O . ASN A 1 340 ? -22.079 5.783 6.137 1.00 85.69 340 ASN A O 1
ATOM 2721 N N . THR A 1 341 ? -22.551 5.914 3.954 1.00 85.31 341 THR A N 1
ATOM 2722 C CA . THR A 1 341 ? -22.122 4.539 3.651 1.00 85.31 341 THR A CA 1
ATOM 2723 C C . THR A 1 341 ? -20.655 4.293 4.021 1.00 85.31 341 THR A C 1
ATOM 2725 O O . THR A 1 341 ? -20.356 3.279 4.647 1.00 85.31 341 THR A O 1
ATOM 2728 N N . ALA A 1 342 ? -19.763 5.241 3.719 1.00 83.69 342 ALA A N 1
ATOM 2729 C CA . ALA A 1 342 ? -18.336 5.163 4.032 1.00 83.69 342 ALA A CA 1
ATOM 2730 C C . ALA A 1 342 ? -18.073 5.107 5.548 1.00 83.69 342 ALA A C 1
ATOM 2732 O O . ALA A 1 342 ? -17.387 4.212 6.042 1.00 83.69 342 ALA A O 1
ATOM 2733 N N . GLY A 1 343 ? -18.684 6.019 6.309 1.00 85.69 343 GLY A N 1
ATOM 2734 C CA . GLY A 1 343 ? -18.582 6.077 7.763 1.00 85.69 343 GLY A CA 1
ATOM 2735 C C . GLY A 1 343 ? -19.085 4.802 8.443 1.00 85.69 343 GLY A C 1
ATOM 2736 O O . GLY A 1 343 ? -18.459 4.327 9.391 1.00 85.69 343 GLY A O 1
ATOM 2737 N N . LYS A 1 344 ? -20.158 4.189 7.924 1.00 88.12 344 LYS A N 1
ATOM 2738 C CA . LYS A 1 344 ? -20.659 2.895 8.421 1.00 88.12 344 LYS A CA 1
ATOM 2739 C C . LYS A 1 344 ? -19.637 1.774 8.253 1.00 88.12 344 LYS A C 1
ATOM 2741 O O . LYS A 1 344 ? -19.413 1.036 9.210 1.00 88.12 344 LYS A O 1
ATOM 2746 N N . MET A 1 345 ? -18.976 1.679 7.096 1.00 90.38 345 MET A N 1
ATOM 2747 C CA . MET A 1 345 ? -17.928 0.671 6.878 1.00 90.38 345 MET A CA 1
ATOM 2748 C C . MET A 1 345 ? -16.769 0.836 7.868 1.00 90.38 345 MET A C 1
ATOM 2750 O O . MET A 1 345 ? -16.296 -0.148 8.441 1.00 90.38 345 MET A O 1
ATOM 2754 N N . ILE A 1 346 ? -16.359 2.082 8.131 1.00 91.25 346 ILE A N 1
ATOM 2755 C CA . ILE A 1 346 ? -15.319 2.394 9.120 1.00 91.25 346 ILE A CA 1
ATOM 2756 C C . ILE A 1 346 ? -15.753 1.951 10.527 1.00 91.25 346 ILE A C 1
ATOM 2758 O O . ILE A 1 346 ? -14.970 1.318 11.234 1.00 91.25 346 ILE A O 1
ATOM 2762 N N . ILE A 1 347 ? -17.000 2.224 10.934 1.00 91.75 347 ILE A N 1
ATOM 2763 C CA . ILE A 1 347 ? -17.538 1.795 12.241 1.00 91.75 347 ILE A CA 1
ATOM 2764 C C . ILE A 1 347 ? -17.535 0.270 12.366 1.00 91.75 347 ILE A C 1
ATOM 2766 O O . ILE A 1 347 ? -17.138 -0.262 13.403 1.00 91.75 347 ILE A O 1
ATOM 2770 N N . GLU A 1 348 ? -17.969 -0.445 11.329 1.00 91.31 348 GLU A N 1
ATOM 2771 C CA . GLU A 1 348 ? -18.000 -1.908 11.329 1.00 91.31 348 GLU A CA 1
ATOM 2772 C C . GLU A 1 348 ? -16.599 -2.515 11.423 1.00 91.31 348 GLU A C 1
ATOM 2774 O O . GLU A 1 348 ? -16.393 -3.508 12.128 1.00 91.31 348 GLU A O 1
ATOM 2779 N N . TYR A 1 349 ? -15.621 -1.923 10.738 1.00 92.94 349 TYR A N 1
ATOM 2780 C CA . TYR A 1 349 ? -14.234 -2.366 10.820 1.00 92.94 349 TYR A CA 1
ATOM 2781 C C . TYR A 1 349 ? -13.614 -2.056 12.191 1.00 92.94 349 TYR A C 1
ATOM 2783 O O . TYR A 1 349 ? -13.057 -2.956 12.821 1.00 92.94 349 TYR A O 1
ATOM 2791 N N . LEU A 1 350 ? -13.796 -0.840 12.721 1.00 93.50 350 LEU A N 1
ATOM 2792 C CA . LEU A 1 350 ? -13.398 -0.487 14.092 1.00 93.50 350 LEU A CA 1
ATOM 2793 C C . LEU A 1 350 ? -14.011 -1.454 15.113 1.00 93.50 350 LEU A C 1
ATOM 2795 O O . LEU A 1 350 ? -13.320 -1.972 15.987 1.00 93.50 350 LEU A O 1
ATOM 2799 N N . GLY A 1 351 ? -15.301 -1.754 14.977 1.00 91.88 351 GLY A N 1
ATOM 2800 C CA . GLY A 1 351 ? -16.001 -2.701 15.834 1.00 91.88 351 GLY A CA 1
ATOM 2801 C C . GLY A 1 351 ? -15.366 -4.098 15.838 1.00 91.88 351 GLY A C 1
ATOM 2802 O O . GLY A 1 351 ? -15.178 -4.680 16.909 1.00 91.88 351 GLY A O 1
ATOM 2803 N N . ARG A 1 352 ? -14.968 -4.606 14.663 1.00 92.38 352 ARG A N 1
ATOM 2804 C CA . ARG A 1 352 ? -14.228 -5.873 14.523 1.00 92.38 352 ARG A CA 1
ATOM 2805 C C . ARG A 1 352 ? -12.851 -5.814 15.186 1.00 92.38 352 ARG A C 1
ATOM 2807 O O . ARG A 1 352 ? -12.518 -6.723 15.947 1.00 92.38 352 ARG A O 1
ATOM 2814 N N . LEU A 1 353 ? -12.093 -4.732 14.987 1.00 93.25 353 LEU A N 1
ATOM 2815 C CA . LEU A 1 353 ? -10.789 -4.547 15.638 1.00 93.25 353 LEU A CA 1
ATOM 2816 C C . LEU A 1 353 ? -10.907 -4.607 17.166 1.00 93.25 353 LEU A C 1
ATOM 2818 O O . LEU A 1 353 ? -10.148 -5.329 17.815 1.00 93.25 353 LEU A O 1
ATOM 2822 N N . PHE A 1 354 ? -11.898 -3.914 17.737 1.00 93.81 354 PHE A N 1
ATOM 2823 C CA . PHE A 1 354 ? -12.156 -3.897 19.180 1.00 93.81 354 PHE A CA 1
ATOM 2824 C C . PHE A 1 354 ? -12.625 -5.243 19.746 1.00 93.81 354 PHE A C 1
ATOM 2826 O O . PHE A 1 354 ? -12.372 -5.520 20.923 1.00 93.81 354 PHE A O 1
ATOM 2833 N N . GLN A 1 355 ? -13.318 -6.059 18.945 1.00 91.44 355 GLN A N 1
ATOM 2834 C CA . GLN A 1 355 ? -13.714 -7.421 19.321 1.00 91.44 355 GLN A CA 1
ATOM 2835 C C . GLN A 1 355 ? -12.514 -8.367 19.362 1.00 91.44 355 GLN A C 1
ATOM 2837 O O . GLN A 1 355 ? -12.411 -9.179 20.277 1.00 91.44 355 GLN A O 1
ATOM 2842 N N . GLN A 1 356 ? -11.611 -8.251 18.388 1.00 92.19 356 GLN A N 1
ATOM 2843 C CA . GLN A 1 356 ? -10.457 -9.137 18.247 1.00 92.19 356 GLN A CA 1
ATOM 2844 C C . GLN A 1 356 ? -9.306 -8.775 19.195 1.00 92.19 356 GLN A C 1
ATOM 2846 O O . GLN A 1 356 ? -8.562 -9.655 19.616 1.00 92.19 356 GLN A O 1
ATOM 2851 N N . ASN A 1 357 ? -9.161 -7.498 19.564 1.00 91.75 357 ASN A N 1
ATOM 2852 C CA . ASN A 1 357 ? -7.984 -7.016 20.285 1.00 91.75 357 ASN A CA 1
ATOM 2853 C C . ASN A 1 357 ? -8.355 -6.367 21.623 1.00 91.75 357 ASN A C 1
ATOM 2855 O O . ASN A 1 357 ? -8.796 -5.217 21.690 1.00 91.75 357 ASN A O 1
ATOM 2859 N N . ALA A 1 358 ? -8.107 -7.078 22.726 1.00 87.00 358 ALA A N 1
ATOM 2860 C CA . ALA A 1 358 ? -8.330 -6.581 24.087 1.00 87.00 358 ALA A CA 1
ATOM 2861 C C . ALA A 1 358 ? -7.467 -5.351 24.450 1.00 87.00 358 ALA A C 1
ATOM 2863 O O . ALA A 1 358 ? -7.866 -4.574 25.309 1.00 87.00 358 ALA A O 1
ATOM 2864 N N . GLY A 1 359 ? -6.325 -5.142 23.790 1.00 88.31 359 GLY A N 1
ATOM 2865 C CA . GLY A 1 359 ? -5.379 -4.070 24.129 1.00 88.31 359 GLY A CA 1
ATOM 2866 C C . GLY A 1 359 ? -5.674 -2.688 23.535 1.00 88.31 359 GLY A C 1
ATOM 2867 O O . GLY A 1 359 ? -5.037 -1.729 23.953 1.00 88.31 359 GLY A O 1
ATOM 2868 N N . ILE A 1 360 ? -6.605 -2.565 22.580 1.00 91.75 360 ILE A N 1
ATOM 2869 C CA . ILE A 1 360 ? -6.882 -1.280 21.913 1.00 91.75 360 ILE A CA 1
ATOM 2870 C C . ILE A 1 360 ? -7.488 -0.284 22.903 1.00 91.75 360 ILE A C 1
ATOM 2872 O O . ILE A 1 360 ? -8.440 -0.608 23.622 1.00 91.75 360 ILE A O 1
ATOM 2876 N N . GLN A 1 361 ? -6.981 0.947 22.877 1.00 90.06 361 GLN A N 1
ATOM 2877 C CA . GLN A 1 361 ? -7.472 2.052 23.687 1.00 90.06 361 GLN A CA 1
ATOM 2878 C C . GLN A 1 361 ? -7.991 3.187 22.802 1.00 90.06 361 GLN A C 1
ATOM 2880 O O . GLN A 1 361 ? -7.375 3.574 21.814 1.00 90.06 361 GLN A O 1
ATOM 2885 N N . LEU A 1 362 ? -9.131 3.755 23.180 1.00 90.88 362 LEU A N 1
ATOM 2886 C CA . LEU A 1 362 ? -9.604 5.040 22.673 1.00 90.88 362 LEU A CA 1
ATOM 2887 C C . LEU A 1 362 ? -9.965 5.917 23.875 1.00 90.88 362 LEU A C 1
ATOM 2889 O O . LEU A 1 362 ? -10.404 5.380 24.898 1.00 90.88 362 LEU A O 1
ATOM 2893 N N . PRO A 1 363 ? -9.831 7.250 23.765 1.00 91.25 363 PRO A N 1
ATOM 2894 C CA . PRO A 1 363 ? -10.361 8.158 24.772 1.00 91.25 363 PRO A CA 1
ATOM 2895 C C . PRO A 1 363 ? -11.847 7.883 25.024 1.00 91.25 363 PRO A C 1
ATOM 2897 O O . PRO A 1 363 ? -12.583 7.528 24.096 1.00 91.25 363 PRO A O 1
ATOM 2900 N N . LEU A 1 364 ? -12.304 8.093 26.263 1.00 89.56 364 LEU A N 1
ATOM 2901 C CA . LEU A 1 364 ? -13.689 7.818 26.658 1.00 89.56 364 LEU A CA 1
ATOM 2902 C C . LEU A 1 364 ? -14.698 8.509 25.731 1.00 89.56 364 LEU A C 1
ATOM 2904 O O . LEU A 1 364 ? -15.688 7.898 25.341 1.00 89.56 364 LEU A O 1
ATOM 2908 N N . GLU A 1 365 ? -14.428 9.748 25.315 1.00 89.75 365 GLU A N 1
ATOM 2909 C CA . GLU A 1 365 ? -15.288 10.466 24.367 1.00 89.75 365 GLU A CA 1
ATOM 2910 C C . GLU A 1 365 ? -15.401 9.776 23.002 1.00 89.75 365 GLU A C 1
ATOM 2912 O O . GLU A 1 365 ? -16.488 9.720 22.426 1.00 89.75 365 GLU A O 1
ATOM 2917 N N . GLY A 1 366 ? -14.309 9.189 22.505 1.00 91.19 366 GLY A N 1
ATOM 2918 C CA . GLY A 1 366 ? -14.325 8.424 21.261 1.00 91.19 366 GLY A CA 1
ATOM 2919 C C . GLY A 1 366 ? -15.159 7.154 21.380 1.00 91.19 366 GLY A C 1
ATOM 2920 O O . GLY A 1 366 ? -15.986 6.875 20.511 1.00 91.19 366 GLY A O 1
ATOM 2921 N N . LEU A 1 367 ? -15.025 6.429 22.495 1.00 92.69 367 LEU A N 1
ATOM 2922 C CA . LEU A 1 367 ? -15.860 5.259 22.778 1.00 92.69 367 LEU A CA 1
ATOM 2923 C C . LEU A 1 367 ? -17.339 5.629 22.926 1.00 92.69 367 LEU A C 1
ATOM 2925 O O . LEU A 1 367 ? -18.188 4.927 22.384 1.00 92.69 367 LEU A O 1
ATOM 2929 N N . ARG A 1 368 ? -17.653 6.745 23.598 1.00 92.56 368 ARG A N 1
ATOM 2930 C CA . ARG A 1 368 ? -19.023 7.279 23.716 1.00 92.56 368 ARG A CA 1
ATOM 2931 C C . ARG A 1 368 ? -19.628 7.556 22.350 1.00 92.56 368 ARG A C 1
ATOM 2933 O O . ARG A 1 368 ? -20.726 7.089 22.050 1.00 92.56 368 ARG A O 1
ATOM 2940 N N . LYS A 1 369 ? -18.879 8.251 21.493 1.00 92.19 369 LYS A N 1
ATOM 2941 C CA . LYS A 1 369 ? -19.303 8.563 20.129 1.00 92.19 369 LYS A CA 1
ATOM 2942 C C . LYS A 1 369 ? -19.578 7.293 19.321 1.00 92.19 369 LYS A C 1
ATOM 2944 O O . LYS A 1 369 ? -20.655 7.175 18.743 1.00 92.19 369 LYS A O 1
ATOM 2949 N N . LEU A 1 370 ? -18.658 6.324 19.322 1.00 92.81 370 LEU A N 1
ATOM 2950 C CA . LEU A 1 370 ? -18.838 5.047 18.615 1.00 92.81 370 LEU A CA 1
ATOM 2951 C C . LEU A 1 370 ? -20.002 4.219 19.187 1.00 92.81 370 LEU A C 1
ATOM 2953 O O . LEU A 1 370 ? -20.773 3.631 18.427 1.00 92.81 370 LEU A O 1
ATOM 2957 N N . HIS A 1 371 ? -20.188 4.212 20.509 1.00 94.38 371 HIS A N 1
ATOM 2958 C CA . HIS A 1 371 ? -21.320 3.555 21.166 1.00 94.38 371 HIS A CA 1
ATOM 2959 C C . HIS A 1 371 ? -22.665 4.162 20.734 1.00 94.38 371 HIS A C 1
ATOM 2961 O O . HIS A 1 371 ? -23.593 3.438 20.376 1.00 94.38 371 HIS A O 1
ATOM 2967 N N . LYS A 1 372 ? -22.760 5.495 20.685 1.00 93.19 372 LYS A N 1
ATOM 2968 C CA . LYS A 1 372 ? -23.957 6.193 20.203 1.00 93.19 372 LYS A CA 1
ATOM 2969 C C . LYS A 1 372 ? -24.221 5.922 18.720 1.00 93.19 372 LYS A C 1
ATOM 2971 O O . LYS A 1 372 ? -25.345 5.607 18.347 1.00 93.19 372 LYS A O 1
ATOM 2976 N N . LEU A 1 373 ? -23.190 5.986 17.880 1.00 92.06 373 LEU A N 1
ATOM 2977 C CA . LEU A 1 373 ? -23.318 5.719 16.445 1.00 92.06 373 LEU A CA 1
ATOM 2978 C C . LEU A 1 373 ? -23.764 4.277 16.168 1.00 92.06 373 LEU A C 1
ATOM 2980 O O . LEU A 1 373 ? -24.653 4.052 15.354 1.00 92.06 373 LEU A O 1
ATOM 2984 N N . THR A 1 374 ? -23.205 3.293 16.875 1.00 92.62 374 THR A N 1
ATOM 2985 C CA . THR A 1 374 ? -23.624 1.887 16.728 1.00 92.62 374 THR A CA 1
ATOM 2986 C C . THR A 1 374 ? -25.052 1.630 17.208 1.00 92.62 374 THR A C 1
ATOM 2988 O O . THR A 1 374 ? -25.733 0.791 16.616 1.00 92.62 374 THR A O 1
ATOM 2991 N N . SER A 1 375 ? -25.529 2.381 18.207 1.00 92.56 375 SER A N 1
ATOM 2992 C CA . SER A 1 375 ? -26.941 2.398 18.616 1.00 92.56 375 SER A CA 1
ATOM 2993 C C . SER A 1 375 ? -27.855 2.927 17.505 1.00 92.56 375 SER A C 1
ATOM 2995 O O . SER A 1 375 ? -28.839 2.276 17.155 1.00 92.56 375 SER A O 1
ATOM 2997 N N . GLU A 1 376 ? -27.494 4.049 16.869 1.00 91.06 376 GLU A N 1
ATOM 2998 C CA . GLU A 1 376 ? -28.247 4.608 15.733 1.00 91.06 376 GLU A CA 1
ATOM 2999 C C . GLU A 1 376 ? -28.311 3.628 14.545 1.00 91.06 376 GLU A C 1
ATOM 3001 O O . GLU A 1 376 ? -29.337 3.531 13.870 1.00 91.06 376 GLU A O 1
ATOM 3006 N N . LEU A 1 377 ? -27.240 2.859 14.322 1.00 89.31 377 LEU A N 1
ATOM 3007 C CA . LEU A 1 377 ? -27.169 1.806 13.300 1.00 89.31 377 LEU A CA 1
ATOM 3008 C C . LEU A 1 377 ? -27.835 0.485 13.716 1.00 89.31 377 LEU A C 1
ATOM 3010 O O . LEU A 1 377 ? -27.929 -0.423 12.891 1.00 89.31 377 LEU A O 1
ATOM 3014 N N . ARG A 1 378 ? -28.286 0.362 14.971 1.00 91.62 378 ARG A N 1
ATOM 3015 C CA . ARG A 1 378 ? -28.866 -0.857 15.565 1.00 91.62 378 ARG A CA 1
ATOM 3016 C C . ARG A 1 378 ? -27.976 -2.101 15.429 1.00 91.62 378 ARG A C 1
ATOM 3018 O O . ARG A 1 378 ? -28.461 -3.214 15.235 1.00 91.62 378 ARG A O 1
ATOM 3025 N N . GLN A 1 379 ? -26.661 -1.920 15.557 1.00 90.94 379 GLN A N 1
ATOM 3026 C CA . GLN A 1 379 ? -25.666 -2.994 15.462 1.00 90.94 379 GLN A CA 1
ATOM 3027 C C . GLN A 1 379 ? -25.345 -3.561 16.851 1.00 90.94 379 GLN A C 1
ATOM 3029 O O . GLN A 1 379 ? -24.359 -3.177 17.486 1.00 90.94 379 GLN A O 1
ATOM 3034 N N . GLU A 1 380 ? -26.177 -4.492 17.328 1.00 93.19 380 GLU A N 1
ATOM 3035 C CA . GLU A 1 380 ? -26.084 -5.044 18.689 1.00 93.19 380 GLU A CA 1
ATOM 3036 C C . GLU A 1 380 ? -24.687 -5.596 19.059 1.00 93.19 380 GLU A C 1
ATOM 3038 O O . GLU A 1 380 ? -24.174 -5.229 20.123 1.00 93.19 380 GLU A O 1
ATOM 3043 N N . PRO A 1 381 ? -24.012 -6.416 18.223 1.00 91.94 381 PRO A N 1
ATOM 3044 C CA . PRO A 1 381 ? -22.709 -6.980 18.581 1.00 91.94 381 PRO A CA 1
ATOM 3045 C C . PRO A 1 381 ? -21.622 -5.917 18.761 1.00 91.94 381 PRO A C 1
ATOM 3047 O O . PRO A 1 381 ? -20.779 -6.042 19.649 1.00 91.94 381 PRO A O 1
ATOM 3050 N N . LEU A 1 382 ? -21.640 -4.870 17.932 1.00 92.56 382 LEU A N 1
ATOM 3051 C CA . LEU A 1 382 ? -20.661 -3.786 17.998 1.00 92.56 382 LEU A CA 1
ATOM 3052 C C . LEU A 1 382 ? -20.931 -2.886 19.198 1.00 92.56 382 LEU A C 1
ATOM 3054 O O . LEU A 1 382 ? -20.012 -2.570 19.955 1.00 92.56 382 LEU A O 1
ATOM 3058 N N . GLN A 1 383 ? -22.200 -2.540 19.420 1.00 94.00 383 GLN A N 1
ATOM 3059 C CA . GLN A 1 383 ? -22.592 -1.730 20.562 1.00 94.00 383 GLN A CA 1
ATOM 3060 C C . GLN A 1 383 ? -22.223 -2.421 21.881 1.00 94.00 383 GLN A C 1
ATOM 3062 O O . GLN A 1 383 ? -21.646 -1.788 22.764 1.00 94.00 383 GLN A O 1
ATOM 3067 N N . LYS A 1 384 ? -22.455 -3.737 21.992 1.00 94.69 384 LYS A N 1
ATOM 3068 C CA . LYS A 1 384 ? -22.036 -4.538 23.152 1.00 94.69 384 LYS A CA 1
ATOM 3069 C C . LYS A 1 384 ? -20.528 -4.464 23.394 1.00 94.69 384 LYS A C 1
ATOM 3071 O O . LYS A 1 384 ? -20.104 -4.385 24.545 1.00 94.69 384 LYS A O 1
ATOM 3076 N N . THR A 1 385 ? -19.717 -4.494 22.336 1.00 93.69 385 THR A N 1
ATOM 3077 C CA . THR A 1 385 ? -18.258 -4.368 22.447 1.00 93.69 385 THR A CA 1
ATOM 3078 C C . THR A 1 385 ? -17.867 -3.020 23.034 1.00 93.69 385 THR A C 1
ATOM 3080 O O . THR A 1 385 ? -17.141 -2.985 24.026 1.00 93.69 385 THR A O 1
ATOM 3083 N N . PHE A 1 386 ? -18.367 -1.917 22.471 1.00 94.56 386 PHE A N 1
ATOM 3084 C CA . PHE A 1 386 ? -18.046 -0.576 22.966 1.00 94.56 386 PHE A CA 1
ATOM 3085 C C . PHE A 1 386 ? -18.570 -0.350 24.388 1.00 94.56 386 PHE A C 1
ATOM 3087 O O . PHE A 1 386 ? -17.848 0.197 25.220 1.00 94.56 386 PHE A O 1
ATOM 3094 N N . LEU A 1 387 ? -19.766 -0.858 24.702 1.00 94.88 387 LEU A N 1
ATOM 3095 C CA . LEU A 1 387 ? -20.335 -0.809 26.046 1.00 94.88 387 LEU A CA 1
ATOM 3096 C C . LEU A 1 387 ? -19.420 -1.492 27.070 1.00 94.88 387 LEU A C 1
ATOM 3098 O O . LEU A 1 387 ? -19.095 -0.882 28.082 1.00 94.88 387 LEU A O 1
ATOM 3102 N N . LYS A 1 388 ? -18.930 -2.707 26.791 1.00 93.75 388 LYS A N 1
ATOM 3103 C CA . LYS A 1 388 ? -17.988 -3.407 27.683 1.00 93.75 388 LYS A CA 1
ATOM 3104 C C . LYS A 1 388 ? -16.704 -2.615 27.934 1.00 93.75 388 LYS A C 1
ATOM 3106 O O . LYS A 1 388 ? -16.179 -2.640 29.043 1.00 93.75 388 LYS A O 1
ATOM 3111 N N . ARG A 1 389 ? -16.188 -1.911 26.919 1.00 93.12 389 ARG A N 1
ATOM 3112 C CA . ARG A 1 389 ? -14.990 -1.062 27.063 1.00 93.12 389 ARG A CA 1
ATOM 3113 C C . ARG A 1 389 ? -15.248 0.124 27.974 1.00 93.12 389 ARG A C 1
ATOM 3115 O O . ARG A 1 389 ? -14.461 0.377 28.878 1.00 93.12 389 ARG A O 1
ATOM 3122 N N . ILE A 1 390 ? -16.370 0.801 27.760 1.00 93.44 390 ILE A N 1
ATOM 3123 C CA . ILE A 1 390 ? -16.814 1.906 28.606 1.00 93.44 390 ILE A CA 1
ATOM 3124 C C . ILE A 1 390 ? -16.984 1.436 30.056 1.00 93.44 390 ILE A C 1
ATOM 3126 O O . ILE A 1 390 ? -16.485 2.081 30.972 1.00 93.44 390 ILE A O 1
ATOM 3130 N N . GLN A 1 391 ? -17.648 0.298 30.258 1.00 92.56 391 GLN A N 1
ATOM 3131 C CA . GLN A 1 391 ? -17.878 -0.301 31.573 1.00 92.56 391 GLN A CA 1
ATOM 3132 C C . GLN A 1 391 ? -16.565 -0.585 32.311 1.00 92.56 391 GLN A C 1
ATOM 3134 O O . GLN A 1 391 ? -16.415 -0.169 33.456 1.00 92.56 391 GLN A O 1
ATOM 3139 N N . ALA A 1 392 ? -15.589 -1.200 31.637 1.00 90.88 392 ALA A N 1
ATOM 3140 C CA . ALA A 1 392 ? -14.268 -1.446 32.210 1.00 90.88 392 ALA A CA 1
ATOM 3141 C C . ALA A 1 392 ? -13.548 -0.139 32.601 1.00 90.88 392 ALA A C 1
ATOM 3143 O O . ALA A 1 392 ? -12.937 -0.066 33.664 1.00 90.88 392 ALA A O 1
ATOM 3144 N N . MET A 1 393 ? -13.659 0.920 31.788 1.00 89.31 393 MET A N 1
ATOM 3145 C CA . MET A 1 393 ? -13.088 2.230 32.134 1.00 89.31 393 MET A CA 1
ATOM 3146 C C . MET A 1 393 ? -13.763 2.848 33.365 1.00 89.31 393 MET A C 1
ATOM 3148 O O . MET A 1 393 ? -13.072 3.380 34.233 1.00 89.31 393 MET A O 1
ATOM 3152 N N . LEU A 1 394 ? -15.091 2.747 33.476 1.00 87.81 394 LEU A N 1
ATOM 3153 C CA . LEU A 1 394 ? -15.839 3.234 34.640 1.00 87.81 394 LEU A CA 1
ATOM 3154 C C . LEU A 1 394 ? -15.490 2.467 35.923 1.00 87.81 394 LEU A C 1
ATOM 3156 O O . LEU A 1 394 ? -15.427 3.063 36.996 1.00 87.81 394 LEU A O 1
ATOM 3160 N N . GLU A 1 395 ? -15.228 1.164 35.826 1.00 87.38 395 GLU A N 1
ATOM 3161 C CA . GLU A 1 395 ? -14.781 0.344 36.959 1.00 87.38 395 GLU A CA 1
ATOM 3162 C C . GLU A 1 395 ? -13.401 0.759 37.479 1.00 87.38 395 GLU A C 1
ATOM 3164 O O . GLU A 1 395 ? -13.155 0.683 38.681 1.00 87.38 395 GLU A O 1
ATOM 3169 N N . THR A 1 396 ? -12.521 1.240 36.596 1.00 85.94 396 THR A N 1
ATOM 3170 C CA . THR A 1 396 ? -11.174 1.701 36.972 1.00 85.94 396 THR A CA 1
ATOM 3171 C C . THR A 1 396 ? -11.124 3.114 37.563 1.00 85.94 396 THR A C 1
ATOM 3173 O O . THR A 1 396 ? -10.089 3.505 38.098 1.00 85.94 396 THR A O 1
ATOM 3176 N N . GLN A 1 397 ? -12.215 3.890 37.506 1.00 82.38 397 GLN A N 1
ATOM 3177 C CA . GLN A 1 397 ? -12.264 5.240 38.081 1.00 82.38 397 GLN A CA 1
ATOM 3178 C C . GLN A 1 397 ? -12.386 5.187 39.617 1.00 82.38 397 GLN A C 1
ATOM 3180 O O . GLN A 1 397 ? -13.437 4.837 40.172 1.00 82.38 397 GLN A O 1
ATOM 3185 N N . SER A 1 398 ? -11.293 5.548 40.300 1.00 63.09 398 SER A N 1
ATOM 3186 C CA . SER A 1 398 ? -11.126 5.445 41.756 1.00 63.09 398 SER A CA 1
ATOM 3187 C C . SER A 1 398 ? -11.893 6.495 42.560 1.00 63.09 398 SER A C 1
ATOM 3189 O O . SER A 1 398 ? -12.437 6.144 43.605 1.00 63.09 398 SER A O 1
ATOM 3191 N N . ASP A 1 399 ? -11.975 7.743 42.085 1.00 61.91 399 ASP A N 1
ATOM 3192 C CA . ASP A 1 399 ? -12.249 8.875 42.989 1.00 61.91 399 ASP A CA 1
ATOM 3193 C C . ASP A 1 399 ? -13.623 9.550 42.839 1.00 61.91 399 ASP A C 1
ATOM 3195 O O . ASP A 1 399 ? -14.156 10.030 43.837 1.00 61.91 399 ASP A O 1
ATOM 3199 N N . ASP A 1 400 ? -14.271 9.490 41.668 1.00 66.06 400 ASP A N 1
ATOM 3200 C CA . ASP A 1 400 ? -15.580 10.125 41.443 1.00 66.06 400 ASP A CA 1
ATOM 3201 C C . ASP A 1 400 ? -16.664 9.116 41.052 1.00 66.06 400 ASP A C 1
ATOM 3203 O O . ASP A 1 400 ? -16.425 8.145 40.330 1.00 66.06 400 ASP A O 1
ATOM 3207 N N . ALA A 1 401 ? -17.897 9.312 41.532 1.00 66.38 401 ALA A N 1
ATOM 3208 C CA . ALA A 1 401 ? -19.041 8.572 41.001 1.00 66.38 401 ALA A CA 1
ATOM 3209 C C . ALA A 1 401 ? -19.154 8.812 39.482 1.00 66.38 401 ALA A C 1
ATOM 3211 O O . ALA A 1 401 ? -18.897 9.932 39.034 1.00 66.38 401 ALA A O 1
ATOM 3212 N N . PRO A 1 402 ? -19.548 7.798 38.686 1.00 70.88 402 PRO A N 1
ATOM 3213 C CA . PRO A 1 402 ? -19.702 7.985 37.250 1.00 70.88 402 PRO A CA 1
ATOM 3214 C C . PRO A 1 402 ? -20.666 9.155 36.982 1.00 70.88 402 PRO A C 1
ATOM 3216 O O . PRO A 1 402 ? -21.701 9.241 37.655 1.00 70.88 402 PRO A O 1
ATOM 3219 N N . PRO A 1 403 ? -20.362 10.054 36.026 1.00 80.94 403 PRO A N 1
ATOM 3220 C CA . PRO A 1 403 ? -21.208 11.208 35.748 1.00 80.94 403 PRO A CA 1
ATOM 3221 C C . PRO A 1 403 ? -22.642 10.763 35.446 1.00 80.94 403 PRO A C 1
ATOM 3223 O O . PRO A 1 403 ? -22.861 9.903 34.592 1.00 80.94 403 PRO A O 1
ATOM 3226 N N . LEU A 1 404 ? -23.622 11.352 36.134 1.00 80.19 404 LEU A N 1
ATOM 3227 C CA . LEU A 1 404 ? -25.034 10.979 36.005 1.00 80.19 404 LEU A CA 1
ATOM 3228 C C . LEU A 1 404 ? -25.503 11.025 34.545 1.00 80.19 404 LEU A C 1
ATOM 3230 O O . LEU A 1 404 ? -26.110 10.077 34.053 1.00 80.19 404 LEU A O 1
ATOM 3234 N N . ASP A 1 405 ? -25.170 12.114 33.853 1.00 83.81 405 ASP A N 1
ATOM 3235 C CA . ASP A 1 405 ? -25.547 12.332 32.457 1.00 83.81 405 ASP A CA 1
ATOM 3236 C C . ASP A 1 405 ? -24.972 11.247 31.543 1.00 83.81 405 ASP A C 1
ATOM 3238 O O . ASP A 1 405 ? -25.590 10.870 30.550 1.00 83.81 405 ASP A O 1
ATOM 3242 N N . PHE A 1 406 ? -23.818 10.683 31.911 1.00 88.06 406 PHE A N 1
ATOM 3243 C CA . PHE A 1 406 ? -23.218 9.598 31.157 1.00 88.06 406 PHE A CA 1
ATOM 3244 C C . PHE A 1 406 ? -23.951 8.267 31.367 1.00 88.06 406 PHE A C 1
ATOM 3246 O O . PHE A 1 406 ? -24.186 7.536 30.409 1.00 88.06 406 PHE A O 1
ATOM 3253 N N . ILE A 1 407 ? -24.370 7.958 32.597 1.00 90.06 407 ILE A N 1
ATOM 3254 C CA . ILE A 1 407 ? -25.186 6.765 32.871 1.00 90.06 407 ILE A CA 1
ATOM 3255 C C . ILE A 1 407 ? -26.544 6.850 32.159 1.00 90.06 407 ILE A C 1
ATOM 3257 O O . ILE A 1 407 ? -26.989 5.850 31.593 1.00 90.06 407 ILE A O 1
ATOM 3261 N N . ILE A 1 408 ? -27.164 8.037 32.133 1.00 89.81 408 ILE A N 1
ATOM 3262 C CA . ILE A 1 408 ? -28.402 8.291 31.378 1.00 89.81 408 ILE A CA 1
ATOM 3263 C C . ILE A 1 408 ? -28.171 8.015 29.890 1.00 89.81 408 ILE A C 1
ATOM 3265 O O . ILE A 1 408 ? -28.903 7.225 29.298 1.00 89.81 408 ILE A O 1
ATOM 3269 N N . GLU A 1 409 ? -27.115 8.585 29.304 1.00 91.94 409 GLU A N 1
ATOM 3270 C CA . GLU A 1 409 ? -26.773 8.363 27.895 1.00 91.94 409 GLU A CA 1
ATOM 3271 C C . GLU A 1 409 ? -26.576 6.870 27.581 1.00 91.94 409 GLU A C 1
ATOM 3273 O O . GLU A 1 409 ? -27.089 6.369 26.577 1.00 91.94 409 GLU A O 1
ATOM 3278 N N . LEU A 1 410 ? -25.856 6.131 28.433 1.00 93.31 410 LEU A N 1
ATOM 3279 C CA . LEU A 1 410 ? -25.644 4.693 28.244 1.00 93.31 410 LEU A CA 1
ATOM 3280 C C . LEU A 1 410 ? -26.958 3.915 28.292 1.00 93.31 410 LEU A C 1
ATOM 3282 O O . LEU A 1 410 ? -27.179 3.059 27.438 1.00 93.31 410 LEU A O 1
ATOM 3286 N N . GLN A 1 411 ? -27.839 4.227 29.244 1.00 92.50 411 GLN A N 1
ATOM 3287 C CA . GLN A 1 411 ? -29.145 3.581 29.355 1.00 92.50 411 GLN A CA 1
ATOM 3288 C C . GLN A 1 411 ? -30.026 3.874 28.132 1.00 92.50 411 GLN A C 1
ATOM 3290 O O . GLN A 1 411 ? -30.620 2.954 27.571 1.00 92.50 411 GLN A O 1
ATOM 3295 N N . GLU A 1 412 ? -30.094 5.132 27.694 1.00 93.06 412 GLU A N 1
ATOM 3296 C CA . GLU A 1 412 ? -30.885 5.541 26.529 1.00 93.06 412 GLU A CA 1
ATOM 3297 C C . GLU A 1 412 ? -30.383 4.870 25.248 1.00 93.06 412 GLU A C 1
ATOM 3299 O O . GLU A 1 412 ? -31.169 4.348 24.456 1.00 93.06 412 GLU A O 1
ATOM 3304 N N . THR A 1 413 ? -29.064 4.810 25.062 1.00 94.12 413 THR A N 1
ATOM 3305 C CA . THR A 1 413 ? -28.462 4.217 23.862 1.00 94.12 413 THR A CA 1
ATOM 3306 C C . THR A 1 413 ? -28.627 2.700 23.798 1.00 94.12 413 THR A C 1
ATOM 3308 O O . THR A 1 413 ? -28.660 2.161 22.692 1.00 94.12 413 THR A O 1
ATOM 3311 N N . VAL A 1 414 ? -28.776 1.986 24.918 1.00 95.88 414 VAL A N 1
ATOM 3312 C CA . VAL A 1 414 ? -29.076 0.537 24.909 1.00 95.88 414 VAL A CA 1
ATOM 3313 C C . VAL A 1 414 ? -30.573 0.225 24.916 1.00 95.88 414 VAL A C 1
ATOM 3315 O O . VAL A 1 414 ? -30.949 -0.928 24.714 1.00 95.88 414 VAL A O 1
ATOM 3318 N N . ALA A 1 415 ? -31.440 1.225 25.117 1.00 93.31 415 ALA A N 1
ATOM 3319 C CA . ALA A 1 415 ? -32.866 1.022 25.365 1.00 93.31 415 ALA A CA 1
ATOM 3320 C C . ALA A 1 415 ? -33.623 0.341 24.208 1.00 93.31 415 ALA A C 1
ATOM 3322 O O . ALA A 1 415 ? -34.699 -0.208 24.418 1.00 93.31 415 ALA A O 1
ATOM 3323 N N . TRP A 1 416 ? -33.078 0.343 22.996 1.00 95.25 416 TRP A N 1
ATOM 3324 C CA . TRP A 1 416 ? -33.716 -0.281 21.839 1.00 95.25 416 TRP A CA 1
ATOM 3325 C C . TRP A 1 416 ? -33.565 -1.816 21.791 1.00 95.25 416 TRP A C 1
ATOM 3327 O O . TRP A 1 416 ? -34.327 -2.458 21.070 1.00 95.25 416 TRP A O 1
ATOM 3337 N N . SER A 1 417 ? -32.618 -2.412 22.534 1.00 96.38 417 SER A N 1
ATOM 3338 C CA . SER A 1 417 ? -32.394 -3.869 22.582 1.00 96.38 417 SER A CA 1
ATOM 3339 C C . SER A 1 417 ? -32.522 -4.407 24.006 1.00 96.38 417 SER A C 1
ATOM 3341 O O . SER A 1 417 ? -31.731 -4.071 24.888 1.00 96.38 417 SER A O 1
ATOM 3343 N N . ASN A 1 418 ? -33.464 -5.331 24.215 1.00 94.81 418 ASN A N 1
ATOM 3344 C CA . ASN A 1 418 ? -33.646 -6.015 25.501 1.00 94.81 418 ASN A CA 1
ATOM 3345 C C . ASN A 1 418 ? -32.377 -6.762 25.941 1.00 94.81 418 ASN A C 1
ATOM 3347 O O . ASN A 1 418 ? -32.059 -6.804 27.128 1.00 94.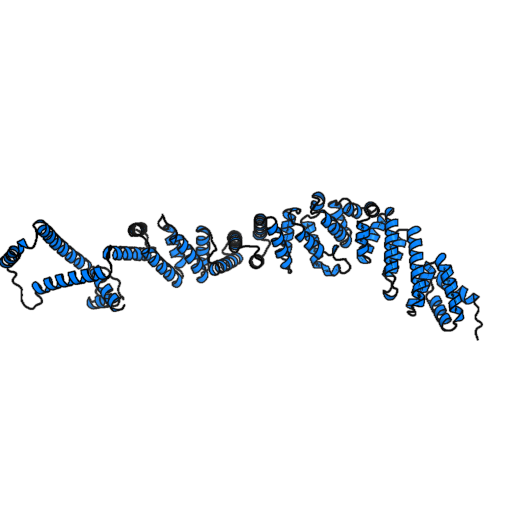81 418 ASN A O 1
ATOM 3351 N N . THR A 1 419 ? -31.621 -7.333 24.999 1.00 96.12 419 THR A N 1
ATOM 3352 C CA . THR A 1 419 ? -30.366 -8.034 25.297 1.00 96.12 419 THR A CA 1
ATOM 3353 C C . THR A 1 419 ? -29.315 -7.073 25.847 1.00 96.12 419 THR A C 1
ATOM 3355 O O . THR A 1 419 ? -28.665 -7.379 26.850 1.00 96.12 419 THR A O 1
ATOM 3358 N N . LEU A 1 420 ? -29.157 -5.899 25.224 1.00 95.75 420 LEU A N 1
ATOM 3359 C CA . LEU A 1 420 ? -28.215 -4.876 25.682 1.00 95.75 420 LEU A CA 1
ATOM 3360 C C . LEU A 1 420 ? -28.657 -4.246 27.000 1.00 95.75 420 LEU A C 1
ATOM 3362 O O . LEU A 1 420 ? -27.824 -4.092 27.890 1.00 95.75 420 LEU A O 1
ATOM 3366 N N . GLN A 1 421 ? -29.951 -3.954 27.158 1.00 95.25 421 GLN A N 1
ATOM 3367 C CA . GLN A 1 421 ? -30.510 -3.494 28.429 1.00 95.25 421 GLN A CA 1
ATOM 3368 C C . GLN A 1 421 ? -30.211 -4.490 29.555 1.00 95.25 421 GLN A C 1
ATOM 3370 O O . GLN A 1 421 ? -29.673 -4.108 30.592 1.00 95.25 421 GLN A O 1
ATOM 3375 N N . ASN A 1 422 ? -30.489 -5.779 29.347 1.00 94.94 422 ASN A N 1
ATOM 3376 C CA . ASN A 1 422 ? -30.221 -6.817 30.343 1.00 94.94 422 ASN A CA 1
ATOM 3377 C C . ASN A 1 422 ? -28.725 -6.939 30.652 1.00 94.94 422 ASN A C 1
ATOM 3379 O O . ASN A 1 422 ? -28.348 -7.084 31.816 1.00 94.94 422 ASN A O 1
ATOM 3383 N N . HIS A 1 423 ? -27.864 -6.837 29.636 1.00 95.50 423 HIS A N 1
ATOM 3384 C CA . HIS A 1 423 ? -26.417 -6.830 29.826 1.00 95.50 423 HIS A CA 1
ATOM 3385 C C . HIS A 1 423 ? -25.954 -5.626 30.659 1.00 95.50 423 HIS A C 1
ATOM 3387 O O . HIS A 1 423 ? -25.200 -5.800 31.617 1.00 95.50 423 HIS A O 1
ATOM 3393 N N . PHE A 1 424 ? -26.448 -4.429 30.338 1.00 96.00 424 PHE A N 1
ATOM 3394 C CA . PHE A 1 424 ? -26.171 -3.203 31.080 1.00 96.00 424 PHE A CA 1
ATOM 3395 C C . PHE A 1 424 ? -26.656 -3.293 32.530 1.00 96.00 424 PHE A C 1
ATOM 3397 O O . PHE A 1 424 ? -25.891 -3.010 33.446 1.00 96.00 424 PHE A O 1
ATOM 3404 N N . LEU A 1 425 ? -27.885 -3.764 32.762 1.00 95.62 425 LEU A N 1
ATOM 3405 C CA . LEU A 1 425 ? -28.441 -3.943 34.105 1.00 95.62 425 LEU A CA 1
ATOM 3406 C C . LEU A 1 425 ? -27.685 -5.005 34.911 1.00 95.62 425 LEU A C 1
ATOM 3408 O O . LEU A 1 425 ? -27.498 -4.845 36.115 1.00 95.62 425 LEU A O 1
ATOM 3412 N N . SER A 1 426 ? -27.250 -6.096 34.277 1.00 95.94 426 SER A N 1
ATOM 3413 C CA . SER A 1 426 ? -26.418 -7.114 34.927 1.00 95.94 426 SER A CA 1
ATOM 3414 C C . SER A 1 426 ? -25.080 -6.532 35.374 1.00 95.94 426 SER A C 1
ATOM 3416 O O . SER A 1 426 ? -24.662 -6.766 36.506 1.00 95.94 426 SER A O 1
ATOM 3418 N N . TRP A 1 427 ? -24.428 -5.759 34.503 1.00 95.38 427 TRP A N 1
ATOM 3419 C CA . TRP A 1 427 ? -23.205 -5.046 34.851 1.00 95.38 427 TRP A CA 1
ATOM 3420 C C . TRP A 1 427 ? -23.447 -4.043 35.984 1.00 95.38 427 TRP A C 1
ATOM 3422 O O . TRP A 1 427 ? -22.727 -4.073 36.974 1.00 95.38 427 TRP A O 1
ATOM 3432 N N . TRP A 1 428 ? -24.503 -3.227 35.899 1.00 94.81 428 TRP A N 1
ATOM 3433 C CA . TRP A 1 428 ? -24.842 -2.237 36.925 1.00 94.81 428 TRP A CA 1
ATOM 3434 C C . TRP A 1 428 ? -25.033 -2.879 38.303 1.00 94.81 428 TRP A C 1
ATOM 3436 O O . TRP A 1 428 ? -24.490 -2.387 39.290 1.00 94.81 428 TRP A O 1
ATOM 3446 N N . ARG A 1 429 ? -25.734 -4.022 38.381 1.00 95.25 429 ARG A N 1
ATOM 3447 C CA . ARG A 1 429 ? -25.854 -4.809 39.623 1.00 95.25 429 ARG A CA 1
ATOM 3448 C C . ARG A 1 429 ? -24.486 -5.239 40.152 1.00 95.25 429 ARG A C 1
ATOM 3450 O O . ARG A 1 429 ? -24.208 -5.031 41.329 1.00 95.25 429 ARG A O 1
ATOM 3457 N N . GLY A 1 430 ? -23.632 -5.798 39.293 1.00 93.88 430 GLY A N 1
ATOM 3458 C CA . GLY A 1 430 ? -22.268 -6.193 39.661 1.00 93.88 430 GLY A CA 1
ATOM 3459 C C . GLY A 1 430 ? -21.433 -5.017 40.172 1.00 93.88 430 GLY A C 1
ATOM 3460 O O . GLY A 1 430 ? -20.833 -5.106 41.240 1.00 93.88 430 GLY A O 1
ATOM 3461 N N . TYR A 1 431 ? -21.472 -3.886 39.468 1.00 92.06 431 TYR A N 1
ATOM 3462 C CA . TYR A 1 431 ? -20.773 -2.661 39.845 1.00 92.06 431 TYR A CA 1
ATOM 3463 C C . TYR A 1 431 ? -21.257 -2.121 41.200 1.00 92.06 431 TYR A C 1
ATOM 3465 O O . TYR A 1 431 ? -20.433 -1.813 42.059 1.00 92.06 431 TYR A O 1
ATOM 3473 N N . MET A 1 432 ? -22.572 -2.079 41.459 1.00 93.38 432 MET A N 1
ATOM 3474 C CA . MET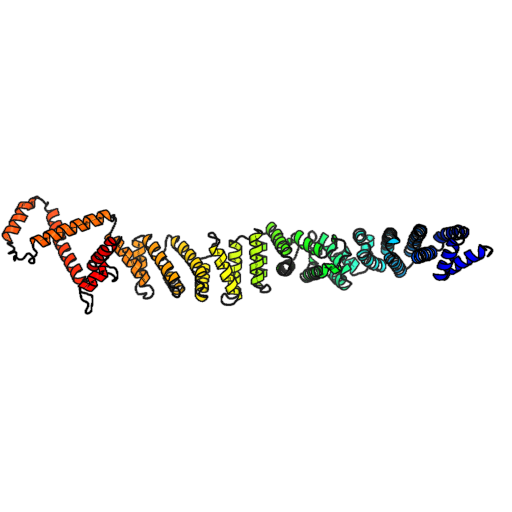 A 1 432 ? -23.114 -1.671 42.768 1.00 93.38 432 MET A CA 1
ATOM 3475 C C . MET A 1 432 ? -22.649 -2.587 43.910 1.00 93.38 432 MET A C 1
ATOM 3477 O O . MET A 1 432 ? -22.377 -2.111 45.015 1.00 93.38 432 MET A O 1
ATOM 3481 N N . LEU A 1 433 ? -22.516 -3.893 43.658 1.00 91.88 433 LEU A N 1
ATOM 3482 C CA . LEU A 1 433 ? -22.057 -4.855 44.662 1.00 91.88 433 LEU A CA 1
ATOM 3483 C C . LEU A 1 433 ? -20.590 -4.658 45.068 1.00 91.88 433 LEU A C 1
ATOM 3485 O O . LEU A 1 433 ? -20.244 -5.047 46.184 1.00 91.88 433 LEU A O 1
ATOM 3489 N N . THR A 1 434 ? -19.754 -4.028 44.238 1.00 91.00 434 THR A N 1
ATOM 3490 C CA . THR A 1 434 ? -18.336 -3.767 44.550 1.00 91.00 434 THR A CA 1
ATOM 3491 C C . THR A 1 434 ? -18.083 -2.395 45.177 1.00 91.00 434 THR A C 1
ATOM 3493 O O . THR A 1 434 ? -17.050 -2.199 45.814 1.00 91.00 434 THR A O 1
ATOM 3496 N N . GLN A 1 435 ? -19.020 -1.445 45.072 1.00 90.19 435 GLN A N 1
ATOM 3497 C CA . GLN A 1 435 ? -18.835 -0.095 45.627 1.00 90.19 435 GLN A CA 1
ATOM 3498 C C . GLN A 1 435 ? -18.928 -0.069 47.158 1.00 90.19 435 GLN A C 1
ATOM 3500 O O . GLN A 1 435 ? -19.639 -0.892 47.718 1.00 90.19 435 GLN A O 1
ATOM 3505 N N . PRO A 1 436 ? -18.308 0.880 47.881 1.00 90.44 436 PRO A N 1
ATOM 3506 C CA . PRO A 1 436 ? -18.530 1.067 49.320 1.00 90.44 436 PRO A CA 1
ATOM 3507 C C . PRO A 1 436 ? -19.904 1.697 49.628 1.00 90.44 436 PRO A C 1
ATOM 3509 O O . PRO A 1 436 ? -20.498 2.373 48.788 1.00 90.44 436 PRO A O 1
ATOM 3512 N N . LEU A 1 437 ? -20.420 1.504 50.852 1.00 90.94 437 LEU A N 1
ATOM 3513 C CA . LEU A 1 437 ? -21.755 1.989 51.255 1.00 90.94 437 LEU A CA 1
ATOM 3514 C C . LEU A 1 437 ? -21.912 3.514 51.117 1.00 90.94 437 LEU A C 1
ATOM 3516 O O . LEU A 1 437 ? -22.961 3.974 50.675 1.00 90.94 437 LEU A O 1
ATOM 3520 N N . SER A 1 438 ? -20.875 4.283 51.452 1.00 89.12 438 SER A N 1
ATOM 3521 C CA . SER A 1 438 ? -20.863 5.745 51.304 1.00 89.12 438 SER A CA 1
ATOM 3522 C C . SER A 1 438 ? -21.056 6.180 49.847 1.00 89.12 438 SER A C 1
ATOM 3524 O O . SER A 1 438 ? -21.846 7.081 49.573 1.00 89.12 438 SER A O 1
ATOM 3526 N N . ARG A 1 439 ? -20.402 5.498 48.897 1.00 88.25 439 ARG A N 1
ATOM 3527 C CA . ARG A 1 439 ? 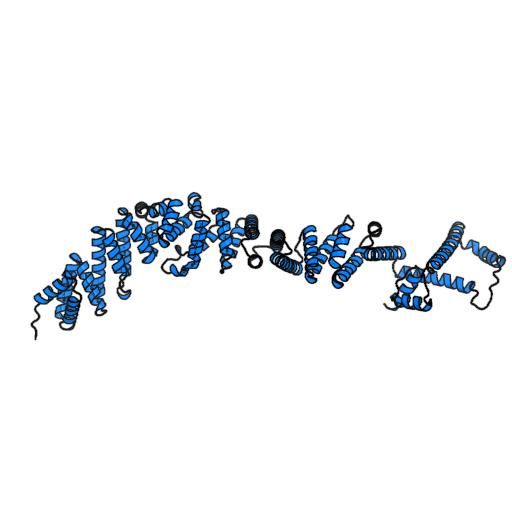-20.543 5.774 47.459 1.00 88.25 439 ARG A CA 1
ATOM 3528 C C . ARG A 1 439 ? -21.925 5.386 46.943 1.00 88.25 439 ARG A C 1
ATOM 3530 O O . ARG A 1 439 ? -22.502 6.139 46.170 1.00 88.25 439 ARG A O 1
ATOM 3537 N N . LEU A 1 440 ? -22.493 4.271 47.409 1.00 91.06 440 LEU A N 1
ATOM 3538 C CA . LEU A 1 440 ? -23.870 3.903 47.059 1.00 91.06 440 LEU A CA 1
ATOM 3539 C C . LEU A 1 440 ? -24.884 4.961 47.512 1.00 91.06 440 LEU A C 1
ATOM 3541 O O . LEU A 1 440 ? -25.770 5.312 46.742 1.00 91.06 440 LEU A O 1
ATOM 3545 N N . GLN A 1 441 ? -24.746 5.488 48.732 1.00 91.12 441 GLN A N 1
ATOM 3546 C CA . GLN A 1 441 ? -25.615 6.559 49.240 1.00 91.12 441 GLN A CA 1
ATOM 3547 C C . GLN A 1 441 ? -25.488 7.840 48.413 1.00 91.12 441 GLN A C 1
ATOM 3549 O O . GLN A 1 441 ? -26.489 8.492 48.131 1.00 91.12 441 GLN A O 1
ATOM 3554 N N . PHE A 1 442 ? -24.267 8.183 47.996 1.00 90.06 442 PHE A N 1
ATOM 3555 C CA . PHE A 1 442 ? -24.045 9.308 47.095 1.00 90.06 442 PHE A CA 1
ATOM 3556 C C . PHE A 1 442 ? -24.747 9.096 45.745 1.00 90.06 442 PHE A C 1
ATOM 3558 O O . PHE A 1 442 ? -25.513 9.957 45.326 1.00 90.06 442 PHE A O 1
ATOM 3565 N N . ILE A 1 443 ? -24.555 7.931 45.111 1.00 89.12 443 ILE A N 1
ATOM 3566 C CA . ILE A 1 443 ? -25.188 7.581 43.828 1.00 89.12 443 ILE A CA 1
ATOM 3567 C C . ILE A 1 443 ? -26.719 7.613 43.940 1.00 89.12 443 ILE A C 1
ATOM 3569 O O . ILE A 1 443 ? -27.386 8.174 43.074 1.00 89.12 443 ILE A O 1
ATOM 3573 N N . GLU A 1 444 ? -27.284 7.050 45.012 1.00 91.56 444 GLU A N 1
ATOM 3574 C CA . GLU A 1 444 ? -28.733 7.038 45.249 1.00 91.56 444 GLU A CA 1
ATOM 3575 C C . GLU A 1 444 ? -29.306 8.455 45.332 1.00 91.56 444 GLU A C 1
ATOM 3577 O O . GLU A 1 444 ? -30.302 8.748 44.668 1.00 91.56 444 GLU A O 1
ATOM 3582 N N . LYS A 1 445 ? -28.620 9.350 46.053 1.00 90.56 445 LYS A N 1
ATOM 3583 C CA . LYS A 1 445 ? -28.983 10.766 46.145 1.00 90.56 445 LYS A CA 1
ATOM 3584 C C . LYS A 1 445 ? -28.859 11.484 44.800 1.00 90.56 445 LYS A C 1
ATOM 3586 O O . LYS A 1 445 ? -29.717 12.288 44.451 1.00 90.56 445 LYS A O 1
ATOM 3591 N N . SER A 1 446 ? -27.829 11.182 44.006 1.00 88.06 446 SER A N 1
ATOM 3592 C CA . SER A 1 446 ? -27.667 11.755 42.662 1.00 88.06 446 SER A CA 1
ATOM 3593 C C . SER A 1 446 ? -28.796 11.363 41.699 1.00 88.06 446 SER A C 1
ATOM 3595 O O . SER A 1 446 ? -29.018 12.063 40.712 1.00 88.06 446 SER A O 1
ATOM 3597 N N . PHE A 1 447 ? -29.510 10.264 41.965 1.00 88.81 447 PHE A N 1
ATOM 3598 C CA . PHE A 1 447 ? -30.624 9.787 41.137 1.00 88.81 447 PHE A CA 1
ATOM 3599 C C . PHE A 1 447 ? -31.978 10.385 41.559 1.00 88.81 447 PHE A C 1
ATOM 3601 O O . PHE A 1 447 ? -32.994 10.140 40.899 1.00 88.81 447 PHE A O 1
ATOM 3608 N N . GLU A 1 448 ? -32.030 11.174 42.638 1.00 86.69 448 GLU A N 1
ATOM 3609 C CA . GLU A 1 448 ? -33.263 11.829 43.073 1.00 86.69 448 GLU A CA 1
ATOM 3610 C C . GLU A 1 448 ? -33.855 12.697 41.950 1.00 86.69 448 GLU A C 1
ATOM 3612 O O . GLU A 1 448 ? -33.163 13.449 41.265 1.00 86.69 448 GLU A O 1
ATOM 3617 N N . ASN A 1 449 ? -35.173 12.594 41.763 1.00 85.62 449 ASN A N 1
ATOM 3618 C CA . ASN A 1 449 ? -35.951 13.321 40.749 1.00 85.62 449 ASN A CA 1
ATOM 3619 C C . ASN A 1 449 ? -35.683 12.929 39.279 1.00 85.62 449 ASN A C 1
ATOM 3621 O O . ASN A 1 449 ? -36.202 13.580 38.371 1.00 85.62 449 ASN A O 1
ATOM 3625 N N . LYS A 1 450 ? -34.936 11.848 39.011 1.00 86.69 450 LYS A N 1
ATOM 3626 C CA . LYS A 1 450 ? -34.641 11.368 37.649 1.00 86.69 450 LYS A CA 1
ATOM 3627 C C . LYS A 1 450 ? -35.460 10.119 37.305 1.00 86.69 450 LYS A C 1
ATOM 3629 O O . LYS A 1 450 ? -34.978 9.000 37.440 1.00 86.69 450 LYS A O 1
ATOM 3634 N N . ARG A 1 451 ? -36.691 10.313 36.807 1.00 85.94 451 ARG A N 1
ATOM 3635 C CA . ARG A 1 451 ? -37.627 9.213 36.462 1.00 85.94 451 ARG A CA 1
ATOM 3636 C C . ARG A 1 451 ? -37.026 8.151 35.533 1.00 85.94 451 ARG A C 1
ATOM 3638 O O . ARG A 1 451 ? -37.266 6.965 35.707 1.00 85.94 451 ARG A O 1
ATOM 3645 N N . GLN A 1 452 ? -36.205 8.567 34.569 1.00 86.56 452 GLN A N 1
ATOM 3646 C CA . GLN A 1 452 ? -35.552 7.657 33.617 1.00 86.56 452 GLN A CA 1
ATOM 3647 C C . GLN A 1 452 ? -34.612 6.642 34.297 1.00 86.56 452 GLN A C 1
ATOM 3649 O O . GLN A 1 452 ? -34.399 5.555 33.767 1.00 86.56 452 GLN A O 1
ATOM 3654 N N . LEU A 1 453 ? -34.088 6.973 35.482 1.00 88.25 453 LEU A N 1
ATOM 3655 C CA . LEU A 1 453 ? -33.145 6.151 36.237 1.00 88.25 453 LEU A CA 1
ATOM 3656 C C . LEU A 1 453 ? -33.816 5.331 37.350 1.00 88.25 453 LEU A C 1
ATOM 3658 O O . LEU A 1 453 ? -33.108 4.732 38.156 1.00 88.25 453 LEU A O 1
ATOM 3662 N N . GLU A 1 454 ? -35.151 5.282 37.434 1.00 90.50 454 GLU A N 1
ATOM 3663 C CA . GLU A 1 454 ? -35.868 4.607 38.532 1.00 90.50 454 GLU A CA 1
ATOM 3664 C C . GLU A 1 454 ? -35.456 3.141 38.699 1.00 90.50 454 GLU A C 1
ATOM 3666 O O . GLU A 1 454 ? -35.192 2.699 39.817 1.00 90.50 454 GLU A O 1
ATOM 3671 N N . THR A 1 455 ? -35.293 2.402 37.599 1.00 91.62 455 THR A N 1
ATOM 3672 C CA . THR A 1 455 ? -34.818 1.012 37.642 1.00 91.62 455 THR A CA 1
ATOM 3673 C C . THR A 1 455 ? -33.397 0.906 38.202 1.00 91.62 455 THR A C 1
ATOM 3675 O O . THR A 1 455 ? -33.119 0.041 39.035 1.00 91.62 455 THR A O 1
ATOM 3678 N N . LEU A 1 456 ? -32.489 1.795 37.783 1.00 93.12 456 LEU A N 1
ATOM 3679 C CA . LEU A 1 456 ? -31.111 1.807 38.280 1.00 93.12 456 LEU A CA 1
ATOM 3680 C C . LEU A 1 456 ? -31.059 2.217 39.753 1.00 93.12 456 LEU A C 1
ATOM 3682 O O . LEU A 1 456 ? -30.299 1.624 40.520 1.00 93.12 456 LEU A O 1
ATOM 3686 N N . ARG A 1 457 ? -31.897 3.182 40.154 1.00 92.62 457 ARG A N 1
ATOM 3687 C CA . ARG A 1 457 ? -32.068 3.628 41.540 1.00 92.62 457 ARG A CA 1
ATOM 3688 C C . ARG A 1 457 ? -32.578 2.500 42.423 1.00 92.62 457 ARG A C 1
ATOM 3690 O O . ARG A 1 457 ? -32.018 2.297 43.495 1.00 92.62 457 ARG A O 1
ATOM 3697 N N . GLY A 1 458 ? -33.569 1.738 41.958 1.00 92.00 458 GLY A N 1
ATOM 3698 C CA . GLY A 1 458 ? -34.088 0.568 42.665 1.00 92.00 458 GLY A CA 1
ATOM 3699 C C . GLY A 1 458 ? -32.978 -0.432 42.990 1.00 92.00 458 GLY A C 1
ATOM 3700 O O . GLY A 1 458 ? -32.837 -0.837 44.138 1.00 92.00 458 GLY A O 1
ATOM 3701 N N . ILE A 1 459 ? -32.095 -0.731 42.028 1.00 94.12 459 ILE A N 1
ATOM 3702 C CA . ILE A 1 459 ? -30.931 -1.608 42.251 1.00 94.12 459 ILE A CA 1
ATOM 3703 C C . ILE A 1 459 ? -30.008 -1.055 43.351 1.00 94.12 459 ILE A C 1
ATOM 3705 O O . ILE A 1 459 ? -29.565 -1.809 44.223 1.00 94.12 459 ILE A O 1
ATOM 3709 N N . VAL A 1 460 ? -29.729 0.253 43.343 1.00 93.38 460 VAL A N 1
ATOM 3710 C CA . VAL A 1 460 ? -28.893 0.894 44.373 1.00 93.38 460 VAL A CA 1
ATOM 3711 C C . VAL A 1 460 ? -29.567 0.818 45.746 1.00 93.38 460 VAL A C 1
ATOM 3713 O O . VAL A 1 460 ? -28.932 0.408 46.718 1.00 93.38 460 VAL A O 1
ATOM 3716 N N . GLN A 1 461 ? -30.858 1.144 45.830 1.00 93.12 461 GLN A N 1
ATOM 3717 C CA . GLN A 1 461 ? -31.641 1.117 47.068 1.00 93.12 461 GLN A CA 1
ATOM 3718 C C . GLN A 1 461 ? -31.722 -0.288 47.663 1.00 93.12 461 GLN A C 1
ATOM 3720 O O . GLN A 1 461 ? -31.450 -0.456 48.852 1.00 93.12 461 GLN A O 1
ATOM 3725 N N . THR A 1 462 ? -32.000 -1.306 46.846 1.00 92.25 462 THR A N 1
ATOM 3726 C CA . THR A 1 462 ? -31.990 -2.708 47.278 1.00 92.25 462 THR A CA 1
ATOM 3727 C C . THR A 1 462 ? -30.606 -3.117 47.781 1.00 92.25 462 THR A C 1
ATOM 3729 O O . THR A 1 462 ? -30.493 -3.727 48.844 1.00 92.25 462 THR A O 1
ATOM 3732 N N . THR A 1 463 ? -29.533 -2.723 47.087 1.00 93.81 463 THR A N 1
ATOM 3733 C CA . THR A 1 463 ? -28.154 -3.027 47.512 1.00 93.81 463 THR A CA 1
ATOM 3734 C C . THR A 1 463 ? -27.818 -2.367 48.855 1.00 93.81 463 THR A C 1
ATOM 3736 O O . THR A 1 463 ? -27.238 -3.005 49.736 1.00 93.81 463 THR A O 1
ATOM 3739 N N . ILE A 1 464 ? -28.214 -1.104 49.052 1.00 93.31 464 ILE A N 1
ATOM 3740 C CA . ILE A 1 464 ? -28.062 -0.388 50.328 1.00 93.31 464 ILE A CA 1
ATOM 3741 C C . ILE A 1 464 ? -28.870 -1.077 51.432 1.00 93.31 464 ILE A C 1
ATOM 3743 O O . ILE A 1 464 ? -28.342 -1.273 52.526 1.00 93.31 464 ILE A O 1
ATOM 3747 N N . ALA A 1 465 ? -30.126 -1.443 51.165 1.00 90.69 465 ALA A N 1
ATOM 3748 C CA . ALA A 1 465 ? -31.012 -2.082 52.135 1.00 90.69 465 ALA A CA 1
ATOM 3749 C C . ALA A 1 465 ? -30.451 -3.430 52.605 1.00 90.69 465 ALA A C 1
ATOM 3751 O O . ALA A 1 465 ? -30.324 -3.645 53.810 1.00 90.69 465 ALA A O 1
ATOM 3752 N N . ILE A 1 466 ? -30.011 -4.285 51.674 1.00 90.25 466 ILE A N 1
ATOM 3753 C CA . ILE A 1 466 ? -29.381 -5.574 51.994 1.00 90.25 466 ILE A CA 1
ATOM 3754 C C . ILE A 1 466 ? -28.112 -5.359 52.825 1.00 90.25 466 ILE A C 1
ATOM 3756 O O . ILE A 1 466 ? -27.921 -6.015 53.844 1.00 90.25 466 ILE A O 1
ATOM 3760 N N . ARG A 1 467 ? -27.256 -4.399 52.459 1.00 91.69 467 ARG A N 1
ATOM 3761 C CA . ARG A 1 467 ? -26.032 -4.120 53.227 1.00 91.69 467 ARG A CA 1
ATOM 3762 C C . ARG A 1 467 ? -26.300 -3.544 54.611 1.00 91.69 467 ARG A C 1
ATOM 3764 O O . ARG A 1 467 ? -25.552 -3.847 55.531 1.00 91.69 467 ARG A O 1
ATOM 3771 N N . LYS A 1 468 ? -27.347 -2.734 54.782 1.00 90.38 468 LYS A N 1
ATOM 3772 C CA . LYS A 1 468 ? -27.780 -2.260 56.106 1.00 90.38 468 LYS A CA 1
ATOM 3773 C C . LYS A 1 468 ? -28.324 -3.408 56.956 1.00 90.38 468 LYS A C 1
ATOM 3775 O O . LYS A 1 468 ? -28.002 -3.469 58.136 1.00 90.38 468 LYS A O 1
ATOM 3780 N N . PHE A 1 469 ? -29.099 -4.312 56.354 1.00 87.56 469 PHE A N 1
ATOM 3781 C CA . PHE A 1 469 ? -29.648 -5.493 57.020 1.00 87.56 469 PHE A CA 1
ATOM 3782 C C . PHE A 1 469 ? -28.548 -6.459 57.486 1.00 87.56 469 PHE A C 1
ATOM 3784 O O . PHE A 1 469 ? -28.542 -6.877 58.642 1.00 87.56 469 PHE A O 1
ATOM 3791 N N . LEU A 1 470 ? -27.582 -6.765 56.615 1.00 89.56 470 LEU A N 1
ATOM 3792 C CA . LEU A 1 470 ? -26.456 -7.643 56.949 1.00 89.56 470 LEU A CA 1
ATOM 3793 C C . LEU A 1 470 ? -25.423 -6.947 57.852 1.00 89.56 470 LEU A C 1
ATOM 3795 O O . LEU A 1 470 ? -24.822 -7.568 58.727 1.00 89.56 470 LEU A O 1
ATOM 3799 N N . GLY A 1 471 ? -25.200 -5.644 57.673 1.00 89.50 471 GLY A N 1
ATOM 3800 C CA . GLY A 1 471 ? -24.148 -4.910 58.369 1.00 89.50 471 GLY A CA 1
ATOM 3801 C C . GLY A 1 471 ? -22.764 -5.497 58.070 1.00 89.50 471 GLY A C 1
ATOM 3802 O O . GLY A 1 471 ? -22.382 -5.657 56.914 1.00 89.50 471 GLY A O 1
ATOM 3803 N N . LYS A 1 472 ? -22.001 -5.813 59.124 1.00 88.44 472 LYS A N 1
ATOM 3804 C CA . LYS A 1 472 ? -20.713 -6.533 59.030 1.00 88.44 472 LYS A CA 1
ATOM 3805 C C . LYS A 1 472 ? -20.858 -8.052 59.207 1.00 88.44 472 LYS A C 1
ATOM 3807 O O . LYS A 1 472 ? -19.849 -8.742 59.295 1.00 88.44 472 LYS A O 1
ATOM 3812 N N . ARG A 1 473 ? -22.091 -8.545 59.335 1.00 92.38 473 ARG A N 1
ATOM 3813 C CA . ARG A 1 473 ? -22.381 -9.924 59.723 1.00 92.38 473 ARG A CA 1
ATOM 3814 C C . ARG A 1 473 ? -22.402 -10.838 58.508 1.00 92.38 473 ARG A C 1
ATOM 3816 O O . ARG A 1 473 ? -22.750 -10.424 57.401 1.00 92.38 473 ARG A O 1
ATOM 3823 N N . THR A 1 474 ? -22.071 -12.100 58.729 1.00 91.19 474 THR A N 1
ATOM 3824 C CA . THR A 1 474 ? -22.258 -13.162 57.737 1.00 91.19 474 THR A CA 1
ATOM 3825 C C . THR A 1 474 ? -23.730 -13.570 57.652 1.00 91.19 474 THR A C 1
ATOM 3827 O O . THR A 1 474 ? -24.506 -13.366 58.587 1.00 91.19 474 THR A O 1
ATOM 3830 N N . LEU A 1 475 ? -24.128 -14.215 56.549 1.00 89.06 475 LEU A N 1
ATOM 3831 C CA . LEU A 1 475 ? -25.487 -14.757 56.416 1.00 89.06 475 LEU A CA 1
ATOM 3832 C C . LEU A 1 475 ? -25.822 -15.778 57.516 1.00 89.06 475 LEU A C 1
ATOM 3834 O O . LEU A 1 475 ? -26.963 -15.830 57.963 1.00 89.06 475 LEU A O 1
ATOM 3838 N N . SER A 1 476 ? -24.835 -16.542 57.996 1.00 89.94 476 SER A N 1
ATOM 3839 C CA . SER A 1 476 ? -25.032 -17.507 59.085 1.00 89.94 476 SER A CA 1
ATOM 3840 C C . SER A 1 476 ? -25.323 -16.824 60.422 1.00 89.94 476 SER A C 1
ATOM 3842 O O . SER A 1 476 ? -26.186 -17.280 61.169 1.00 89.94 476 SER A O 1
ATOM 3844 N N . GLU A 1 477 ? -24.620 -15.733 60.732 1.00 91.94 477 GLU A N 1
ATOM 3845 C CA . GLU A 1 477 ? -24.880 -14.943 61.941 1.00 91.94 477 GLU A CA 1
ATOM 3846 C C . GLU A 1 477 ? -26.272 -14.317 61.881 1.00 91.94 477 GLU A C 1
ATOM 3848 O O . GLU A 1 477 ? -27.023 -14.378 62.851 1.00 91.94 477 GLU A O 1
ATOM 3853 N N . VAL A 1 478 ? -26.653 -13.778 60.720 1.00 90.69 478 VAL A N 1
ATOM 3854 C CA . VAL A 1 478 ? -27.993 -13.217 60.517 1.00 90.69 478 VAL A CA 1
ATOM 3855 C C . VAL A 1 478 ? -29.067 -14.295 60.660 1.00 90.69 478 VAL A C 1
ATOM 3857 O O . VAL A 1 478 ? -30.049 -14.062 61.356 1.00 90.69 478 VAL A O 1
ATOM 3860 N N . ALA A 1 479 ? -28.876 -15.487 60.090 1.00 88.50 479 ALA A N 1
ATOM 3861 C CA . ALA A 1 479 ? -29.814 -16.599 60.246 1.00 88.50 479 ALA A CA 1
ATOM 3862 C C . ALA A 1 479 ? -29.993 -17.006 61.720 1.00 88.50 479 ALA A C 1
ATOM 3864 O O . ALA A 1 479 ? -31.118 -17.220 62.171 1.00 88.50 479 ALA A O 1
ATOM 3865 N N . MET A 1 480 ? -28.904 -17.041 62.498 1.00 91.50 480 MET A N 1
ATOM 3866 C CA . MET A 1 480 ? -28.959 -17.314 63.937 1.00 91.50 480 MET A CA 1
ATOM 3867 C C . MET A 1 480 ? -29.732 -16.229 64.694 1.00 91.50 480 MET A C 1
ATOM 3869 O O . MET A 1 480 ? -30.567 -16.545 65.540 1.00 91.50 480 MET A O 1
ATOM 3873 N N . MET A 1 481 ? -29.497 -14.956 64.365 1.00 90.81 481 MET A N 1
ATOM 3874 C CA . MET A 1 481 ? -30.227 -13.834 64.959 1.00 90.81 481 MET A CA 1
ATOM 3875 C C . MET A 1 481 ? -31.718 -13.871 64.615 1.00 90.81 481 MET A C 1
ATOM 3877 O O . MET A 1 481 ? -32.545 -13.644 65.494 1.00 90.81 481 MET A O 1
ATOM 3881 N N . VAL A 1 482 ? -32.067 -14.195 63.366 1.00 89.56 482 VAL A N 1
ATOM 3882 C CA . VAL A 1 482 ? -33.462 -14.361 62.931 1.00 89.56 482 VAL A CA 1
ATOM 3883 C C . VAL A 1 482 ? -34.124 -15.511 63.687 1.00 89.56 482 VAL A C 1
ATOM 3885 O O . VAL A 1 482 ? -35.230 -15.336 64.187 1.00 89.56 482 VAL A O 1
ATOM 3888 N N . ASN A 1 483 ? -33.448 -16.652 63.852 1.00 89.69 483 ASN A N 1
ATOM 3889 C CA . ASN A 1 483 ? -33.971 -17.775 64.633 1.00 89.69 483 ASN A CA 1
ATOM 3890 C C . ASN A 1 483 ? -34.160 -17.421 66.118 1.00 89.69 483 ASN A C 1
ATOM 3892 O O . ASN A 1 483 ? -35.162 -17.802 66.724 1.00 89.69 483 ASN A O 1
ATOM 3896 N N . GLY A 1 484 ? -33.221 -16.672 66.704 1.00 89.94 484 GLY A N 1
ATOM 3897 C CA . GLY A 1 484 ? -33.336 -16.174 68.075 1.00 89.94 484 GLY A CA 1
ATOM 3898 C C . GLY A 1 484 ? -34.529 -15.232 68.247 1.00 89.94 484 GLY A C 1
ATOM 3899 O O . GLY A 1 484 ? -35.331 -15.420 69.160 1.00 89.94 484 GLY A O 1
ATOM 3900 N N . ALA A 1 485 ? -34.694 -14.273 67.330 1.00 88.75 485 ALA A N 1
ATOM 3901 C CA . ALA A 1 485 ? -35.836 -13.362 67.321 1.00 88.75 485 ALA A CA 1
ATOM 3902 C C . ALA A 1 485 ? -37.163 -14.111 67.124 1.00 88.75 485 ALA A C 1
ATOM 3904 O O . ALA A 1 485 ? -38.113 -13.864 67.861 1.00 88.75 485 ALA A O 1
ATOM 3905 N N . PHE A 1 486 ? -37.216 -15.063 66.188 1.00 88.56 486 PHE A N 1
ATOM 3906 C CA . PHE A 1 486 ? -38.385 -15.913 65.962 1.00 88.56 486 PHE A CA 1
ATOM 3907 C C . PHE A 1 486 ? -38.754 -16.707 67.217 1.00 88.56 486 PHE A C 1
ATOM 3909 O O . PHE A 1 486 ? -39.899 -16.662 67.643 1.00 88.56 486 PHE A O 1
ATOM 3916 N N . THR A 1 487 ? -37.785 -17.374 67.848 1.00 91.00 487 THR A N 1
ATOM 3917 C CA . THR A 1 487 ? -38.021 -18.172 69.062 1.00 91.00 487 THR A CA 1
ATOM 3918 C C . THR A 1 487 ? -38.540 -17.303 70.207 1.00 91.00 487 THR A C 1
ATOM 3920 O O . THR A 1 487 ? -39.493 -17.684 70.879 1.00 91.00 487 THR A O 1
ATOM 3923 N N . LEU A 1 488 ? -37.955 -16.117 70.411 1.00 88.94 488 LEU A N 1
ATOM 3924 C CA . LEU A 1 488 ? -38.398 -15.177 71.441 1.00 88.94 488 LEU A CA 1
ATOM 3925 C C . LEU A 1 488 ? -39.828 -14.682 71.183 1.00 88.94 488 LEU A C 1
ATOM 3927 O O . LEU A 1 488 ? -40.653 -14.683 72.094 1.00 88.94 488 LEU A O 1
ATOM 3931 N N . LEU A 1 489 ? -40.129 -14.274 69.947 1.00 88.25 489 LEU A N 1
ATOM 3932 C CA . LEU A 1 489 ? -41.464 -13.810 69.568 1.00 88.25 489 LEU A CA 1
ATOM 3933 C C . LEU A 1 489 ? -42.496 -14.940 69.621 1.00 88.25 489 LEU A C 1
ATOM 3935 O O . LEU A 1 489 ? -43.617 -14.696 70.054 1.00 88.25 489 LEU A O 1
ATOM 3939 N N . GLN A 1 490 ? -42.118 -16.168 69.262 1.00 86.81 490 GLN A N 1
ATOM 3940 C CA . GLN A 1 490 ? -42.968 -17.349 69.401 1.00 86.81 490 GLN A CA 1
ATOM 3941 C C . GLN A 1 490 ? -43.266 -17.632 70.873 1.00 86.81 490 GLN A C 1
ATOM 3943 O O . GLN A 1 490 ? -44.424 -17.808 71.218 1.00 86.81 490 GLN A O 1
ATOM 3948 N N . MET A 1 491 ? -42.265 -17.595 71.760 1.00 86.88 491 MET A N 1
ATOM 3949 C CA . MET A 1 491 ? -42.481 -17.769 73.203 1.00 86.88 491 MET A CA 1
ATOM 3950 C C . MET A 1 491 ? -43.394 -16.684 73.787 1.00 86.88 491 MET A C 1
ATOM 3952 O O . MET A 1 491 ? -44.250 -16.989 74.616 1.00 86.88 491 MET A O 1
ATOM 3956 N N . LEU A 1 492 ? -43.232 -15.425 73.359 1.00 85.00 492 LEU A N 1
ATOM 3957 C CA . LEU A 1 492 ? -44.124 -14.327 73.746 1.00 85.00 492 LEU A CA 1
ATOM 3958 C C . LEU A 1 492 ? -45.548 -14.550 73.224 1.00 85.00 492 LEU A C 1
ATOM 3960 O O . LEU A 1 492 ? -46.494 -14.379 73.989 1.00 85.00 492 LEU A O 1
ATOM 3964 N N . SER A 1 493 ? -45.701 -14.970 71.965 1.00 84.75 493 SER A N 1
ATOM 3965 C CA . SER A 1 493 ? -46.998 -15.327 71.385 1.00 84.75 493 SER A CA 1
ATOM 3966 C C . SER A 1 493 ? -47.634 -16.474 72.168 1.00 84.75 493 SER A C 1
ATOM 3968 O O . SER A 1 493 ? -48.714 -16.312 72.708 1.00 84.75 493 SER A O 1
ATOM 3970 N N . ASP A 1 494 ? -46.947 -17.597 72.358 1.00 82.44 494 ASP A N 1
ATOM 3971 C CA . ASP A 1 494 ? -47.488 -18.762 73.069 1.00 82.44 494 ASP A CA 1
ATOM 3972 C C . ASP A 1 494 ? -47.899 -18.438 74.516 1.00 82.44 494 ASP A C 1
ATOM 3974 O O . ASP A 1 494 ? -48.868 -19.001 75.028 1.00 82.44 494 ASP A O 1
ATOM 3978 N N . SER A 1 495 ? -47.183 -17.514 75.168 1.00 82.81 495 SER A N 1
ATOM 3979 C CA . SER A 1 495 ? -47.446 -17.103 76.554 1.00 82.81 495 SER A CA 1
ATOM 3980 C C . SER A 1 495 ? -48.632 -16.141 76.697 1.00 82.81 495 SER A C 1
ATOM 3982 O O . SER A 1 495 ? -49.212 -16.072 77.781 1.00 82.81 495 SER A O 1
ATOM 3984 N N . PHE A 1 496 ? -48.983 -15.387 75.646 1.00 79.62 496 PHE A N 1
ATOM 3985 C CA . PHE A 1 496 ? -49.939 -14.271 75.727 1.00 79.62 496 PHE A CA 1
ATOM 3986 C C . PHE A 1 496 ? -50.978 -14.212 74.584 1.00 79.62 496 PHE A C 1
ATOM 3988 O O . PHE A 1 496 ? -51.791 -13.289 74.562 1.00 79.62 496 PHE A O 1
ATOM 3995 N N . ASP A 1 497 ? -50.991 -15.169 73.650 1.00 73.69 497 ASP A N 1
ATOM 3996 C CA . ASP A 1 497 ? -51.913 -15.216 72.507 1.00 73.69 497 ASP A CA 1
ATOM 3997 C C . ASP A 1 497 ? -53.299 -15.760 72.919 1.00 73.69 497 ASP A C 1
ATOM 3999 O O . ASP A 1 497 ? -53.418 -16.908 73.369 1.00 73.69 497 ASP A O 1
ATOM 4003 N N . PRO A 1 498 ? -54.378 -14.974 72.745 1.00 65.06 498 PRO A N 1
ATOM 4004 C CA . PRO A 1 498 ? -55.740 -15.400 73.060 1.00 65.06 498 PRO A CA 1
ATOM 4005 C C . PRO A 1 498 ? -56.290 -16.506 72.138 1.00 65.06 498 PRO A C 1
ATOM 4007 O O . PRO A 1 498 ? -57.316 -17.104 72.469 1.00 65.06 498 PRO A O 1
ATOM 4010 N N . ILE A 1 499 ? -55.645 -16.804 71.000 1.00 62.47 499 ILE A N 1
ATOM 4011 C CA . ILE A 1 499 ? -56.098 -17.807 70.015 1.00 62.47 499 ILE A CA 1
ATOM 4012 C C . ILE A 1 499 ? -56.004 -19.246 70.563 1.00 62.47 499 ILE A C 1
ATOM 4014 O O . ILE A 1 499 ? -56.720 -20.133 70.096 1.00 62.47 499 ILE A O 1
ATOM 4018 N N . ASN A 1 500 ? -55.238 -19.486 71.634 1.00 58.88 500 ASN A N 1
ATOM 4019 C CA . ASN A 1 500 ? -55.099 -20.796 72.288 1.00 58.88 500 ASN A CA 1
ATOM 4020 C C . ASN A 1 500 ? -56.341 -21.260 73.098 1.00 58.88 500 ASN A C 1
ATOM 4022 O O . ASN A 1 500 ? -56.232 -22.053 74.036 1.00 58.88 500 ASN A O 1
ATOM 4026 N N . ASN A 1 501 ? -57.547 -20.814 72.720 1.00 55.12 501 ASN A N 1
ATOM 4027 C CA . ASN A 1 501 ? -58.854 -21.202 73.276 1.00 55.12 501 ASN A CA 1
ATOM 4028 C C . ASN A 1 501 ? -59.027 -20.985 74.794 1.00 55.12 501 ASN A C 1
ATOM 4030 O O . ASN A 1 501 ? -59.948 -21.541 75.400 1.00 55.12 501 ASN A O 1
ATOM 4034 N N . ARG A 1 502 ? -58.177 -20.167 75.424 1.00 61.69 502 ARG A N 1
ATOM 4035 C CA . ARG A 1 502 ? -58.338 -19.722 76.814 1.00 61.69 502 ARG A CA 1
ATOM 4036 C C . ARG A 1 502 ? -58.009 -18.232 76.899 1.00 61.69 502 ARG A C 1
ATOM 4038 O O . ARG A 1 502 ? -56.873 -17.877 76.598 1.00 61.69 502 ARG A O 1
ATOM 4045 N N . PRO A 1 503 ? -58.954 -17.360 77.295 1.00 60.81 503 PRO A N 1
ATOM 4046 C CA . PRO A 1 503 ? -58.610 -15.982 77.612 1.00 60.81 503 PRO A CA 1
ATOM 4047 C C . PRO A 1 503 ? -57.601 -15.999 78.762 1.00 60.81 503 PRO A C 1
ATOM 4049 O O . PRO A 1 503 ? -57.844 -16.607 79.806 1.00 60.81 503 PRO A O 1
ATOM 4052 N N . LEU A 1 504 ? -56.437 -15.398 78.533 1.00 70.06 504 LEU A N 1
ATOM 4053 C CA . LEU A 1 504 ? -55.424 -15.240 79.560 1.00 70.06 504 LEU A CA 1
ATOM 4054 C C . LEU A 1 504 ? -55.787 -14.008 80.396 1.00 70.06 504 LEU A C 1
ATOM 4056 O O . LEU A 1 504 ? -55.623 -12.876 79.941 1.00 70.06 504 LEU A O 1
ATOM 4060 N N . ASP A 1 505 ? -56.282 -14.223 81.612 1.00 74.50 505 ASP A N 1
ATOM 4061 C CA . ASP A 1 505 ? -56.454 -13.144 82.586 1.00 74.50 505 ASP A CA 1
ATOM 4062 C C . ASP A 1 505 ? -55.070 -12.759 83.127 1.00 74.50 505 ASP A C 1
ATOM 4064 O O . ASP A 1 505 ? -54.518 -13.412 84.015 1.00 74.50 505 ASP A O 1
ATOM 4068 N N . PHE A 1 506 ? -54.462 -11.731 82.530 1.00 79.56 506 PHE A N 1
ATOM 4069 C CA . PHE A 1 506 ? -53.123 -11.270 82.892 1.00 79.56 506 PHE A CA 1
ATOM 4070 C C . PHE A 1 506 ? -53.111 -10.657 84.304 1.00 79.56 506 PHE A C 1
ATOM 4072 O O . PHE A 1 506 ? -53.495 -9.502 84.503 1.00 79.56 506 PHE A O 1
ATOM 4079 N N . ASP A 1 507 ? -52.651 -11.425 85.293 1.00 84.75 507 ASP A N 1
ATOM 4080 C CA . ASP A 1 507 ? -52.520 -10.969 86.678 1.00 84.75 507 ASP A CA 1
ATOM 4081 C C . ASP A 1 507 ? -51.235 -10.152 86.883 1.00 84.75 507 ASP A C 1
ATOM 4083 O O . ASP A 1 507 ? -50.140 -10.680 87.108 1.00 84.75 507 ASP A O 1
ATOM 4087 N N . VAL A 1 508 ? -51.382 -8.828 86.798 1.00 82.62 508 VAL A N 1
ATOM 4088 C CA . VAL A 1 508 ? -50.280 -7.862 86.922 1.00 82.62 508 VAL A CA 1
ATOM 4089 C C . VAL A 1 508 ? -49.459 -8.052 88.214 1.00 82.62 508 VAL A C 1
ATOM 4091 O O . VAL A 1 508 ? -48.230 -8.046 88.108 1.00 82.62 508 VAL A O 1
ATOM 4094 N N . PRO A 1 509 ? -50.052 -8.244 89.415 1.00 87.38 509 PRO A N 1
ATOM 4095 C CA . PRO A 1 509 ? -49.291 -8.463 90.648 1.00 87.38 509 PRO A CA 1
ATOM 4096 C C . PRO A 1 509 ? -48.398 -9.709 90.609 1.00 87.38 509 PRO A C 1
ATOM 4098 O O . PRO A 1 509 ? -47.230 -9.621 90.992 1.00 87.38 509 PRO A O 1
ATOM 4101 N N . THR A 1 510 ? -48.898 -10.849 90.115 1.00 85.25 510 THR A N 1
ATOM 4102 C CA . THR A 1 510 ? -48.090 -12.075 89.991 1.00 85.25 510 THR A CA 1
ATOM 4103 C C . THR A 1 510 ? -46.949 -11.890 88.995 1.00 85.25 510 THR A C 1
ATOM 4105 O O . THR A 1 510 ? -45.814 -12.264 89.293 1.00 85.25 510 THR A O 1
ATOM 4108 N N . PHE A 1 511 ? -47.203 -11.248 87.850 1.00 83.25 511 PHE A N 1
ATOM 4109 C CA . PHE A 1 511 ? -46.152 -10.942 86.876 1.00 83.25 511 PHE A CA 1
ATOM 4110 C C . PHE A 1 511 ? -45.071 -10.026 87.470 1.00 83.25 511 PHE A C 1
ATOM 4112 O O . PHE A 1 511 ? -43.878 -10.301 87.346 1.00 83.25 511 PHE A O 1
ATOM 4119 N N . GLN A 1 512 ? -45.472 -8.959 88.170 1.00 82.25 512 GLN A N 1
ATOM 4120 C CA . GLN A 1 512 ? -44.540 -8.058 88.852 1.00 82.25 512 GLN A CA 1
ATOM 4121 C C . GLN A 1 512 ? -43.712 -8.785 89.915 1.00 82.25 512 GLN A C 1
ATOM 4123 O O . GLN A 1 512 ? -42.514 -8.529 90.015 1.00 82.25 512 GLN A O 1
ATOM 4128 N N . MET A 1 513 ? -44.318 -9.699 90.678 1.00 87.56 513 MET A N 1
ATOM 4129 C CA . MET A 1 513 ? -43.621 -10.502 91.683 1.00 87.56 513 MET A CA 1
ATOM 4130 C C . MET A 1 513 ? -42.601 -11.458 91.048 1.00 87.56 513 MET A C 1
ATOM 4132 O O . MET A 1 513 ? -41.473 -11.533 91.526 1.00 87.56 513 MET A O 1
ATOM 4136 N N . GLU A 1 514 ? -42.948 -12.142 89.953 1.00 86.50 514 GLU A N 1
ATOM 4137 C CA . GLU A 1 514 ? -42.015 -13.009 89.216 1.00 86.50 514 GLU A CA 1
ATOM 4138 C C . GLU A 1 514 ? -40.827 -12.228 88.641 1.00 86.50 514 GLU A C 1
ATOM 4140 O O . GLU A 1 514 ? -39.674 -12.631 88.809 1.00 86.50 514 GLU A O 1
ATOM 4145 N N . ILE A 1 515 ? -41.079 -11.066 88.030 1.00 86.50 515 ILE A N 1
ATOM 4146 C CA . ILE A 1 515 ? -40.008 -10.193 87.531 1.00 86.50 515 ILE A CA 1
ATOM 4147 C C . ILE A 1 515 ? -39.162 -9.642 88.689 1.00 86.50 515 ILE A C 1
ATOM 4149 O O . ILE A 1 515 ? -37.938 -9.593 88.581 1.00 86.50 515 ILE A O 1
ATOM 4153 N N . ALA A 1 516 ? -39.779 -9.266 89.814 1.00 85.12 516 ALA A N 1
ATOM 4154 C CA . ALA A 1 516 ? -39.070 -8.778 90.997 1.00 85.12 516 ALA A CA 1
ATOM 4155 C C . ALA A 1 516 ? -38.187 -9.861 91.640 1.00 85.12 516 ALA A C 1
ATOM 4157 O O . ALA A 1 516 ? -37.058 -9.569 92.032 1.00 85.12 516 ALA A O 1
ATOM 4158 N N . ASN A 1 517 ? -38.652 -11.113 91.691 1.00 89.38 517 ASN A N 1
ATOM 4159 C CA . ASN A 1 517 ? -37.880 -12.251 92.201 1.00 89.38 517 ASN A CA 1
ATOM 4160 C C . ASN A 1 517 ? -36.631 -12.536 91.356 1.00 89.38 517 ASN A C 1
ATOM 4162 O O . ASN A 1 517 ? -35.626 -13.010 91.882 1.00 89.38 517 ASN A O 1
ATOM 4166 N N . ARG A 1 518 ? -36.677 -12.193 90.066 1.00 87.25 518 ARG A N 1
ATOM 4167 C CA . ARG A 1 518 ? -35.559 -12.299 89.118 1.00 87.25 518 ARG A CA 1
ATOM 4168 C C . ARG A 1 518 ? -34.827 -10.975 88.897 1.00 87.25 518 ARG A C 1
ATOM 4170 O O . ARG A 1 518 ? -33.945 -10.882 88.051 1.00 87.25 518 ARG A O 1
ATOM 4177 N N . ALA A 1 519 ? -35.141 -9.930 89.666 1.00 78.81 519 ALA A N 1
ATOM 4178 C CA . ALA A 1 519 ? -34.584 -8.593 89.445 1.00 78.81 519 ALA A CA 1
ATOM 4179 C C . ALA A 1 519 ? -33.066 -8.503 89.675 1.00 78.81 519 ALA A C 1
ATOM 4181 O O . ALA A 1 519 ? -32.451 -7.529 89.240 1.00 78.81 519 ALA A O 1
ATOM 4182 N N . ASN A 1 520 ? -32.476 -9.493 90.355 1.00 86.00 520 ASN A N 1
ATOM 4183 C CA . ASN A 1 520 ? -31.033 -9.602 90.571 1.00 86.00 520 ASN A CA 1
ATOM 4184 C C . ASN A 1 520 ? -30.294 -10.284 89.407 1.00 86.00 520 ASN A C 1
ATOM 4186 O O . ASN A 1 520 ? -29.067 -10.240 89.389 1.00 86.00 520 ASN A O 1
ATOM 4190 N N . ASP A 1 521 ? -31.011 -10.869 88.440 1.00 88.75 521 ASP A N 1
ATOM 4191 C CA . ASP A 1 521 ? -30.413 -11.504 87.257 1.00 88.75 521 ASP A CA 1
ATOM 4192 C C . ASP A 1 521 ? -29.825 -10.463 86.286 1.00 88.75 521 ASP A C 1
ATOM 4194 O O . ASP A 1 521 ? -28.999 -10.799 85.442 1.00 88.75 521 ASP A O 1
ATOM 4198 N N . LEU A 1 522 ? -30.234 -9.193 86.422 1.00 88.31 522 LEU A N 1
ATOM 4199 C CA . LEU A 1 522 ? -29.762 -8.055 85.637 1.00 88.31 522 LEU A CA 1
ATOM 4200 C C . LEU A 1 522 ? -29.320 -6.904 86.552 1.00 88.31 522 LEU A C 1
ATOM 4202 O O . LEU A 1 522 ? -30.005 -6.514 87.508 1.00 88.31 522 LEU A O 1
ATOM 4206 N N . THR A 1 523 ? -28.204 -6.271 86.210 1.00 90.75 523 THR A N 1
ATOM 4207 C CA . THR A 1 523 ? -27.767 -5.016 86.832 1.00 90.75 523 THR A CA 1
ATOM 4208 C C . THR A 1 523 ? -28.784 -3.889 86.595 1.00 90.75 523 THR A C 1
ATOM 4210 O O . THR A 1 523 ? -29.657 -3.969 85.730 1.00 90.75 523 THR A O 1
ATOM 4213 N N . ALA A 1 524 ? -28.704 -2.802 87.372 1.00 85.12 524 ALA A N 1
ATOM 4214 C CA . ALA A 1 524 ? -29.605 -1.654 87.200 1.00 85.12 524 ALA A CA 1
ATOM 4215 C C . ALA A 1 524 ? -29.515 -1.046 85.787 1.00 85.12 524 ALA A C 1
ATOM 4217 O O . ALA A 1 524 ? -30.535 -0.689 85.202 1.00 85.12 524 ALA A O 1
ATOM 4218 N N . GLN A 1 525 ? -28.304 -0.998 85.228 1.00 88.12 525 GLN A N 1
ATOM 4219 C CA . GLN A 1 525 ? -28.058 -0.516 83.873 1.00 88.12 525 GLN A CA 1
ATOM 4220 C C . GLN A 1 525 ? -28.649 -1.462 82.817 1.00 88.12 525 GLN A C 1
ATOM 4222 O O . GLN A 1 525 ? -29.308 -1.004 81.889 1.00 88.12 525 GLN A O 1
ATOM 4227 N N . GLU A 1 526 ? -28.475 -2.778 82.966 1.00 87.00 526 GLU A N 1
ATOM 4228 C CA . GLU A 1 526 ? -29.061 -3.763 82.046 1.00 87.00 526 GLU A CA 1
ATOM 4229 C C . GLU A 1 526 ? -30.590 -3.756 82.087 1.00 87.00 526 GLU A C 1
ATOM 4231 O O . GLU A 1 526 ? -31.221 -3.916 81.049 1.00 87.00 526 GLU A O 1
ATOM 4236 N N . ARG A 1 527 ? -31.203 -3.513 83.252 1.00 84.56 527 ARG A N 1
ATOM 4237 C CA . ARG A 1 527 ? -32.661 -3.357 83.368 1.00 84.56 527 ARG A CA 1
ATOM 4238 C C . ARG A 1 527 ? -33.181 -2.141 82.610 1.00 84.56 527 ARG A C 1
ATOM 4240 O O . ARG A 1 527 ? -34.219 -2.236 81.960 1.00 84.56 527 ARG A O 1
ATOM 4247 N N . GLU A 1 528 ? -32.477 -1.014 82.686 1.00 86.69 528 GLU A N 1
ATOM 4248 C CA . GLU A 1 528 ? -32.838 0.196 81.943 1.00 86.69 528 GLU A CA 1
ATOM 4249 C C . GLU A 1 528 ? -32.717 -0.021 80.429 1.00 86.69 528 GLU A C 1
ATOM 4251 O O . GLU A 1 528 ? -33.641 0.317 79.685 1.00 86.69 528 GLU A O 1
ATOM 4256 N N . VAL A 1 529 ? -31.625 -0.654 79.985 1.00 87.38 529 VAL A N 1
ATOM 4257 C CA . VAL A 1 529 ? -31.422 -1.036 78.579 1.00 87.38 529 VAL A CA 1
ATOM 4258 C C . VAL A 1 529 ? -32.508 -2.011 78.122 1.00 87.38 529 VAL A C 1
ATOM 4260 O O . VAL A 1 529 ? -33.180 -1.738 77.137 1.00 87.38 529 VAL A O 1
ATOM 4263 N N . PHE A 1 530 ? -32.777 -3.078 78.877 1.00 83.88 530 PHE A N 1
ATOM 4264 C CA . PHE A 1 530 ? -33.800 -4.070 78.537 1.00 83.88 530 PHE A CA 1
ATOM 4265 C C . PHE A 1 530 ? -35.208 -3.464 78.452 1.00 83.88 530 PHE A C 1
ATOM 4267 O O . PHE A 1 530 ? -35.949 -3.739 77.511 1.00 83.88 530 PHE A O 1
ATOM 4274 N N . ALA A 1 531 ? -35.587 -2.594 79.393 1.00 85.38 531 ALA A N 1
ATOM 4275 C CA . ALA A 1 531 ? -36.880 -1.910 79.360 1.00 85.38 531 ALA A CA 1
ATOM 4276 C C . ALA A 1 531 ? -37.014 -0.961 78.157 1.00 85.38 531 ALA A C 1
ATOM 4278 O O . ALA A 1 531 ? -38.102 -0.827 77.587 1.00 85.38 531 ALA A O 1
ATOM 4279 N N . LYS A 1 532 ? -35.921 -0.289 77.778 1.00 90.31 532 LYS A N 1
ATOM 4280 C CA . LYS A 1 532 ? -35.859 0.538 76.572 1.00 90.31 532 LYS A CA 1
ATOM 4281 C C . LYS A 1 532 ? -35.982 -0.325 75.312 1.00 90.31 532 LYS A C 1
ATOM 4283 O O . LYS A 1 532 ? -36.836 -0.031 74.481 1.00 90.31 532 LYS A O 1
ATOM 4288 N N . ASP A 1 533 ? -35.217 -1.408 75.220 1.00 88.06 533 ASP A N 1
ATOM 4289 C CA . ASP A 1 533 ? -35.214 -2.323 74.077 1.00 88.06 533 ASP A CA 1
ATOM 4290 C C . ASP A 1 533 ? -36.587 -2.980 73.872 1.00 88.06 533 ASP A C 1
ATOM 4292 O O . ASP A 1 533 ? -37.062 -3.059 72.743 1.00 88.06 533 ASP A O 1
ATOM 4296 N N . LEU A 1 534 ? -37.279 -3.386 74.947 1.00 84.69 534 LEU A N 1
ATOM 4297 C CA . LEU A 1 534 ? -38.648 -3.918 74.869 1.00 84.69 534 LEU A CA 1
ATOM 4298 C C . LEU A 1 534 ? -39.637 -2.902 74.281 1.00 84.69 534 LEU A C 1
ATOM 4300 O O . LEU A 1 534 ? -40.509 -3.268 73.492 1.00 84.69 534 LEU A O 1
ATOM 4304 N N . ARG A 1 535 ? -39.502 -1.623 74.650 1.00 88.94 535 ARG A N 1
ATOM 4305 C CA . ARG A 1 535 ? -40.346 -0.541 74.129 1.00 88.94 535 ARG A CA 1
ATOM 4306 C C . ARG A 1 535 ? -40.065 -0.278 72.651 1.00 88.94 535 ARG A C 1
ATOM 4308 O O . ARG A 1 535 ? -41.003 -0.228 71.862 1.00 88.94 535 ARG A O 1
ATOM 4315 N N . GLU A 1 536 ? -38.792 -0.141 72.286 1.00 89.12 536 GLU A N 1
ATOM 4316 C CA . GLU A 1 536 ? -38.369 0.097 70.901 1.00 89.12 536 GLU A CA 1
ATOM 4317 C C . GLU A 1 536 ? -38.719 -1.092 69.993 1.00 89.12 536 GLU A C 1
ATOM 4319 O O . GLU A 1 536 ? -39.162 -0.895 68.862 1.00 89.12 536 GLU A O 1
ATOM 4324 N N . LEU A 1 537 ? -38.606 -2.328 70.491 1.00 86.44 537 LEU A N 1
ATOM 4325 C CA . LEU A 1 537 ? -39.017 -3.531 69.768 1.00 86.44 537 LEU A CA 1
ATOM 4326 C C . LEU A 1 537 ? -40.528 -3.546 69.501 1.00 86.44 537 LEU A C 1
ATOM 4328 O O . LEU A 1 537 ? -40.942 -3.832 68.378 1.00 86.44 537 LEU A O 1
ATOM 4332 N N . ALA A 1 538 ? -41.355 -3.212 70.498 1.00 84.25 538 ALA A N 1
ATOM 4333 C CA . ALA A 1 538 ? -42.806 -3.131 70.329 1.00 84.25 538 ALA A CA 1
ATOM 4334 C C . ALA A 1 538 ? -43.211 -2.050 69.306 1.00 84.25 538 ALA A C 1
ATOM 4336 O O . ALA A 1 538 ? -44.074 -2.285 68.454 1.00 84.25 538 ALA A O 1
ATOM 4337 N N . GLU A 1 539 ? -42.558 -0.885 69.346 1.00 88.44 539 GLU A N 1
ATOM 4338 C CA . GLU A 1 539 ? -42.769 0.202 68.384 1.00 88.44 539 GLU A CA 1
ATOM 4339 C C . GLU A 1 539 ? -42.336 -0.195 66.963 1.00 88.44 539 GLU A C 1
ATOM 4341 O O . GLU A 1 539 ? -43.060 0.057 65.996 1.00 88.44 539 GLU A O 1
ATOM 4346 N N . LEU A 1 540 ? -41.202 -0.889 66.823 1.00 87.38 540 LEU A N 1
ATOM 4347 C CA . LEU A 1 540 ? -40.713 -1.391 65.540 1.00 87.38 540 LEU A CA 1
ATOM 4348 C C . LEU A 1 540 ? -41.662 -2.432 64.934 1.00 87.38 540 LEU A C 1
ATOM 4350 O O . LEU A 1 540 ? -41.974 -2.347 63.747 1.00 87.38 540 LEU A O 1
ATOM 4354 N N . ILE A 1 541 ? -42.146 -3.391 65.732 1.00 85.56 541 ILE A N 1
ATOM 4355 C CA . ILE A 1 541 ? -43.129 -4.394 65.289 1.00 85.56 541 ILE A CA 1
ATOM 4356 C C . ILE A 1 541 ? -44.416 -3.710 64.822 1.00 85.56 541 ILE A C 1
ATOM 4358 O O . ILE A 1 541 ? -44.905 -4.025 63.736 1.00 85.56 541 ILE A O 1
ATOM 4362 N N . SER A 1 542 ? -44.916 -2.739 65.591 1.00 83.50 542 SER A N 1
ATOM 4363 C CA . SER A 1 542 ? -46.110 -1.960 65.233 1.00 83.50 542 SER A CA 1
ATOM 4364 C C . SER A 1 542 ? -45.908 -1.215 63.911 1.00 83.50 542 SER A C 1
ATOM 4366 O O . SER A 1 542 ? -46.707 -1.338 62.990 1.00 83.50 542 SER A O 1
ATOM 4368 N N . THR A 1 543 ? -44.764 -0.548 63.760 1.00 85.00 543 THR A N 1
ATOM 4369 C CA . THR A 1 543 ? -44.397 0.174 62.538 1.00 85.00 543 THR A CA 1
ATOM 4370 C C . THR A 1 543 ? -44.302 -0.760 61.325 1.00 85.00 543 THR A C 1
ATOM 4372 O O . THR A 1 543 ? -44.814 -0.447 60.251 1.00 85.00 543 THR A O 1
ATOM 4375 N N . MET A 1 544 ? -43.668 -1.932 61.467 1.00 83.69 544 MET A N 1
ATOM 4376 C CA . MET A 1 544 ? -43.595 -2.930 60.391 1.00 83.69 544 MET A CA 1
ATOM 4377 C C . MET A 1 544 ? -44.981 -3.456 59.998 1.00 83.69 544 MET A C 1
ATOM 4379 O O . MET A 1 544 ? -45.228 -3.665 58.808 1.00 83.69 544 MET A O 1
ATOM 4383 N N . ALA A 1 545 ? -45.877 -3.647 60.970 1.00 80.31 545 ALA A N 1
ATOM 4384 C CA . ALA A 1 545 ? -47.257 -4.056 60.729 1.00 80.31 545 ALA A CA 1
ATOM 4385 C C . ALA A 1 545 ? -48.061 -2.963 60.002 1.00 80.31 545 ALA A C 1
ATOM 4387 O O . ALA A 1 545 ? -48.769 -3.265 59.041 1.00 80.31 545 ALA A O 1
ATOM 4388 N N . ASP A 1 546 ? -47.882 -1.694 60.370 1.00 79.31 546 ASP A N 1
ATOM 4389 C CA . ASP A 1 546 ? -48.543 -0.553 59.725 1.00 79.31 546 ASP A CA 1
ATOM 4390 C C . ASP A 1 546 ? -48.099 -0.349 58.266 1.00 79.31 546 ASP A C 1
ATOM 4392 O O . ASP A 1 546 ? -48.877 0.108 57.429 1.00 79.31 546 ASP A O 1
ATOM 4396 N N . TYR A 1 547 ? -46.863 -0.714 57.914 1.00 75.12 547 TYR A N 1
ATOM 4397 C CA . TYR A 1 547 ? -46.395 -0.663 56.523 1.00 75.12 547 TYR A CA 1
ATOM 4398 C C . TYR A 1 547 ? -46.875 -1.842 55.659 1.00 75.12 547 TYR A C 1
ATOM 4400 O O . TYR A 1 547 ? -46.835 -1.730 54.434 1.00 75.12 547 TYR A O 1
ATOM 4408 N N . ARG A 1 548 ? -47.383 -2.931 56.256 1.00 67.56 548 ARG A N 1
ATOM 4409 C CA . ARG A 1 548 ? -47.997 -4.068 55.535 1.00 67.56 548 ARG A CA 1
ATOM 4410 C C . ARG A 1 548 ? -49.315 -3.679 54.854 1.00 67.56 548 ARG A C 1
ATOM 4412 O O . ARG A 1 548 ? -49.687 -4.260 53.843 1.00 67.56 548 ARG A O 1
ATOM 4419 N N . SER A 1 549 ? -50.030 -2.693 55.397 1.00 53.31 549 SER A N 1
ATOM 4420 C CA . SER A 1 549 ? -51.432 -2.399 55.062 1.00 53.31 549 SER A CA 1
ATOM 4421 C C . SER A 1 549 ? -51.636 -1.392 53.917 1.00 53.31 549 SER A C 1
ATOM 4423 O O . SER A 1 549 ? -52.767 -0.996 53.634 1.00 53.31 549 SER A O 1
ATOM 4425 N N . LYS A 1 550 ? -50.573 -0.984 53.207 1.00 55.84 550 LYS A N 1
ATOM 4426 C CA . LYS A 1 550 ? -50.653 0.031 52.136 1.00 55.84 550 LYS A CA 1
ATOM 4427 C C . LYS A 1 550 ? -50.820 -0.514 50.710 1.00 55.84 550 LYS A C 1
ATOM 4429 O O . LYS A 1 550 ? -50.754 0.282 49.770 1.00 55.84 550 LYS A O 1
ATOM 4434 N N . SER A 1 551 ? -51.113 -1.805 50.507 1.00 52.06 551 SER A N 1
ATOM 4435 C CA . SER A 1 551 ? -51.599 -2.259 49.195 1.00 52.06 551 SER A CA 1
ATOM 4436 C C . SER A 1 551 ? -53.035 -1.766 48.998 1.00 52.06 551 SER A C 1
ATOM 4438 O O . SER A 1 551 ? -54.016 -2.380 49.419 1.00 52.06 551 SER A O 1
ATOM 4440 N N . THR A 1 552 ? -53.163 -0.599 48.385 1.00 48.56 552 THR A N 1
ATOM 4441 C CA . THR A 1 552 ? -54.442 -0.111 47.882 1.00 48.56 552 THR A CA 1
ATOM 4442 C C . THR A 1 552 ? -55.036 -1.142 46.906 1.00 48.56 552 THR A C 1
ATOM 4444 O O . THR A 1 552 ? -54.3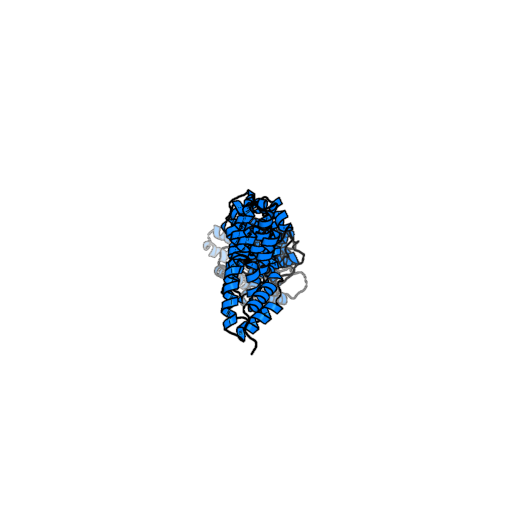78 -1.553 45.958 1.00 48.56 552 THR A O 1
ATOM 4447 N N . LEU A 1 553 ? -56.301 -1.514 47.145 1.00 48.16 553 LEU A N 1
ATOM 4448 C CA . LEU A 1 553 ? -57.242 -2.226 46.258 1.00 48.16 553 LEU A CA 1
ATOM 4449 C C . LEU A 1 553 ? -57.206 -3.775 46.192 1.00 48.16 553 LEU A C 1
ATOM 4451 O O . LEU A 1 553 ? -56.473 -4.382 45.420 1.00 48.16 553 LEU A O 1
ATOM 4455 N N . ILE A 1 554 ? -58.179 -4.384 46.889 1.00 49.22 554 ILE A N 1
ATOM 4456 C CA . ILE A 1 554 ? -59.028 -5.510 46.432 1.00 49.22 554 ILE A CA 1
ATOM 4457 C C . ILE A 1 554 ? -58.276 -6.694 45.780 1.00 49.22 554 ILE A C 1
ATOM 4459 O O . ILE A 1 554 ? -58.557 -7.078 44.644 1.00 49.22 554 ILE A O 1
ATOM 4463 N N . ARG A 1 555 ? -57.355 -7.333 46.501 1.00 55.91 555 ARG A N 1
ATOM 4464 C CA . ARG A 1 555 ? -56.896 -8.700 46.190 1.00 55.91 555 ARG A CA 1
ATOM 4465 C C . ARG A 1 555 ? -56.898 -9.524 47.475 1.00 55.91 555 ARG A C 1
ATOM 4467 O O . ARG A 1 555 ? -56.670 -8.971 48.546 1.00 55.91 555 ARG A O 1
ATOM 4474 N N . ARG A 1 556 ? -57.244 -10.814 47.386 1.00 65.44 556 ARG A N 1
ATOM 4475 C CA . ARG A 1 556 ? -57.264 -11.716 48.549 1.00 65.44 556 ARG A CA 1
ATOM 4476 C C . ARG A 1 556 ? -55.841 -11.829 49.098 1.00 65.44 556 ARG A C 1
ATOM 4478 O O . ARG A 1 556 ? -54.917 -12.057 48.322 1.00 65.44 556 ARG A O 1
ATOM 4485 N N . GLU A 1 557 ? -55.678 -11.652 50.406 1.00 64.06 557 GLU A N 1
ATOM 4486 C CA . GLU A 1 557 ? -54.368 -11.659 51.076 1.00 64.06 557 GLU A CA 1
ATOM 4487 C C . GLU A 1 557 ? -53.578 -12.951 50.791 1.00 64.06 557 GLU A C 1
ATOM 4489 O O . GLU A 1 557 ? -52.374 -12.888 50.547 1.00 64.06 557 GLU A O 1
ATOM 4494 N N . ASP A 1 558 ? -54.268 -14.091 50.686 1.00 68.88 558 ASP A N 1
ATOM 4495 C CA . ASP A 1 558 ? -53.671 -15.398 50.370 1.00 68.88 558 ASP A CA 1
ATOM 4496 C C . ASP A 1 558 ? -52.972 -15.443 48.996 1.00 68.88 558 ASP A C 1
ATOM 4498 O O . ASP A 1 558 ? -51.937 -16.097 48.836 1.00 68.88 558 ASP A O 1
ATOM 4502 N N . ASP A 1 559 ? -53.505 -14.732 47.995 1.00 76.69 559 ASP A N 1
ATOM 4503 C CA . ASP A 1 559 ? -52.920 -14.702 46.649 1.00 76.69 559 ASP A CA 1
ATOM 4504 C C . ASP A 1 559 ? -51.619 -13.888 46.640 1.00 76.69 559 ASP A C 1
ATOM 4506 O O . ASP A 1 559 ? -50.647 -14.287 46.001 1.00 76.69 559 ASP A O 1
ATOM 4510 N N . ILE A 1 560 ? -51.574 -12.789 47.402 1.00 76.00 560 ILE A N 1
ATOM 4511 C CA . ILE A 1 560 ? -50.383 -11.939 47.567 1.00 76.00 560 ILE A CA 1
ATOM 4512 C C . ILE A 1 560 ? -49.280 -12.707 48.295 1.00 76.00 560 ILE A C 1
ATOM 4514 O O . ILE A 1 560 ? -48.124 -12.677 47.882 1.00 76.00 560 ILE A O 1
ATOM 4518 N N . GLU A 1 561 ? -49.617 -13.438 49.359 1.00 79.81 561 GLU A N 1
ATOM 4519 C CA . GLU A 1 561 ? -48.637 -14.239 50.098 1.00 79.81 561 GLU A CA 1
ATOM 4520 C C . GLU A 1 561 ? -48.010 -15.319 49.221 1.00 79.81 561 GLU A C 1
ATOM 4522 O O . GLU A 1 561 ? -46.785 -15.463 49.180 1.00 79.81 561 GLU A O 1
ATOM 4527 N N . ARG A 1 562 ? -48.834 -16.031 48.450 1.00 82.00 562 ARG A N 1
ATOM 4528 C CA . ARG A 1 562 ? -48.350 -17.025 47.492 1.00 82.00 562 ARG A CA 1
ATOM 4529 C C . ARG A 1 562 ? -47.500 -16.393 46.388 1.00 82.00 562 ARG A C 1
ATOM 4531 O O . ARG A 1 562 ? -46.482 -16.974 46.004 1.00 82.00 562 ARG A O 1
ATOM 4538 N N . GLN A 1 563 ? -47.882 -15.218 45.889 1.00 82.12 563 GLN A N 1
ATOM 4539 C CA . GLN A 1 563 ? -47.126 -14.479 44.873 1.00 82.12 563 GLN A CA 1
ATOM 4540 C C . GLN A 1 563 ? -45.781 -13.967 45.409 1.00 82.12 563 GLN A C 1
ATOM 4542 O O . GLN A 1 563 ? -44.769 -14.074 44.722 1.00 82.12 563 GLN A O 1
ATOM 4547 N N . LEU A 1 564 ? -45.721 -13.501 46.658 1.00 84.00 564 LEU A N 1
ATOM 4548 C CA . LEU A 1 564 ? -44.467 -13.117 47.315 1.00 84.00 564 LEU A CA 1
ATOM 4549 C C . LEU A 1 564 ? -43.543 -14.329 47.500 1.00 84.00 564 LEU A C 1
ATOM 4551 O O . LEU A 1 564 ? -42.376 -14.272 47.121 1.00 84.00 564 LEU A O 1
ATOM 4555 N N . MET A 1 565 ? -44.060 -15.453 48.009 1.00 84.38 565 MET A N 1
ATOM 4556 C CA . MET A 1 565 ? -43.276 -16.683 48.215 1.00 84.38 565 MET A CA 1
ATOM 4557 C C . MET A 1 565 ? -42.778 -17.297 46.892 1.00 84.38 565 MET A C 1
ATOM 4559 O O . MET A 1 565 ? -41.662 -17.809 46.807 1.00 84.38 565 MET A O 1
ATOM 4563 N N . SER A 1 566 ? -43.580 -17.230 45.829 1.00 84.19 566 SER A N 1
ATOM 4564 C CA . SER A 1 566 ? -43.172 -17.660 44.481 1.00 84.19 566 SER A CA 1
ATOM 4565 C C . SER A 1 566 ? -42.282 -16.638 43.763 1.00 84.19 566 SER A C 1
ATOM 4567 O O . SER A 1 566 ? -41.692 -16.952 42.729 1.00 84.19 566 SER A O 1
ATOM 4569 N N . GLY A 1 567 ? -42.103 -15.438 44.322 1.00 80.75 567 GLY A N 1
ATOM 4570 C CA . GLY A 1 567 ? -41.360 -14.337 43.710 1.00 80.75 567 GLY A CA 1
ATOM 4571 C C . GLY A 1 567 ? -42.044 -13.714 42.489 1.00 80.75 567 GLY A C 1
ATOM 4572 O O . GLY A 1 567 ? -41.380 -13.015 41.733 1.00 80.75 567 GLY A O 1
ATOM 4573 N N . GLU A 1 568 ? -43.337 -13.975 42.288 1.00 81.62 568 GLU A N 1
ATOM 4574 C CA . GLU A 1 568 ? -44.176 -13.340 41.262 1.00 81.62 568 GLU A CA 1
ATOM 4575 C C . GLU A 1 568 ? -44.535 -11.888 41.620 1.00 81.62 568 GLU A C 1
ATOM 4577 O O . GLU A 1 568 ? -44.849 -11.095 40.732 1.00 81.62 568 GLU A O 1
ATOM 4582 N N . GLN A 1 569 ? -44.475 -11.530 42.908 1.00 83.31 569 GLN A N 1
ATOM 4583 C CA . GLN A 1 569 ? -44.713 -10.176 43.406 1.00 83.31 569 GLN A CA 1
ATOM 4584 C C . GLN A 1 569 ? -43.469 -9.605 44.096 1.00 83.31 569 GLN A C 1
ATOM 4586 O O . GLN A 1 569 ? -42.820 -10.285 44.893 1.00 83.31 569 GLN A O 1
ATOM 4591 N N . ASP A 1 570 ? -43.176 -8.332 43.818 1.00 79.81 570 ASP A N 1
ATOM 4592 C CA . ASP A 1 570 ? -42.097 -7.590 44.472 1.00 79.81 570 ASP A CA 1
ATOM 4593 C C . ASP A 1 570 ? -42.492 -7.177 45.903 1.00 79.81 570 ASP A C 1
ATOM 4595 O O . ASP A 1 570 ? -43.620 -6.714 46.124 1.00 79.81 570 ASP A O 1
ATOM 4599 N N . PRO A 1 571 ? -41.581 -7.298 46.886 1.00 85.44 571 PRO A N 1
ATOM 4600 C CA . PRO A 1 571 ? -41.869 -6.911 48.260 1.00 85.44 571 PRO A CA 1
ATOM 4601 C C . PRO A 1 571 ? -41.961 -5.386 48.411 1.00 85.44 571 PRO A C 1
ATOM 4603 O O . PRO A 1 571 ? -41.095 -4.653 47.933 1.00 85.44 571 PRO A O 1
ATOM 4606 N N . GLN A 1 572 ? -42.988 -4.900 49.118 1.00 81.62 572 GLN A N 1
ATOM 4607 C CA . GLN A 1 572 ? -43.204 -3.462 49.361 1.00 81.62 572 GLN A CA 1
ATOM 4608 C C . GLN A 1 572 ? -42.938 -3.045 50.814 1.00 81.62 572 GLN A C 1
ATOM 4610 O O . GLN A 1 572 ? -42.767 -1.861 51.102 1.00 81.62 572 GLN A O 1
ATOM 4615 N N . SER A 1 573 ? -42.866 -4.013 51.729 1.00 84.56 573 SER A N 1
ATOM 4616 C CA . SER A 1 573 ? -42.588 -3.811 53.150 1.00 84.56 573 SER A CA 1
ATOM 4617 C C . SER A 1 573 ? -41.504 -4.768 53.665 1.00 84.56 573 SER A C 1
ATOM 4619 O O . SER A 1 573 ? -41.100 -5.721 52.991 1.00 84.56 573 SER A O 1
ATOM 4621 N N . ALA A 1 574 ? -41.032 -4.539 54.895 1.00 83.38 574 ALA A N 1
ATOM 4622 C CA . ALA A 1 574 ? -40.111 -5.457 55.569 1.00 83.38 574 ALA A CA 1
ATOM 4623 C C . ALA A 1 574 ? -40.730 -6.857 55.752 1.00 83.38 574 ALA A C 1
ATOM 4625 O O . ALA A 1 574 ? -40.044 -7.861 55.570 1.00 83.38 574 ALA A O 1
ATOM 4626 N N . ILE A 1 575 ? -42.036 -6.925 56.038 1.00 85.12 575 ILE A N 1
ATOM 4627 C CA . ILE A 1 575 ? -42.777 -8.186 56.180 1.00 85.12 575 ILE A CA 1
ATOM 4628 C C . ILE A 1 575 ? -42.859 -8.923 54.838 1.00 85.12 575 ILE A C 1
ATOM 4630 O O . ILE A 1 575 ? -42.572 -10.120 54.782 1.00 85.12 575 ILE A O 1
ATOM 4634 N N . ASP A 1 576 ? -43.159 -8.214 53.748 1.00 85.50 576 ASP A N 1
ATOM 4635 C CA . ASP A 1 576 ? -43.175 -8.814 52.407 1.00 85.50 576 ASP A CA 1
ATOM 4636 C C . ASP A 1 576 ? -41.790 -9.310 52.003 1.00 85.50 576 ASP A C 1
ATOM 4638 O O . ASP A 1 576 ? -41.663 -10.379 51.416 1.00 85.50 576 ASP A O 1
ATOM 4642 N N . THR A 1 577 ? -40.744 -8.559 52.360 1.00 86.19 577 THR A N 1
ATOM 4643 C CA . THR A 1 577 ? -39.353 -8.938 52.090 1.00 86.19 577 THR A CA 1
ATOM 4644 C C . THR A 1 577 ? -38.989 -10.227 52.822 1.00 86.19 577 THR A C 1
ATOM 4646 O O . THR A 1 577 ? -38.369 -11.098 52.222 1.00 86.19 577 THR A O 1
ATOM 4649 N N . MET A 1 578 ? -39.404 -10.398 54.085 1.00 86.81 578 MET A N 1
ATOM 4650 C CA . MET A 1 578 ? -39.185 -11.648 54.827 1.00 86.81 578 MET A CA 1
ATOM 4651 C C . MET A 1 578 ? -39.875 -12.842 54.157 1.00 86.81 578 MET A C 1
ATOM 4653 O O . MET A 1 578 ? -39.259 -13.896 54.010 1.00 86.81 578 MET A O 1
ATOM 4657 N N . ARG A 1 579 ? -41.122 -12.672 53.700 1.00 86.06 579 ARG A N 1
ATOM 4658 C CA . ARG A 1 579 ? -41.872 -13.712 52.970 1.00 86.06 579 ARG A CA 1
ATOM 4659 C C . ARG A 1 579 ? -41.211 -14.040 51.633 1.00 86.06 579 ARG A C 1
ATOM 4661 O O . ARG A 1 579 ? -40.923 -15.196 51.345 1.00 86.06 579 ARG A O 1
ATOM 4668 N N . TRP A 1 580 ? -40.883 -13.019 50.850 1.00 88.56 580 TRP A N 1
ATOM 4669 C CA . TRP A 1 580 ? -40.192 -13.182 49.574 1.00 88.56 580 TRP A CA 1
ATOM 4670 C C . TRP A 1 580 ? -38.843 -13.895 49.743 1.00 88.56 580 TRP A C 1
ATOM 4672 O O . TRP A 1 580 ? -38.553 -14.847 49.020 1.00 88.56 580 TRP A O 1
ATOM 4682 N N . LEU A 1 581 ? -38.046 -13.504 50.747 1.00 86.38 581 LEU A N 1
ATOM 4683 C CA . LEU A 1 581 ? -36.774 -14.154 51.071 1.00 86.38 581 LEU A CA 1
ATOM 4684 C C . LEU A 1 581 ? -36.965 -15.611 51.493 1.00 86.38 581 LEU A C 1
ATOM 4686 O O . LEU A 1 581 ? -36.198 -16.458 51.047 1.00 86.38 581 LEU A O 1
ATOM 4690 N N . ALA A 1 582 ? -37.980 -15.923 52.303 1.00 87.19 582 ALA A N 1
ATOM 4691 C CA . ALA A 1 582 ? -38.278 -17.299 52.697 1.00 87.19 582 ALA A CA 1
ATOM 4692 C C . ALA A 1 582 ? -38.583 -18.180 51.474 1.00 87.19 582 ALA A C 1
ATOM 4694 O O . ALA A 1 582 ? -38.025 -19.268 51.332 1.00 87.19 582 ALA A O 1
ATOM 4695 N N . GLY A 1 583 ? -39.412 -17.688 50.550 1.00 84.62 583 GLY A N 1
ATOM 4696 C CA . GLY A 1 583 ? -39.727 -18.396 49.312 1.00 84.62 583 GLY A CA 1
ATOM 4697 C C . GLY A 1 583 ? -38.565 -18.473 48.313 1.00 84.62 583 GLY A C 1
ATOM 4698 O O . GLY A 1 583 ? -38.422 -19.460 47.594 1.00 84.62 583 GLY A O 1
ATOM 4699 N N . PHE A 1 584 ? -37.704 -17.456 48.257 1.00 86.31 584 PHE A N 1
ATOM 4700 C CA . PHE A 1 584 ? -36.478 -17.471 47.455 1.00 86.31 584 PHE A CA 1
ATOM 4701 C C . PHE A 1 584 ? -35.455 -18.482 47.990 1.00 86.31 584 PHE A C 1
ATOM 4703 O O . PHE A 1 584 ? -34.982 -19.327 47.234 1.00 86.31 584 PHE A O 1
ATOM 4710 N N . LEU A 1 585 ? -35.164 -18.444 49.293 1.00 86.06 585 LEU A N 1
ATOM 4711 C CA . LEU A 1 585 ? -34.228 -19.361 49.949 1.00 86.06 585 LEU A CA 1
ATOM 4712 C C . LEU A 1 585 ? -34.722 -20.809 49.933 1.00 86.06 585 LEU A C 1
ATOM 4714 O O . LEU A 1 585 ? -33.905 -21.713 49.858 1.00 86.06 585 LEU A O 1
ATOM 4718 N N . GLY A 1 586 ? -36.038 -21.040 49.962 1.00 79.69 586 GLY A N 1
ATOM 4719 C CA . GLY A 1 586 ? -36.609 -22.382 49.818 1.00 79.69 586 GLY A CA 1
ATOM 4720 C C . GLY A 1 586 ? -36.512 -22.973 48.404 1.00 79.69 586 GLY A C 1
ATOM 4721 O O . GLY A 1 586 ? -36.816 -24.150 48.228 1.00 79.69 586 GLY A O 1
ATOM 4722 N N . ARG A 1 587 ? -36.136 -22.169 47.398 1.00 78.94 587 ARG A N 1
ATOM 4723 C CA . ARG A 1 587 ? -35.960 -22.593 45.995 1.00 78.94 587 ARG A CA 1
ATOM 4724 C C . ARG A 1 587 ? -34.500 -22.699 45.556 1.00 78.94 587 ARG A C 1
ATOM 4726 O O . ARG A 1 587 ? -34.248 -23.331 44.531 1.00 78.94 587 ARG A O 1
ATOM 4733 N N . MET A 1 588 ? -33.590 -22.024 46.261 1.00 75.88 588 MET A N 1
ATOM 4734 C CA . MET A 1 588 ? -32.143 -22.232 46.130 1.00 75.88 588 MET A CA 1
ATOM 4735 C C . MET A 1 588 ? -31.774 -23.628 46.612 1.00 75.88 588 MET A C 1
ATOM 4737 O O . MET A 1 588 ? -30.888 -24.228 45.964 1.00 75.88 588 MET A O 1
#